Protein AF-0000000077552167 (afdb_homodimer)

InterPro domains:
  IPR000719 Protein kinase domain [PF00069] (61-330)
  IPR000719 Protein kinase domain [PS50011] (60-330)
  IPR000719 Protein kinase domain [SM00220] (60-330)
  IPR008271 Serine/threonine-protein kinase, active site [PS00108] (190-202)
  IPR011009 Protein kinase-like domain superfamily [SSF56112] (51-338)
  IPR017441 Protein kinase, ATP binding site [PS00107] (66-89)

Structure (mmCIF, N/CA/C/O backbone):
data_AF-0000000077552167-model_v1
#
loop_
_entity.id
_entity.type
_entity.pdbx_description
1 polymer 'mitogen-activated protein kinase kinase'
#
loop_
_atom_site.group_PDB
_atom_site.id
_atom_site.type_symbol
_atom_site.label_atom_id
_atom_site.label_alt_id
_atom_site.label_comp_id
_atom_site.label_asym_id
_atom_site.label_entity_id
_atom_site.label_seq_id
_atom_site.pdbx_PDB_ins_code
_atom_site.Cartn_x
_atom_site.Cartn_y
_atom_site.Cartn_z
_atom_site.occupancy
_atom_site.B_iso_or_equiv
_atom_site.auth_seq_id
_atom_site.auth_comp_id
_atom_site.auth_asym_id
_atom_site.auth_atom_id
_atom_site.pdbx_PDB_model_num
ATOM 1 N N . MET A 1 1 ? -95.938 -1.478 4.438 1 22.45 1 MET A N 1
ATOM 2 C CA . MET A 1 1 ? -95.5 -1.571 3.035 1 22.45 1 MET A CA 1
ATOM 3 C C . MET A 1 1 ? -94.188 -0.922 2.811 1 22.45 1 MET A C 1
ATOM 5 O O . MET A 1 1 ? -94.062 0.282 2.562 1 22.45 1 MET A O 1
ATOM 9 N N . MET A 1 2 ? -93.438 -1.024 3.625 1 23.77 2 MET A N 1
ATOM 10 C CA . MET A 1 2 ? -92.25 -0.333 4.184 1 23.77 2 MET A CA 1
ATOM 11 C C . MET A 1 2 ? -91.062 -0.364 3.209 1 23.77 2 MET A C 1
ATOM 13 O O . MET A 1 2 ? -90.625 -1.437 2.779 1 23.77 2 MET A O 1
ATOM 17 N N . ASN A 1 3 ? -91.25 0.562 2.328 1 22.83 3 ASN A N 1
ATOM 18 C CA . ASN A 1 3 ? -90.438 0.702 1.09 1 22.83 3 ASN A CA 1
ATOM 19 C C . ASN A 1 3 ? -88.938 0.585 1.336 1 22.83 3 ASN A C 1
ATOM 21 O O . ASN A 1 3 ? -88.375 1.329 2.143 1 22.83 3 ASN A O 1
ATOM 25 N N . ARG A 1 4 ? -88.5 -0.56 1.204 1 23.59 4 ARG A N 1
ATOM 26 C CA . ARG A 1 4 ? -87.188 -1.16 1.422 1 23.59 4 ARG A CA 1
ATOM 27 C C . ARG A 1 4 ? -86.062 -0.45 0.598 1 23.59 4 ARG A C 1
ATOM 29 O O . ARG A 1 4 ? -86.062 -0.576 -0.627 1 23.59 4 ARG A O 1
ATOM 36 N N . THR A 1 5 ? -86.062 0.803 0.905 1 24.84 5 THR A N 1
ATOM 37 C CA . THR A 1 5 ? -85.188 1.642 0.057 1 24.84 5 THR A CA 1
ATOM 38 C C . THR A 1 5 ? -83.875 0.955 -0.236 1 24.84 5 THR A C 1
ATOM 40 O O . THR A 1 5 ? -83.188 0.525 0.684 1 24.84 5 THR A O 1
ATOM 43 N N . THR A 1 6 ? -83.812 0.335 -1.297 1 23.5 6 THR A N 1
ATOM 44 C CA . THR A 1 6 ? -82.812 -0.512 -1.915 1 23.5 6 THR A CA 1
ATOM 45 C C . THR A 1 6 ? -81.438 0.214 -1.984 1 23.5 6 THR A C 1
ATOM 47 O O . THR A 1 6 ? -81.375 1.323 -2.518 1 23.5 6 THR A O 1
ATOM 50 N N . PHE A 1 7 ? -80.812 0.237 -0.967 1 24.69 7 PHE A N 1
ATOM 51 C CA . PHE A 1 7 ? -79.562 1.002 -0.855 1 24.69 7 PHE A CA 1
ATOM 52 C C . PHE A 1 7 ? -78.625 0.76 -2.064 1 24.69 7 PHE A C 1
ATOM 54 O O . PHE A 1 7 ? -78.5 -0.375 -2.525 1 24.69 7 PHE A O 1
ATOM 61 N N . PRO A 1 8 ? -78.562 1.755 -2.863 1 26.11 8 PRO A N 1
ATOM 62 C CA . PRO A 1 8 ? -77.938 1.617 -4.18 1 26.11 8 PRO A CA 1
ATOM 63 C C . PRO A 1 8 ? -76.625 0.846 -4.125 1 26.11 8 PRO A C 1
ATOM 65 O O . PRO A 1 8 ? -76 0.74 -3.062 1 26.11 8 PRO A O 1
ATOM 68 N N . GLY A 1 9 ? -76.438 -0.011 -5.113 1 23.42 9 GLY A N 1
ATOM 69 C CA . GLY A 1 9 ? -75.438 -1.02 -5.43 1 23.42 9 GLY A CA 1
ATOM 70 C C . GLY A 1 9 ? -74 -0.501 -5.332 1 23.42 9 GLY A C 1
ATOM 71 O O . GLY A 1 9 ? -73.75 0.672 -5.605 1 23.42 9 GLY A O 1
ATOM 72 N N . THR A 1 10 ? -73.312 -0.888 -4.367 1 24.06 10 THR A N 1
ATOM 73 C CA . THR A 1 10 ? -71.938 -0.55 -3.943 1 24.06 10 THR A CA 1
ATOM 74 C C . THR A 1 10 ? -71 -0.597 -5.129 1 24.06 10 THR A C 1
ATOM 76 O O . THR A 1 10 ? -70.812 -1.647 -5.75 1 24.06 10 THR A O 1
ATOM 79 N N . SER A 1 11 ? -71.188 0.324 -6.008 1 23.45 11 SER A N 1
ATOM 80 C CA . SER A 1 11 ? -70.312 0.356 -7.176 1 23.45 11 SER A CA 1
ATOM 81 C C . SER A 1 11 ? -68.875 -0.087 -6.812 1 23.45 11 SER A C 1
ATOM 83 O O . SER A 1 11 ? -68.312 0.385 -5.828 1 23.45 11 SER A O 1
ATOM 85 N N . ASN A 1 12 ? -68.625 -1.314 -7.055 1 23.41 12 ASN A N 1
ATOM 86 C CA . ASN A 1 12 ? -67.375 -2.027 -6.918 1 23.41 12 ASN A CA 1
ATOM 87 C C . ASN A 1 12 ? -66.188 -1.223 -7.496 1 23.41 12 ASN A C 1
ATOM 89 O O . ASN A 1 12 ? -66.125 -1.029 -8.711 1 23.41 12 ASN A O 1
ATOM 93 N N . LEU A 1 13 ? -66.062 -0.113 -6.957 1 23.19 13 LEU A N 1
ATOM 94 C CA . LEU A 1 13 ? -65 0.7 -7.469 1 23.19 13 LEU A CA 1
ATOM 95 C C . LEU A 1 13 ? -63.75 -0.169 -7.809 1 23.19 13 LEU A C 1
ATOM 97 O O . LEU A 1 13 ? -63.25 -0.885 -6.949 1 23.19 13 LEU A O 1
ATOM 101 N N . GLU A 1 14 ? -63.875 -0.716 -8.961 1 22.31 14 GLU A N 1
ATOM 102 C CA . GLU A 1 14 ? -62.781 -1.482 -9.578 1 22.31 14 GLU A CA 1
ATOM 103 C C . GLU A 1 14 ? -61.406 -0.886 -9.234 1 22.31 14 GLU A C 1
ATOM 105 O O . GLU A 1 14 ? -61.156 0.278 -9.547 1 22.31 14 GLU A O 1
ATOM 110 N N . CYS A 1 15 ? -61.062 -1.175 -8.102 1 22.84 15 CYS A N 1
ATOM 111 C CA . CYS A 1 15 ? -59.75 -0.742 -7.594 1 22.84 15 CYS A CA 1
ATOM 112 C C . CYS A 1 15 ? -58.688 -0.871 -8.664 1 22.84 15 CYS A C 1
ATOM 114 O O . CYS A 1 15 ? -58.375 -1.979 -9.102 1 22.84 15 CYS A O 1
ATOM 116 N N . ASP A 1 16 ? -58.812 -0.08 -9.68 1 22.73 16 ASP A N 1
ATOM 117 C CA . ASP A 1 16 ? -57.781 -0.086 -10.711 1 22.73 16 ASP A CA 1
ATOM 118 C C . ASP A 1 16 ? -56.406 -0.338 -10.117 1 22.73 16 ASP A C 1
ATOM 120 O O . ASP A 1 16 ? -55.938 0.422 -9.258 1 22.73 16 ASP A O 1
ATOM 124 N N . ASP A 1 17 ? -56.156 -1.546 -9.914 1 24.16 17 ASP A N 1
ATOM 125 C CA . ASP A 1 17 ? -54.906 -2.104 -9.406 1 24.16 17 ASP A CA 1
ATOM 126 C C . ASP A 1 17 ? -53.688 -1.388 -10.008 1 24.16 17 ASP A C 1
ATOM 128 O O . ASP A 1 17 ? -53.375 -1.565 -11.188 1 24.16 17 ASP A O 1
ATOM 132 N N . HIS A 1 18 ? -53.719 -0.167 -9.867 1 24.25 18 HIS A N 1
ATOM 133 C CA . HIS A 1 18 ? -52.562 0.54 -10.422 1 24.25 18 HIS A CA 1
ATOM 134 C C . HIS A 1 18 ? -51.281 -0.245 -10.211 1 24.25 18 HIS A C 1
ATOM 136 O O . HIS A 1 18 ? -50.938 -0.583 -9.07 1 24.25 18 HIS A O 1
ATOM 142 N N . VAL A 1 19 ? -50.969 -1.172 -11.125 1 25.23 19 VAL A N 1
ATOM 143 C CA . VAL A 1 19 ? -49.75 -1.949 -11.195 1 25.23 19 VAL A CA 1
ATOM 144 C C . VAL A 1 19 ? -48.562 -1.078 -10.781 1 25.23 19 VAL A C 1
ATOM 146 O O . VAL A 1 19 ? -48.344 -0.017 -11.367 1 25.23 19 VAL A O 1
ATOM 149 N N . VAL A 1 20 ? -48.281 -1.037 -9.562 1 26.38 20 VAL A N 1
ATOM 150 C CA . VAL A 1 20 ? -47.125 -0.32 -9.07 1 26.38 20 VAL A CA 1
ATOM 151 C C . VAL A 1 20 ? -45.938 -0.553 -10 1 26.38 20 VAL A C 1
ATOM 153 O O . VAL A 1 20 ? -45.562 -1.697 -10.289 1 26.38 20 VAL A O 1
ATOM 156 N N . PRO A 1 21 ? -45.719 0.226 -11.016 1 26.66 21 PRO A N 1
ATOM 157 C CA . PRO A 1 21 ? -44.75 -0.268 -12 1 26.66 21 PRO A CA 1
ATOM 158 C C . PRO A 1 21 ? -43.531 -0.917 -11.359 1 26.66 21 PRO A C 1
ATOM 160 O O . PRO A 1 21 ? -43.062 -0.469 -10.305 1 26.66 21 PRO A O 1
ATOM 163 N N . ASP A 1 22 ? -43.281 -2.223 -11.312 1 26.98 22 ASP A N 1
ATOM 164 C CA . ASP A 1 22 ? -42.406 -3.105 -10.547 1 26.98 22 ASP A CA 1
ATOM 165 C C . ASP A 1 22 ? -41 -2.561 -10.516 1 26.98 22 ASP A C 1
ATOM 167 O O . ASP A 1 22 ? -40.219 -2.723 -11.477 1 26.98 22 ASP A O 1
ATOM 171 N N . GLY A 1 23 ? -40.625 -1.348 -10.078 1 25.73 23 GLY A N 1
ATOM 172 C CA . GLY A 1 23 ? -39.562 -0.386 -9.867 1 25.73 23 GLY A CA 1
ATOM 173 C C . GLY A 1 23 ? -38.344 -0.998 -9.234 1 25.73 23 GLY A C 1
ATOM 174 O O . GLY A 1 23 ? -37.406 -0.28 -8.812 1 25.73 23 GLY A O 1
ATOM 175 N N . SER A 1 24 ? -38.25 -2.219 -8.656 1 28.56 24 SER A N 1
ATOM 176 C CA . SER A 1 24 ? -37.188 -3.111 -8.141 1 28.56 24 SER A CA 1
ATOM 177 C C . SER A 1 24 ? -36.156 -3.416 -9.211 1 28.56 24 SER A C 1
ATOM 179 O O . SER A 1 24 ? -35.094 -3.984 -8.906 1 28.56 24 SER A O 1
ATOM 181 N N . LYS A 1 25 ? -36.469 -3.607 -10.414 1 28.8 25 LYS A N 1
ATOM 182 C CA . LYS A 1 25 ? -35.688 -4 -11.586 1 28.8 25 LYS A CA 1
ATOM 183 C C . LYS A 1 25 ? -34.594 -2.98 -11.883 1 28.8 25 LYS A C 1
ATOM 185 O O . LYS A 1 25 ? -33.562 -3.311 -12.508 1 28.8 25 LYS A O 1
ATOM 190 N N . ASP A 1 26 ? -35.031 -1.683 -11.945 1 27.7 26 ASP A N 1
ATOM 191 C CA . ASP A 1 26 ? -34.156 -0.553 -12.297 1 27.7 26 ASP A CA 1
ATOM 192 C C . ASP A 1 26 ? -33.125 -0.291 -11.211 1 27.7 26 ASP A C 1
ATOM 194 O O . ASP A 1 26 ? -32.406 0.702 -11.266 1 27.7 26 ASP A O 1
ATOM 198 N N . ILE A 1 27 ? -33.344 -0.653 -9.953 1 29 27 ILE A N 1
ATOM 199 C CA . ILE A 1 27 ? -32.438 -0.565 -8.812 1 29 27 ILE A CA 1
ATOM 200 C C . ILE A 1 27 ? -31.172 -1.35 -9.109 1 29 27 ILE A C 1
ATOM 202 O O . ILE A 1 27 ? -30.281 -1.455 -8.258 1 29 27 ILE A O 1
ATOM 206 N N . GLN A 1 28 ? -31.25 -2.295 -9.984 1 29.5 28 GLN A N 1
ATOM 207 C CA . GLN A 1 28 ? -30.234 -3.318 -10.188 1 29.5 28 GLN A CA 1
ATOM 208 C C . GLN A 1 28 ? -28.844 -2.695 -10.359 1 29.5 28 GLN A C 1
ATOM 210 O O . GLN A 1 28 ? -27.859 -3.193 -9.812 1 29.5 28 GLN A O 1
ATOM 215 N N . PHE A 1 29 ? -28.766 -2.127 -11.617 1 29 29 PHE A N 1
ATOM 216 C CA . PHE A 1 29 ? -27.422 -1.723 -12.039 1 29 29 PHE A CA 1
ATOM 217 C C . PHE A 1 29 ? -26.969 -0.48 -11.281 1 29 29 PHE A C 1
ATOM 219 O O . PHE A 1 29 ? -26.953 0.62 -11.836 1 29 29 PHE A O 1
ATOM 226 N N . ILE A 1 30 ? -27.578 -0.2 -10.18 1 32.06 30 ILE A N 1
ATOM 227 C CA . ILE A 1 30 ? -27.094 1.01 -9.523 1 32.06 30 ILE A CA 1
ATOM 228 C C . ILE A 1 30 ? -25.578 0.958 -9.391 1 32.06 30 ILE A C 1
ATOM 230 O O . ILE A 1 30 ? -25.031 0.084 -8.711 1 32.06 30 ILE A O 1
ATOM 234 N N . SER A 1 31 ? -24.891 1.476 -10.297 1 35.81 31 SER A N 1
ATOM 235 C CA . SER A 1 31 ? -23.438 1.618 -10.266 1 35.81 31 SER A CA 1
ATOM 236 C C . SER A 1 31 ? -22.953 2.041 -8.883 1 35.81 31 SER A C 1
ATOM 238 O O . SER A 1 31 ? -23.719 2.633 -8.109 1 35.81 31 SER A O 1
ATOM 240 N N . ASN A 1 32 ? -22.188 1.312 -8.266 1 36.22 32 ASN A N 1
ATOM 241 C CA . ASN A 1 32 ? -21.531 1.602 -6.996 1 36.22 32 ASN A CA 1
ATOM 242 C C . ASN A 1 32 ? -21.422 3.104 -6.746 1 36.22 32 ASN A C 1
ATOM 244 O O . ASN A 1 32 ? -21.516 3.557 -5.605 1 36.22 32 ASN A O 1
ATOM 248 N N . SER A 1 33 ? -21.219 3.848 -7.746 1 38.72 33 SER A N 1
ATOM 249 C CA . SER A 1 33 ? -21.297 5.301 -7.645 1 38.72 33 SER A CA 1
ATOM 250 C C . SER A 1 33 ? -22.672 5.746 -7.16 1 38.72 33 SER A C 1
ATOM 252 O O . SER A 1 33 ? -22.797 6.668 -6.352 1 38.72 33 SER A O 1
ATOM 254 N N . ARG A 1 34 ? -23.641 5.027 -7.648 1 39.91 34 ARG A N 1
ATOM 255 C CA . ARG A 1 34 ? -24.984 5.453 -7.285 1 39.91 34 ARG A CA 1
ATOM 256 C C . ARG A 1 34 ? -25.266 5.184 -5.812 1 39.91 34 ARG A C 1
ATOM 258 O O . ARG A 1 34 ? -25.953 5.969 -5.152 1 39.91 34 ARG A O 1
ATOM 265 N N . PHE A 1 35 ? -24.734 4.066 -5.344 1 36.28 35 PHE A N 1
ATOM 266 C CA . PHE A 1 35 ? -24.984 3.768 -3.938 1 36.28 35 PHE A CA 1
ATOM 267 C C . PHE A 1 35 ? -24.281 4.777 -3.039 1 36.28 35 PHE A C 1
ATOM 269 O O . PHE A 1 35 ? -24.875 5.297 -2.094 1 36.28 35 PHE A O 1
ATOM 276 N N . VAL A 1 36 ? -23.016 4.992 -3.195 1 41.41 36 VAL A N 1
ATOM 277 C CA . VAL A 1 36 ? -22.328 6.004 -2.4 1 41.41 36 VAL A CA 1
ATOM 278 C C . VAL A 1 36 ? -23.094 7.324 -2.479 1 41.41 36 VAL A C 1
ATOM 280 O O . VAL A 1 36 ? -23.25 8.023 -1.472 1 41.41 36 VAL A O 1
ATOM 283 N N . GLN A 1 37 ? -23.531 7.496 -3.67 1 43 37 GLN A N 1
ATOM 284 C CA . GLN A 1 37 ? -24.344 8.688 -3.891 1 43 37 GLN A CA 1
ATOM 285 C C . GLN A 1 37 ? -25.594 8.68 -3.012 1 43 37 GLN A C 1
ATOM 287 O O . GLN A 1 37 ? -25.984 9.719 -2.471 1 43 37 GLN A O 1
ATOM 292 N N . MET A 1 38 ? -26.094 7.535 -2.789 1 41.81 38 MET A N 1
ATOM 293 C CA . MET A 1 38 ? -27.391 7.484 -2.107 1 41.81 38 MET A CA 1
ATOM 294 C C . MET A 1 38 ? -27.203 7.656 -0.602 1 41.81 38 MET A C 1
ATOM 296 O O . MET A 1 38 ? -28.016 8.32 0.049 1 41.81 38 MET A O 1
ATOM 300 N N . PHE A 1 39 ? -26.203 6.984 -0.062 1 43.03 39 PHE A N 1
ATOM 301 C CA . PHE A 1 39 ? -26.25 6.934 1.395 1 43.03 39 PHE A CA 1
ATOM 302 C C . PHE A 1 39 ? -25.344 7.992 2.008 1 43.03 39 PHE A C 1
ATOM 304 O O . PHE A 1 39 ? -25.562 8.422 3.143 1 43.03 39 PHE A O 1
ATOM 311 N N . MET A 1 40 ? -24.406 8.32 1.313 1 50.31 40 MET A N 1
ATOM 312 C CA . MET A 1 40 ? -23.469 9.195 1.996 1 50.31 40 MET A CA 1
ATOM 313 C C . MET A 1 40 ? -23.344 10.539 1.284 1 50.31 40 MET A C 1
ATOM 315 O O . MET A 1 40 ? -22.781 11.484 1.824 1 50.31 40 MET A O 1
ATOM 319 N N . SER A 1 41 ? -24.078 10.477 0.255 1 58.47 41 SER A N 1
ATOM 320 C CA . SER A 1 41 ? -23.906 11.641 -0.603 1 58.47 41 SER A CA 1
ATOM 321 C C . SER A 1 41 ? -25.156 12.523 -0.594 1 58.47 41 SER A C 1
ATOM 323 O O . SER A 1 41 ? -26.25 12.055 -0.297 1 58.47 41 SER A O 1
ATOM 325 N N . GLY A 1 42 ? -24.859 13.664 -0.604 1 60.16 42 GLY A N 1
ATOM 326 C CA . GLY A 1 42 ? -25.922 14.625 -0.874 1 60.16 42 GLY A CA 1
ATOM 327 C C . GLY A 1 42 ? -26.484 15.258 0.383 1 60.16 42 GLY A C 1
ATOM 328 O O . GLY A 1 42 ? -27.5 15.945 0.332 1 60.16 42 GLY A O 1
ATOM 329 N N . LYS A 1 43 ? -25.812 14.844 1.548 1 67.12 43 LYS A N 1
ATOM 330 C CA . LYS A 1 43 ? -26.234 15.469 2.799 1 67.12 43 LYS A CA 1
ATOM 331 C C . LYS A 1 43 ? -25.172 16.422 3.332 1 67.12 43 LYS A C 1
ATOM 333 O O . LYS A 1 43 ? -23.984 16.078 3.348 1 67.12 43 LYS A O 1
ATOM 338 N N . LEU A 1 44 ? -25.609 17.609 3.572 1 73 44 LEU A N 1
ATOM 339 C CA . LEU A 1 44 ? -24.734 18.672 4.055 1 73 44 LEU A CA 1
ATOM 340 C C . LEU A 1 44 ? -25.141 19.109 5.457 1 73 44 LEU A C 1
ATOM 342 O O . LEU A 1 44 ? -26.312 19.391 5.711 1 73 44 LEU A O 1
ATOM 346 N N . MET A 1 45 ? -24.266 19.047 6.363 1 72.75 45 MET A N 1
ATOM 347 C CA . MET A 1 45 ? -24.484 19.547 7.719 1 72.75 45 MET A CA 1
ATOM 348 C C . MET A 1 45 ? -23.578 20.734 8.008 1 72.75 45 MET A C 1
ATOM 350 O O . MET A 1 45 ? -22.359 20.594 8.133 1 72.75 45 MET A O 1
ATOM 354 N N . LEU A 1 46 ? -24.219 21.922 8.062 1 77.56 46 LEU A N 1
ATOM 355 C CA . LEU A 1 46 ? -23.484 23.156 8.312 1 77.56 46 LEU A CA 1
ATOM 356 C C . LEU A 1 46 ? -23.594 23.562 9.773 1 77.56 46 LEU A C 1
ATOM 358 O O . LEU A 1 46 ? -24.578 23.25 10.445 1 77.56 46 LEU A O 1
ATOM 362 N N . PRO A 1 47 ? -22.594 24.172 10.305 1 72.69 47 PRO A N 1
ATOM 363 C CA . PRO A 1 47 ? -22.609 24.578 11.711 1 72.69 47 PRO A CA 1
ATOM 364 C C . PRO A 1 47 ? -23.766 25.516 12.031 1 72.69 47 PRO A C 1
ATOM 366 O O . PRO A 1 47 ? -24.281 25.516 13.156 1 72.69 47 PRO A O 1
ATOM 369 N N . CYS A 1 48 ? -24.109 26.297 11.148 1 67 48 CYS A N 1
ATOM 370 C CA . CYS A 1 48 ? -25.125 27.312 11.422 1 67 48 CYS A CA 1
ATOM 371 C C . CYS A 1 48 ? -26.531 26.734 11.336 1 67 48 CYS A C 1
ATOM 373 O O . CYS A 1 48 ? -27.5 27.391 11.703 1 67 48 CYS A O 1
ATOM 375 N N . ARG A 1 49 ? -26.516 25.422 10.875 1 67.44 49 ARG A N 1
ATOM 376 C CA . ARG A 1 49 ? -27.844 24.844 10.695 1 67.44 49 ARG A CA 1
ATOM 377 C C . ARG A 1 49 ? -27.953 23.484 11.398 1 67.44 49 ARG A C 1
ATOM 379 O O . ARG A 1 49 ? -27 22.703 11.383 1 67.44 49 ARG A O 1
ATOM 386 N N . ASP A 1 50 ? -28.875 23.344 12.227 1 67.19 50 ASP A N 1
ATOM 387 C CA . ASP A 1 50 ? -29.062 22.125 13.008 1 67.19 50 ASP A CA 1
ATOM 388 C C . ASP A 1 50 ? -29.703 21.016 12.164 1 67.19 50 ASP A C 1
ATOM 390 O O . ASP A 1 50 ? -30.172 20.016 12.703 1 67.19 50 ASP A O 1
ATOM 394 N N . ARG A 1 51 ? -29.844 21.391 10.859 1 69.06 51 ARG A N 1
ATOM 395 C CA . ARG A 1 51 ? -30.516 20.359 10.062 1 69.06 51 ARG A CA 1
ATOM 396 C C . ARG A 1 51 ? -29.672 19.969 8.859 1 69.06 51 ARG A C 1
ATOM 398 O O . ARG A 1 51 ? -28.938 20.781 8.305 1 69.06 51 ARG A O 1
ATOM 405 N N . GLU A 1 52 ? -29.766 18.766 8.609 1 78.44 52 GLU A N 1
ATOM 406 C CA . GLU A 1 52 ? -29.125 18.234 7.414 1 78.44 52 GLU A CA 1
ATOM 407 C C . GLU A 1 52 ? -29.828 18.703 6.148 1 78.44 52 GLU A C 1
ATOM 409 O O . GLU A 1 52 ? -31.062 18.781 6.109 1 78.44 52 GLU A O 1
ATOM 414 N N . MET A 1 53 ? -29.109 19.219 5.203 1 78 53 MET A N 1
ATOM 415 C CA . MET A 1 53 ? -29.656 19.672 3.922 1 78 53 MET A CA 1
ATOM 416 C C . MET A 1 53 ? -29.172 18.766 2.785 1 78 53 MET A C 1
ATOM 418 O O . MET A 1 53 ? -28.031 18.297 2.803 1 78 53 MET A O 1
ATOM 422 N N . THR A 1 54 ? -30.062 18.547 1.894 1 78.69 54 THR A N 1
ATOM 423 C CA . THR A 1 54 ? -29.641 17.875 0.671 1 78.69 54 THR A CA 1
ATOM 424 C C . THR A 1 54 ? -28.906 18.828 -0.257 1 78.69 54 THR A C 1
ATOM 426 O O . THR A 1 54 ? -29.266 20 -0.357 1 78.69 54 THR A O 1
ATOM 429 N N . PHE A 1 55 ? -27.859 18.344 -0.853 1 82.56 55 PHE A N 1
ATOM 430 C CA . PHE A 1 55 ? -27.125 19.203 -1.772 1 82.56 55 PHE A CA 1
ATOM 431 C C . PHE A 1 55 ? -26.422 18.375 -2.848 1 82.56 55 PHE A C 1
ATOM 433 O O . PHE A 1 55 ? -26.25 17.172 -2.689 1 82.56 55 PHE A O 1
ATOM 440 N N . GLY A 1 56 ? -26.219 19 -4.004 1 84.62 56 GLY A N 1
ATOM 441 C CA . GLY A 1 56 ? -25.422 18.453 -5.086 1 84.62 56 GLY A CA 1
ATOM 442 C C . GLY A 1 56 ? -24.438 19.453 -5.664 1 84.62 56 GLY A C 1
ATOM 443 O O . GLY A 1 56 ? -24.281 20.547 -5.141 1 84.62 56 GLY A O 1
ATOM 444 N N . TYR A 1 57 ? -23.797 18.938 -6.594 1 86.56 57 TYR A N 1
ATOM 445 C CA . TYR A 1 57 ? -22.797 19.766 -7.25 1 86.56 57 TYR A CA 1
ATOM 446 C C . TYR A 1 57 ? -23.406 21.078 -7.73 1 86.56 57 TYR A C 1
ATOM 448 O O . TYR A 1 57 ? -22.75 22.125 -7.695 1 86.56 57 TYR A O 1
ATOM 456 N N . GLU A 1 58 ? -24.656 21.031 -8.156 1 88.06 58 GLU A N 1
ATOM 457 C CA . GLU A 1 58 ? -25.344 22.188 -8.695 1 88.06 58 GLU A CA 1
ATOM 458 C C . GLU A 1 58 ? -25.562 23.25 -7.621 1 88.06 58 GLU A C 1
ATOM 460 O O . GLU A 1 58 ? -25.781 24.422 -7.93 1 88.06 58 GLU A O 1
ATOM 465 N N . ASP A 1 59 ? -25.484 22.859 -6.441 1 91.81 59 ASP A N 1
ATOM 466 C CA . ASP A 1 59 ? -25.703 23.781 -5.328 1 91.81 59 ASP A CA 1
ATOM 467 C C . ASP A 1 59 ? -24.391 24.453 -4.902 1 91.81 59 ASP A C 1
ATOM 469 O O . ASP A 1 59 ? -24.375 25.25 -3.971 1 91.81 59 ASP A O 1
ATOM 473 N N . LEU A 1 60 ? -23.297 24.109 -5.555 1 93.38 60 LEU A N 1
ATOM 474 C CA . LEU A 1 60 ? -21.984 24.625 -5.18 1 93.38 60 LEU A CA 1
ATOM 475 C C . LEU A 1 60 ? -21.438 25.547 -6.254 1 93.38 60 LEU A C 1
ATOM 477 O O . LEU A 1 60 ? -21.469 25.234 -7.441 1 93.38 60 LEU A O 1
ATOM 481 N N . GLU A 1 61 ? -21.016 26.719 -5.809 1 95.62 61 GLU A N 1
ATOM 482 C CA . GLU A 1 61 ? -20.375 27.688 -6.68 1 95.62 61 GLU A CA 1
ATOM 483 C C . GLU A 1 61 ? -18.875 27.797 -6.387 1 95.62 61 GLU A C 1
ATOM 485 O O . GLU A 1 61 ? -18.484 28.078 -5.25 1 95.62 61 GLU A O 1
ATOM 490 N N . ASN A 1 62 ? -18.078 27.609 -7.359 1 93.75 62 ASN A N 1
ATOM 491 C CA . ASN A 1 62 ? -16.625 27.688 -7.211 1 93.75 62 ASN A CA 1
ATOM 492 C C . ASN A 1 62 ? -16.156 29.141 -7.148 1 93.75 62 ASN A C 1
ATOM 494 O O . ASN A 1 62 ? -16.391 29.922 -8.078 1 93.75 62 ASN A O 1
ATOM 498 N N . ILE A 1 63 ? -15.477 29.484 -6.07 1 93.31 63 ILE A N 1
ATOM 499 C CA . ILE A 1 63 ? -15.016 30.859 -5.855 1 93.31 63 ILE A CA 1
ATOM 500 C C . ILE A 1 63 ? -13.508 30.938 -6.082 1 93.31 63 ILE A C 1
ATOM 502 O O . ILE A 1 63 ? -12.953 32.031 -6.184 1 93.31 63 ILE A O 1
ATOM 506 N N . GLY A 1 64 ? -12.836 29.734 -6.18 1 90.06 64 GLY A N 1
ATOM 507 C CA . GLY A 1 64 ? -11.406 29.766 -6.434 1 90.06 64 GLY A CA 1
ATOM 508 C C . GLY A 1 64 ? -10.688 28.547 -5.875 1 90.06 64 GLY A C 1
ATOM 509 O O . GLY A 1 64 ? -11.125 27.953 -4.891 1 90.06 64 GLY A O 1
ATOM 510 N N . GLU A 1 65 ? -9.539 28.359 -6.402 1 87.06 65 GLU A N 1
ATOM 511 C CA . GLU A 1 65 ? -8.695 27.266 -5.926 1 87.06 65 GLU A CA 1
ATOM 512 C C . GLU A 1 65 ? -7.848 27.703 -4.734 1 87.06 65 GLU A C 1
ATOM 514 O O . GLU A 1 65 ? -7.309 28.828 -4.727 1 87.06 65 GLU A O 1
ATOM 519 N N . ILE A 1 66 ? -7.773 26.906 -3.73 1 85.81 66 ILE A N 1
ATOM 520 C CA . ILE A 1 66 ? -7.004 27.297 -2.555 1 85.81 66 ILE A CA 1
ATOM 521 C C . ILE A 1 66 ? -5.84 26.344 -2.348 1 85.81 66 ILE A C 1
ATOM 523 O O . ILE A 1 66 ? -4.941 26.594 -1.545 1 85.81 66 ILE A O 1
ATOM 527 N N . GLY A 1 67 ? -5.879 25.25 -2.967 1 78.62 67 GLY A N 1
ATOM 528 C CA . GLY A 1 67 ? -4.777 24.312 -2.838 1 78.62 67 GLY A CA 1
ATOM 529 C C . GLY A 1 67 ? -4.836 23.188 -3.846 1 78.62 67 GLY A C 1
ATOM 530 O O . GLY A 1 67 ? -5.91 22.844 -4.34 1 78.62 67 GLY A O 1
ATOM 531 N N . ALA A 1 68 ? -3.633 22.781 -4.203 1 68.31 68 ALA A N 1
ATOM 532 C CA . ALA A 1 68 ? -3.531 21.625 -5.102 1 68.31 68 ALA A CA 1
ATOM 533 C C . ALA A 1 68 ? -2.461 20.656 -4.625 1 68.31 68 ALA A C 1
ATOM 535 O O . ALA A 1 68 ? -1.405 21.062 -4.137 1 68.31 68 ALA A O 1
ATOM 536 N N . GLY A 1 69 ? -2.891 19.484 -4.445 1 58.62 69 GLY A N 1
ATOM 537 C CA . GLY A 1 69 ? -1.921 18.438 -4.121 1 58.62 69 GLY A CA 1
ATOM 538 C C . GLY A 1 69 ? -2.104 17.172 -4.938 1 58.62 69 GLY A C 1
ATOM 539 O O . GLY A 1 69 ? -2.871 17.156 -5.902 1 58.62 69 GLY A O 1
ATOM 540 N N . ARG A 1 70 ? -1.33 16.219 -4.594 1 49.78 70 ARG A N 1
ATOM 541 C CA . ARG A 1 70 ? -1.28 14.961 -5.332 1 49.78 70 ARG A CA 1
ATOM 542 C C . ARG A 1 70 ? -2.643 14.273 -5.34 1 49.78 70 ARG A C 1
ATOM 544 O O . ARG A 1 70 ? -2.984 13.57 -6.289 1 49.78 70 ARG A O 1
ATOM 551 N N . PHE A 1 71 ? -3.371 14.586 -4.285 1 54.16 71 PHE A N 1
ATOM 552 C CA . PHE A 1 71 ? -4.598 13.812 -4.148 1 54.16 71 PHE A CA 1
ATOM 553 C C . PHE A 1 71 ? -5.816 14.656 -4.484 1 54.16 71 PHE A C 1
ATOM 555 O O . PHE A 1 71 ? -6.953 14.266 -4.203 1 54.16 71 PHE A O 1
ATOM 562 N N . GLY A 1 72 ? -5.613 15.766 -5 1 64.88 72 GLY A N 1
ATOM 563 C CA . GLY A 1 72 ? -6.785 16.516 -5.418 1 64.88 72 GLY A CA 1
ATOM 564 C C . GLY A 1 72 ? -6.605 18.016 -5.281 1 64.88 72 GLY A C 1
ATOM 565 O O . GLY A 1 72 ? -5.527 18.5 -4.914 1 64.88 72 GLY A O 1
ATOM 566 N N . ILE A 1 73 ? -7.641 18.609 -5.816 1 77.88 73 ILE A N 1
ATOM 567 C CA . ILE A 1 73 ? -7.691 20.062 -5.781 1 77.88 73 ILE A CA 1
ATOM 568 C C . ILE A 1 73 ? -8.688 20.516 -4.719 1 77.88 73 ILE A C 1
ATOM 570 O O . ILE A 1 73 ? -9.766 19.922 -4.574 1 77.88 73 ILE A O 1
ATOM 574 N N . VAL A 1 74 ? -8.258 21.469 -3.971 1 87 74 VAL A N 1
ATOM 575 C CA . VAL A 1 74 ? -9.164 22.047 -2.992 1 87 74 VAL A CA 1
ATOM 576 C C . VAL A 1 74 ? -9.578 23.453 -3.449 1 87 74 VAL A C 1
ATOM 578 O O . VAL A 1 74 ? -8.734 24.266 -3.811 1 87 74 VAL A O 1
ATOM 581 N N . CYS A 1 75 ? -10.883 23.625 -3.443 1 91.38 75 CYS A N 1
ATOM 582 C CA . CYS A 1 75 ? -11.438 24.922 -3.859 1 91.38 75 CYS A CA 1
ATOM 583 C C . CYS A 1 75 ? -12.273 25.531 -2.746 1 91.38 75 CYS A C 1
ATOM 585 O O . CYS A 1 75 ? -12.875 24.812 -1.942 1 91.38 75 CYS A O 1
ATOM 587 N N . LYS A 1 76 ? -12.133 26.828 -2.76 1 94.5 76 LYS A N 1
ATOM 588 C CA . LYS A 1 76 ? -13.141 27.578 -2.014 1 94.5 76 LYS A CA 1
ATOM 589 C C . LYS A 1 76 ? -14.461 27.641 -2.771 1 94.5 76 LYS A C 1
ATOM 591 O O . LYS A 1 76 ? -14.508 28.078 -3.924 1 94.5 76 LYS A O 1
ATOM 596 N N . MET A 1 77 ? -15.539 27.125 -2.059 1 94.88 77 MET A N 1
ATOM 597 C CA . MET A 1 77 ? -16.828 27.109 -2.732 1 94.88 77 MET A CA 1
ATOM 598 C C . MET A 1 77 ? -17.922 27.656 -1.816 1 94.88 77 MET A C 1
ATOM 600 O O . MET A 1 77 ? -17.781 27.641 -0.593 1 94.88 77 MET A O 1
ATOM 604 N N . ARG A 1 78 ? -18.953 28.172 -2.486 1 95.81 78 ARG A N 1
ATOM 605 C CA . ARG A 1 78 ? -20.125 28.656 -1.773 1 95.81 78 ARG A CA 1
ATOM 606 C C . ARG A 1 78 ? -21.312 27.734 -1.987 1 95.81 78 ARG A C 1
ATOM 608 O O . ARG A 1 78 ? -21.609 27.328 -3.117 1 95.81 78 ARG A O 1
ATOM 615 N N . HIS A 1 79 ? -21.906 27.281 -0.898 1 93.69 79 HIS A N 1
ATOM 616 C CA . HIS A 1 79 ? -23.219 26.672 -1.008 1 93.69 79 HIS A CA 1
ATOM 617 C C . HIS A 1 79 ? -24.281 27.719 -1.338 1 93.69 79 HIS A C 1
ATOM 619 O O . HIS A 1 79 ? -24.625 28.547 -0.49 1 93.69 79 HIS A O 1
ATOM 625 N N . VAL A 1 80 ? -24.844 27.609 -2.449 1 92.56 80 VAL A N 1
ATOM 626 C CA . VAL A 1 80 ? -25.656 28.672 -3.01 1 92.56 80 VAL A CA 1
ATOM 627 C C . VAL A 1 80 ? -26.891 28.891 -2.143 1 92.56 80 VAL A C 1
ATOM 629 O O . VAL A 1 80 ? -27.188 30.031 -1.76 1 92.56 80 VAL A O 1
ATOM 632 N N . PRO A 1 81 ? -27.531 27.812 -1.795 1 88.62 81 PRO A N 1
ATOM 633 C CA . PRO A 1 81 ? -28.766 28.016 -1.027 1 88.62 81 PRO A CA 1
ATOM 634 C C . PRO A 1 81 ? -28.516 28.688 0.319 1 88.62 81 PRO A C 1
ATOM 636 O O . PRO A 1 81 ? -29.297 29.531 0.75 1 88.62 81 PRO A O 1
ATOM 639 N N . SER A 1 82 ? -27.5 28.406 0.995 1 89.94 82 SER A N 1
ATOM 640 C CA . SER A 1 82 ? -27.25 28.938 2.332 1 89.94 82 SER A CA 1
ATOM 641 C C . SER A 1 82 ? -26.219 30.062 2.297 1 89.94 82 SER A C 1
ATOM 643 O O . SER A 1 82 ? -26.016 30.75 3.299 1 89.94 82 SER A O 1
ATOM 645 N N . LYS A 1 83 ? -25.516 30.25 1.235 1 92.5 83 LYS A N 1
ATOM 646 C CA . LYS A 1 83 ? -24.484 31.266 1.044 1 92.5 83 LYS A CA 1
ATOM 647 C C . LYS A 1 83 ? -23.25 30.953 1.887 1 92.5 83 LYS A C 1
ATOM 649 O O . LYS A 1 83 ? -22.344 31.781 2.008 1 92.5 83 LYS A O 1
ATOM 654 N N . PHE A 1 84 ? -23.25 29.812 2.443 1 93.38 84 PHE A N 1
ATOM 655 C CA . PHE A 1 84 ? -22.141 29.391 3.295 1 93.38 84 PHE A CA 1
ATOM 656 C C . PHE A 1 84 ? -20.906 29.078 2.459 1 93.38 84 PHE A C 1
ATOM 658 O O . PHE A 1 84 ? -21.016 28.422 1.422 1 93.38 84 PHE A O 1
ATOM 665 N N . ILE A 1 85 ? -19.719 29.594 2.951 1 94.5 85 ILE A N 1
ATOM 666 C CA . ILE A 1 85 ? -18.469 29.375 2.248 1 94.5 85 ILE A CA 1
ATOM 667 C C . ILE A 1 85 ? -17.719 28.219 2.898 1 94.5 85 ILE A C 1
ATOM 669 O O . ILE A 1 85 ? -17.594 28.141 4.125 1 94.5 85 ILE A O 1
ATOM 673 N N . MET A 1 86 ? -17.25 27.297 2.066 1 94.62 86 MET A N 1
ATOM 674 C CA . MET A 1 86 ? -16.562 26.109 2.57 1 94.62 86 MET A CA 1
ATOM 675 C C . MET A 1 86 ? -15.398 25.719 1.663 1 94.62 86 MET A C 1
ATOM 677 O O . MET A 1 86 ? -15.242 26.281 0.577 1 94.62 86 MET A O 1
ATOM 681 N N . ALA A 1 87 ? -14.531 24.859 2.164 1 93.25 87 ALA A N 1
ATOM 682 C CA . ALA A 1 87 ? -13.5 24.219 1.354 1 93.25 87 ALA A CA 1
ATOM 683 C C . ALA A 1 87 ? -14.016 22.906 0.764 1 93.25 87 ALA A C 1
ATOM 685 O O . ALA A 1 87 ? -14.648 22.109 1.46 1 93.25 87 ALA A O 1
ATOM 686 N N . VAL A 1 88 ? -13.766 22.719 -0.482 1 89.69 88 VAL A N 1
ATOM 687 C CA . VAL A 1 88 ? -14.219 21.5 -1.146 1 89.69 88 VAL A CA 1
ATOM 688 C C . VAL A 1 88 ? -13.031 20.812 -1.806 1 89.69 88 VAL A C 1
ATOM 690 O O . VAL A 1 88 ? -12.375 21.375 -2.682 1 89.69 88 VAL A O 1
ATOM 693 N N . LYS A 1 89 ? -12.773 19.562 -1.32 1 81.62 89 LYS A N 1
ATOM 694 C CA . LYS A 1 89 ? -11.734 18.734 -1.92 1 81.62 89 LYS A CA 1
ATOM 695 C C . LYS A 1 89 ? -12.32 17.797 -2.969 1 81.62 89 LYS A C 1
ATOM 697 O O . LYS A 1 89 ? -13.273 17.062 -2.688 1 81.62 89 LYS A O 1
ATOM 702 N N . ARG A 1 90 ? -11.859 17.938 -4.047 1 77.25 90 ARG A N 1
ATOM 703 C CA . ARG A 1 90 ? -12.273 17.062 -5.141 1 77.25 90 ARG A CA 1
ATOM 704 C C . ARG A 1 90 ? -11.32 15.883 -5.285 1 77.25 90 ARG A C 1
ATOM 706 O O . ARG A 1 90 ? -10.117 16.078 -5.473 1 77.25 90 ARG A O 1
ATOM 713 N N . VAL A 1 91 ? -11.961 14.656 -5.004 1 66.94 91 VAL A N 1
ATOM 714 C CA . VAL A 1 91 ? -11.172 13.438 -5.125 1 66.94 91 VAL A CA 1
ATOM 715 C C . VAL A 1 91 ? -11.695 12.594 -6.285 1 66.94 91 VAL A C 1
ATOM 717 O O . VAL A 1 91 ? -12.891 12.312 -6.367 1 66.94 91 VAL A O 1
ATOM 720 N N . ARG A 1 92 ? -10.992 12.258 -7.07 1 53.19 92 ARG A N 1
ATOM 721 C CA . ARG A 1 92 ? -11.398 11.406 -8.188 1 53.19 92 ARG A CA 1
ATOM 722 C C . ARG A 1 92 ? -11.453 9.945 -7.773 1 53.19 92 ARG A C 1
ATOM 724 O O . ARG A 1 92 ? -10.492 9.414 -7.219 1 53.19 92 ARG A O 1
ATOM 731 N N . LEU A 1 93 ? -12.734 9.406 -7.641 1 51.75 93 LEU A N 1
ATOM 732 C CA . LEU A 1 93 ? -12.898 8.008 -7.27 1 51.75 93 LEU A CA 1
ATOM 733 C C . LEU A 1 93 ? -12.617 7.094 -8.461 1 51.75 93 LEU A C 1
ATOM 735 O O . LEU A 1 93 ? -13.016 7.391 -9.586 1 51.75 93 LEU A O 1
ATOM 739 N N . ILE A 1 94 ? -11.617 6.398 -8.375 1 37.47 94 ILE A N 1
ATOM 740 C CA . ILE A 1 94 ? -11.328 5.453 -9.445 1 37.47 94 ILE A CA 1
ATOM 741 C C . ILE A 1 94 ? -12.258 4.246 -9.336 1 37.47 94 ILE A C 1
ATOM 743 O O . ILE A 1 94 ? -12.258 3.549 -8.32 1 37.47 94 ILE A O 1
ATOM 747 N N . SER A 1 95 ? -13.641 4.391 -9.461 1 37.25 95 SER A N 1
ATOM 748 C CA . SER A 1 95 ? -14.586 3.279 -9.383 1 37.25 95 SER A CA 1
ATOM 749 C C . SER A 1 95 ? -14.211 2.166 -10.352 1 37.25 95 SER A C 1
ATOM 751 O O . SER A 1 95 ? -13.938 2.424 -11.523 1 37.25 95 SER A O 1
ATOM 753 N N . ASN A 1 96 ? -13.484 1.207 -9.805 1 35.19 96 ASN A N 1
ATOM 754 C CA . ASN A 1 96 ? -13.539 0.028 -10.664 1 35.19 96 ASN A CA 1
ATOM 755 C C . ASN A 1 96 ? -14.977 -0.459 -10.844 1 35.19 96 ASN A C 1
ATOM 757 O O . ASN A 1 96 ? -15.734 -0.556 -9.875 1 35.19 96 ASN A O 1
ATOM 761 N N . LEU A 1 97 ? -15.648 -0.108 -11.82 1 30.95 97 LEU A N 1
ATOM 762 C CA . LEU A 1 97 ? -17.016 -0.402 -12.211 1 30.95 97 LEU A CA 1
ATOM 763 C C . LEU A 1 97 ? -17.391 -1.845 -11.883 1 30.95 97 LEU A C 1
ATOM 765 O O . LEU A 1 97 ? -18.422 -2.35 -12.328 1 30.95 97 LEU A O 1
ATOM 769 N N . TYR A 1 98 ? -16.453 -2.695 -11.539 1 30.64 98 TYR A N 1
ATOM 770 C CA . TYR A 1 98 ? -17.078 -4.012 -11.578 1 30.64 98 TYR A CA 1
ATOM 771 C C . TYR A 1 98 ? -18.078 -4.168 -10.438 1 30.64 98 TYR A C 1
ATOM 773 O O . TYR A 1 98 ? -17.812 -3.768 -9.305 1 30.64 98 TYR A O 1
ATOM 781 N N . GLU A 1 99 ? -19.203 -4.188 -10.703 1 34.5 99 GLU A N 1
ATOM 782 C CA . GLU A 1 99 ? -20.438 -4.422 -9.961 1 34.5 99 GLU A CA 1
ATOM 783 C C . GLU A 1 99 ? -20.25 -5.535 -8.93 1 34.5 99 GLU A C 1
ATOM 785 O O . GLU A 1 99 ? -21.203 -5.891 -8.219 1 34.5 99 GLU A O 1
ATOM 790 N N . ASP A 1 100 ? -19.266 -6.383 -9.117 1 34.97 100 ASP A N 1
ATOM 791 C CA . ASP A 1 100 ? -19.406 -7.562 -8.273 1 34.97 100 ASP A CA 1
ATOM 792 C C . ASP A 1 100 ? -19.156 -7.215 -6.805 1 34.97 100 ASP A C 1
ATOM 794 O O . ASP A 1 100 ? -18.844 -6.066 -6.477 1 34.97 100 ASP A O 1
ATOM 798 N N . ILE A 1 101 ? -19.016 -8.25 -6.055 1 38.28 101 ILE A N 1
ATOM 799 C CA . ILE A 1 101 ? -18.797 -8.328 -4.617 1 38.28 101 ILE A CA 1
ATOM 800 C C . ILE A 1 101 ? -17.703 -7.34 -4.211 1 38.28 101 ILE A C 1
ATOM 802 O O . ILE A 1 101 ? -17.75 -6.766 -3.121 1 38.28 101 ILE A O 1
ATOM 806 N N . GLU A 1 102 ? -16.828 -7.102 -5.121 1 39.56 102 GLU A N 1
ATOM 807 C CA . GLU A 1 102 ? -15.695 -6.211 -4.871 1 39.56 102 GLU A CA 1
ATOM 808 C C . GLU A 1 102 ? -16.141 -4.75 -4.84 1 39.56 102 GLU A C 1
ATOM 810 O O . GLU A 1 102 ? -15.586 -3.943 -4.09 1 39.56 102 GLU A O 1
ATOM 815 N N . ASP A 1 103 ? -17.172 -4.492 -5.582 1 44.06 103 ASP A N 1
ATOM 816 C CA . ASP A 1 103 ? -17.781 -3.164 -5.531 1 44.06 103 ASP A CA 1
ATOM 817 C C . ASP A 1 103 ? -18.375 -2.879 -4.156 1 44.06 103 ASP A C 1
ATOM 819 O O . ASP A 1 103 ? -18.234 -1.77 -3.633 1 44.06 103 ASP A O 1
ATOM 823 N N . GLN A 1 104 ? -18.891 -3.943 -3.74 1 45.31 104 GLN A N 1
ATOM 824 C CA . GLN A 1 104 ? -19.453 -3.801 -2.404 1 45.31 104 GLN A CA 1
ATOM 825 C C . GLN A 1 104 ? -18.359 -3.559 -1.366 1 45.31 104 GLN A C 1
ATOM 827 O O . GLN A 1 104 ? -18.531 -2.746 -0.455 1 45.31 104 GLN A O 1
ATOM 832 N N . ARG A 1 105 ? -17.312 -4.238 -1.609 1 44.59 105 ARG A N 1
ATOM 833 C CA . ARG A 1 105 ? -16.219 -4.066 -0.664 1 44.59 105 ARG A CA 1
ATOM 834 C C . ARG A 1 105 ? -15.617 -2.67 -0.774 1 44.59 105 ARG A C 1
ATOM 836 O O . ARG A 1 105 ? -15.328 -2.031 0.24 1 44.59 105 ARG A O 1
ATOM 843 N N . ARG A 1 106 ? -15.555 -2.26 -1.906 1 46.69 106 ARG A N 1
ATOM 844 C CA . ARG A 1 106 ? -15.008 -0.92 -2.102 1 46.69 106 ARG A CA 1
ATOM 845 C C . ARG A 1 106 ? -15.961 0.141 -1.559 1 46.69 106 ARG A C 1
ATOM 847 O O . ARG A 1 106 ? -15.523 1.121 -0.952 1 46.69 106 ARG A O 1
ATOM 854 N N . MET A 1 107 ? -17.078 -0.164 -1.882 1 50.22 107 MET A N 1
ATOM 855 C CA . MET A 1 107 ? -18.094 0.75 -1.351 1 50.22 107 MET A CA 1
ATOM 856 C C . MET A 1 107 ? -18.062 0.754 0.175 1 50.22 107 MET A C 1
ATOM 858 O O . MET A 1 107 ? -18.172 1.812 0.799 1 50.22 107 MET A O 1
ATOM 862 N N . ARG A 1 108 ? -17.922 -0.386 0.535 1 53.47 108 ARG A N 1
ATOM 863 C CA . ARG A 1 108 ? -17.828 -0.491 1.987 1 53.47 108 ARG A CA 1
ATOM 864 C C . ARG A 1 108 ? -16.594 0.22 2.508 1 53.47 108 ARG A C 1
ATOM 866 O O . ARG A 1 108 ? -16.641 0.883 3.547 1 53.47 108 ARG A O 1
ATOM 873 N N . GLN A 1 109 ? -15.664 0.171 1.642 1 53.59 109 GLN A N 1
ATOM 874 C CA . GLN A 1 109 ? -14.43 0.848 2.033 1 53.59 109 GLN A CA 1
ATOM 875 C C . GLN A 1 109 ? -14.602 2.363 1.997 1 53.59 109 GLN A C 1
ATOM 877 O O . GLN A 1 109 ? -14.164 3.064 2.914 1 53.59 109 GLN A O 1
ATOM 882 N N . LEU A 1 110 ? -15.195 2.783 0.932 1 56 110 LEU A N 1
ATOM 883 C CA . LEU A 1 110 ? -15.445 4.215 0.833 1 56 110 LEU A CA 1
ATOM 884 C C . LEU A 1 110 ? -16.375 4.684 1.951 1 56 110 LEU A C 1
ATOM 886 O O . LEU A 1 110 ? -16.156 5.75 2.531 1 56 110 LEU A O 1
ATOM 890 N N . GLN A 1 111 ? -17.328 3.861 2.17 1 58.19 111 GLN A N 1
ATOM 891 C CA . GLN A 1 111 ? -18.234 4.168 3.264 1 58.19 111 GLN A CA 1
ATOM 892 C C . GLN A 1 111 ? -17.484 4.266 4.594 1 58.19 111 GLN A C 1
ATOM 894 O O . GLN A 1 111 ? -17.734 5.184 5.379 1 58.19 111 GLN A O 1
ATOM 899 N N . ASN A 1 112 ? -16.719 3.377 4.711 1 60.53 112 ASN A N 1
ATOM 900 C CA . ASN A 1 112 ? -15.945 3.371 5.945 1 60.53 112 ASN A CA 1
ATOM 901 C C . ASN A 1 112 ? -15.039 4.598 6.043 1 60.53 112 ASN A C 1
ATOM 903 O O . ASN A 1 112 ? -14.891 5.18 7.121 1 60.53 112 ASN A O 1
ATOM 907 N N . GLU A 1 113 ? -14.617 4.98 4.918 1 60.12 113 GLU A N 1
ATOM 908 C CA . GLU A 1 113 ? -13.742 6.148 4.906 1 60.12 113 GLU A CA 1
ATOM 909 C C . GLU A 1 113 ? -14.516 7.422 5.242 1 60.12 113 GLU A C 1
ATOM 911 O O . GLU A 1 113 ? -14.055 8.25 6.031 1 60.12 113 GLU A O 1
ATOM 916 N N . VAL A 1 114 ? -15.617 7.52 4.625 1 62.06 114 VAL A N 1
ATOM 917 C CA . VAL A 1 114 ? -16.453 8.695 4.883 1 62.06 114 VAL A CA 1
ATOM 918 C C . VAL A 1 114 ? -16.891 8.711 6.344 1 62.06 114 VAL A C 1
ATOM 920 O O . VAL A 1 114 ? -16.891 9.766 6.988 1 62.06 114 VAL A O 1
ATOM 923 N N . GLN A 1 115 ? -17.172 7.602 6.848 1 68.94 115 GLN A N 1
ATOM 924 C CA . GLN A 1 115 ? -17.578 7.504 8.25 1 68.94 115 GLN A CA 1
ATOM 925 C C . GLN A 1 115 ? -16.438 7.871 9.18 1 68.94 115 GLN A C 1
ATOM 927 O O . GLN A 1 115 ? -16.641 8.539 10.195 1 68.94 115 GLN A O 1
ATOM 932 N N . MET A 1 116 ? -15.344 7.469 8.789 1 69 116 MET A N 1
ATOM 933 C CA . MET A 1 116 ? -14.172 7.785 9.609 1 69 116 MET A CA 1
ATOM 934 C C . MET A 1 116 ? -13.883 9.281 9.594 1 69 116 MET A C 1
ATOM 936 O O . MET A 1 116 ? -13.508 9.852 10.617 1 69 116 MET A O 1
ATOM 940 N N . ILE A 1 117 ? -14.062 9.812 8.43 1 70.5 117 ILE A N 1
ATOM 941 C CA . ILE A 1 117 ? -13.859 11.25 8.32 1 70.5 117 ILE A CA 1
ATOM 942 C C . ILE A 1 117 ? -14.867 11.984 9.203 1 70.5 117 ILE A C 1
ATOM 944 O O . ILE A 1 117 ? -14.516 12.93 9.914 1 70.5 117 ILE A O 1
ATOM 948 N N . LYS A 1 118 ? -16.031 11.531 9.125 1 73.19 118 LYS A N 1
ATOM 949 C CA . LYS A 1 118 ? -17.094 12.133 9.938 1 73.19 118 LYS A CA 1
ATOM 950 C C . LYS A 1 118 ? -16.781 12.016 11.422 1 73.19 118 LYS A C 1
ATOM 952 O O . LYS A 1 118 ? -16.906 12.984 12.172 1 73.19 118 LYS A O 1
ATOM 957 N N . GLU A 1 119 ? -16.359 10.922 11.805 1 76.25 119 GLU A N 1
ATOM 958 C CA . GLU A 1 119 ? -16.047 10.68 13.211 1 76.25 119 GLU A CA 1
ATOM 959 C C . GLU A 1 119 ? -14.836 11.5 13.648 1 76.25 119 GLU A C 1
ATOM 961 O O . GLU A 1 119 ? -14.844 12.086 14.734 1 76.25 119 GLU A O 1
ATOM 966 N N . ALA A 1 120 ? -13.859 11.516 12.805 1 78.06 120 ALA A N 1
ATOM 967 C CA . ALA A 1 120 ? -12.656 12.289 13.109 1 78.06 120 ALA A CA 1
ATOM 968 C C . ALA A 1 120 ? -12.977 13.766 13.266 1 78.06 120 ALA A C 1
ATOM 970 O O . ALA A 1 120 ? -12.359 14.461 14.078 1 78.06 120 ALA A O 1
ATOM 971 N N . SER A 1 121 ? -13.945 14.219 12.57 1 80.19 121 SER A N 1
ATOM 972 C CA . SER A 1 121 ? -14.297 15.641 12.555 1 80.19 121 SER A CA 1
ATOM 973 C C . SER A 1 121 ? -14.938 16.062 13.867 1 80.19 121 SER A C 1
ATOM 975 O O . SER A 1 121 ? -15.117 17.25 14.125 1 80.19 121 SER A O 1
ATOM 977 N N . THR A 1 122 ? -15.203 15.125 14.711 1 83.56 122 THR A N 1
ATOM 978 C CA . THR A 1 122 ? -15.727 15.461 16.031 1 83.56 122 THR A CA 1
ATOM 979 C C . THR A 1 122 ? -14.617 15.992 16.938 1 83.56 122 THR A C 1
ATOM 981 O O . THR A 1 122 ? -14.883 16.609 17.953 1 83.56 122 THR A O 1
ATOM 984 N N . CYS A 1 123 ? -13.422 15.68 16.609 1 88.75 123 CYS A N 1
ATOM 985 C CA . CYS A 1 123 ? -12.289 16.266 17.312 1 88.75 123 CYS A CA 1
ATOM 986 C C . CYS A 1 123 ? -12.188 17.766 17.031 1 88.75 123 CYS A C 1
ATOM 988 O O . CYS A 1 123 ? -12.102 18.172 15.875 1 88.75 123 CYS A O 1
ATOM 990 N N . PRO A 1 124 ? -12.172 18.531 18.062 1 93.12 124 PRO A N 1
ATOM 991 C CA . PRO A 1 124 ? -12.156 19.984 17.859 1 93.12 124 PRO A CA 1
ATOM 992 C C . PRO A 1 124 ? -10.945 20.453 17.047 1 93.12 124 PRO A C 1
ATOM 994 O O . PRO A 1 124 ? -11.016 21.484 16.359 1 93.12 124 PRO A O 1
ATOM 997 N N . GLU A 1 125 ? -9.875 19.75 17.156 1 95.5 125 GLU A N 1
ATOM 998 C CA . GLU A 1 125 ? -8.633 20.156 16.516 1 95.5 125 GLU A CA 1
ATOM 999 C C . GLU A 1 125 ? -8.539 19.609 15.102 1 95.5 125 GLU A C 1
ATOM 1001 O O . GLU A 1 125 ? -7.508 19.75 14.438 1 95.5 125 GLU A O 1
ATOM 1006 N N . VAL A 1 126 ? -9.547 18.938 14.602 1 92.62 126 VAL A N 1
ATOM 1007 C CA . VAL A 1 126 ? -9.625 18.438 13.234 1 92.62 126 VAL A CA 1
ATOM 1008 C C . VAL A 1 126 ? -10.617 19.266 12.43 1 92.62 126 VAL A C 1
ATOM 1010 O O . VAL A 1 126 ? -11.664 19.672 12.938 1 92.62 126 VAL A O 1
ATOM 1013 N N . VAL A 1 127 ? -10.234 19.531 11.203 1 92.56 127 VAL A N 1
ATOM 1014 C CA . VAL A 1 127 ? -11.094 20.312 10.32 1 92.56 127 VAL A CA 1
ATOM 1015 C C . VAL A 1 127 ? -12.477 19.672 10.242 1 92.56 127 VAL A C 1
ATOM 1017 O O . VAL A 1 127 ? -12.586 18.453 10.133 1 92.56 127 VAL A O 1
ATOM 1020 N N . ARG A 1 128 ? -13.453 20.438 10.281 1 89.25 128 ARG A N 1
ATOM 1021 C CA . ARG A 1 128 ? -14.82 19.922 10.297 1 89.25 128 ARG A CA 1
ATOM 1022 C C . ARG A 1 128 ? -15.219 19.391 8.93 1 89.25 128 ARG A C 1
ATOM 1024 O O . ARG A 1 128 ? -14.852 19.969 7.898 1 89.25 128 ARG A O 1
ATOM 1031 N N . PHE A 1 129 ? -16 18.359 9.039 1 84.81 129 PHE A N 1
ATOM 1032 C CA . PHE A 1 129 ? -16.609 17.75 7.867 1 84.81 129 PHE A CA 1
ATOM 1033 C C . PHE A 1 129 ? -18.062 18.156 7.727 1 84.81 129 PHE A C 1
ATOM 1035 O O . PHE A 1 129 ? -18.844 18.031 8.664 1 84.81 129 PHE A O 1
ATOM 1042 N N . TYR A 1 130 ? -18.438 18.609 6.543 1 87 130 TYR A N 1
ATOM 1043 C CA . TYR A 1 130 ? -19.812 19.078 6.379 1 87 130 TYR A CA 1
ATOM 1044 C C . TYR A 1 130 ? -20.625 18.109 5.539 1 87 130 TYR A C 1
ATOM 1046 O O . TYR A 1 130 ? -21.844 18 5.707 1 87 130 TYR A O 1
ATOM 1054 N N . GLY A 1 131 ? -19.922 17.469 4.582 1 81.06 131 GLY A N 1
ATOM 1055 C CA . GLY A 1 131 ? -20.656 16.547 3.725 1 81.06 131 GLY A CA 1
ATOM 1056 C C . GLY A 1 131 ? -19.891 16.141 2.492 1 81.06 131 GLY A C 1
ATOM 1057 O O . GLY A 1 131 ? -18.781 16.641 2.246 1 81.06 131 GLY A O 1
ATOM 1058 N N . VAL A 1 132 ? -20.469 15.133 1.803 1 79.56 132 VAL A N 1
ATOM 1059 C CA . VAL A 1 132 ? -19.859 14.617 0.582 1 79.56 132 VAL A CA 1
ATOM 1060 C C . VAL A 1 132 ? -20.906 14.539 -0.526 1 79.56 132 VAL A C 1
ATOM 1062 O O . VAL A 1 132 ? -22.078 14.242 -0.264 1 79.56 132 VAL A O 1
ATOM 1065 N N . THR A 1 133 ? -20.547 14.914 -1.681 1 77.38 133 THR A N 1
ATOM 1066 C CA . THR A 1 133 ? -21.359 14.688 -2.861 1 77.38 133 THR A CA 1
ATOM 1067 C C . THR A 1 133 ? -20.516 14.211 -4.035 1 77.38 133 THR A C 1
ATOM 1069 O O . THR A 1 133 ? -19.281 14.148 -3.93 1 77.38 133 THR A O 1
ATOM 1072 N N . PHE A 1 134 ? -21.219 13.781 -5.004 1 69.81 134 PHE A N 1
ATOM 1073 C CA . PHE A 1 134 ? -20.516 13.234 -6.152 1 69.81 134 PHE A CA 1
ATOM 1074 C C . PHE A 1 134 ? -20.875 13.992 -7.426 1 69.81 134 PHE A C 1
ATOM 1076 O O . PHE A 1 134 ? -22 14.461 -7.578 1 69.81 134 PHE A O 1
ATOM 1083 N N . HIS A 1 135 ? -19.891 14.172 -8.227 1 71.69 135 HIS A N 1
ATOM 1084 C CA . HIS A 1 135 ? -20.094 14.82 -9.516 1 71.69 135 HIS A CA 1
ATOM 1085 C C . HIS A 1 135 ? -19.156 14.266 -10.57 1 71.69 135 HIS A C 1
ATOM 1087 O O . HIS A 1 135 ? -17.938 14.391 -10.445 1 71.69 135 HIS A O 1
ATOM 1093 N N . GLU A 1 136 ? -19.734 13.664 -11.531 1 64.25 136 GLU A N 1
ATOM 1094 C CA . GLU A 1 136 ? -18.984 13.195 -12.695 1 64.25 136 GLU A CA 1
ATOM 1095 C C . GLU A 1 136 ? -17.781 12.352 -12.281 1 64.25 136 GLU A C 1
ATOM 1097 O O . GLU A 1 136 ? -16.656 12.602 -12.727 1 64.25 136 GLU A O 1
ATOM 1102 N N . GLY A 1 137 ? -18.047 11.445 -11.312 1 59.81 137 GLY A N 1
ATOM 1103 C CA . GLY A 1 137 ? -17 10.508 -10.914 1 59.81 137 GLY A CA 1
ATOM 1104 C C . GLY A 1 137 ? -16.094 11.055 -9.828 1 59.81 137 GLY A C 1
ATOM 1105 O O . GLY A 1 137 ? -15.242 10.336 -9.305 1 59.81 137 GLY A O 1
ATOM 1106 N N . ASP A 1 138 ? -16.328 12.344 -9.594 1 67.31 138 ASP A N 1
ATOM 1107 C CA . ASP A 1 138 ? -15.547 12.938 -8.523 1 67.31 138 ASP A CA 1
ATOM 1108 C C . ASP A 1 138 ? -16.328 12.93 -7.207 1 67.31 138 ASP A C 1
ATOM 1110 O O . ASP A 1 138 ? -17.531 13.148 -7.195 1 67.31 138 ASP A O 1
ATOM 1114 N N . CYS A 1 139 ? -15.547 12.609 -6.188 1 71.5 139 CYS A N 1
ATOM 1115 C CA . CYS A 1 139 ? -16.062 12.812 -4.84 1 71.5 139 CYS A CA 1
ATOM 1116 C C . CYS A 1 139 ? -15.703 14.203 -4.316 1 71.5 139 CYS A C 1
ATOM 1118 O O . CYS A 1 139 ? -14.539 14.594 -4.348 1 71.5 139 CYS A O 1
ATOM 1120 N N . LEU A 1 140 ? -16.703 14.961 -4.023 1 79.75 140 LEU A N 1
ATOM 1121 C CA . LEU A 1 140 ? -16.5 16.297 -3.455 1 79.75 140 LEU A CA 1
ATOM 1122 C C . LEU A 1 140 ? -16.703 16.266 -1.942 1 79.75 140 LEU A C 1
ATOM 1124 O O . LEU A 1 140 ? -17.812 16.031 -1.458 1 79.75 140 LEU A O 1
ATOM 1128 N N . ILE A 1 141 ? -15.633 16.516 -1.273 1 79.94 141 ILE A N 1
ATOM 1129 C CA . ILE A 1 141 ? -15.68 16.531 0.185 1 79.94 141 ILE A CA 1
ATOM 1130 C C . ILE A 1 141 ? -15.758 17.969 0.694 1 79.94 141 ILE A C 1
ATOM 1132 O O . ILE A 1 141 ? -14.82 18.75 0.507 1 79.94 141 ILE A O 1
ATOM 1136 N N . CYS A 1 142 ? -16.859 18.281 1.352 1 87.5 142 CYS A N 1
ATOM 1137 C CA . CYS A 1 142 ? -17.094 19.625 1.88 1 87.5 142 CYS A CA 1
ATOM 1138 C C . CYS A 1 142 ? -16.609 19.734 3.32 1 87.5 142 CYS A C 1
ATOM 1140 O O . CYS A 1 142 ? -17.016 18.953 4.18 1 87.5 142 CYS A O 1
ATOM 1142 N N . MET A 1 143 ? -15.797 20.797 3.543 1 90.06 143 MET A N 1
ATOM 1143 C CA . MET A 1 143 ? -15.195 20.891 4.871 1 90.06 143 MET A CA 1
ATOM 1144 C C . MET A 1 143 ? -15 22.359 5.273 1 90.06 143 MET A C 1
ATOM 1146 O O . MET A 1 143 ? -15.258 23.266 4.48 1 90.06 143 MET A O 1
ATOM 1150 N N . GLU A 1 144 ? -14.578 22.531 6.457 1 93.12 144 GLU A N 1
ATOM 1151 C CA . GLU A 1 144 ? -14.297 23.828 7.055 1 93.12 144 GLU A CA 1
ATOM 1152 C C . GLU A 1 144 ? -13.195 24.562 6.289 1 93.12 144 GLU A C 1
ATOM 1154 O O . GLU A 1 144 ? -12.203 23.953 5.895 1 93.12 144 GLU A O 1
ATOM 1159 N N . LEU A 1 145 ? -13.469 25.828 6.039 1 94.5 145 LEU A N 1
ATOM 1160 C CA . LEU A 1 145 ? -12.484 26.672 5.371 1 94.5 145 LEU A CA 1
ATOM 1161 C C . LEU A 1 145 ? -11.594 27.375 6.387 1 94.5 145 LEU A C 1
ATOM 1163 O O . LEU A 1 145 ? -12.094 28.047 7.289 1 94.5 145 LEU A O 1
ATOM 1167 N N . MET A 1 146 ? -10.344 27.203 6.234 1 95.56 146 MET A N 1
ATOM 1168 C CA . MET A 1 146 ? -9.336 27.906 7.027 1 95.56 146 MET A CA 1
ATOM 1169 C C . MET A 1 146 ? -8.617 28.953 6.188 1 95.56 146 MET A C 1
ATOM 1171 O O . MET A 1 146 ? -8.938 29.141 5.016 1 95.56 146 MET A O 1
ATOM 1175 N N . ASP A 1 147 ? -7.68 29.672 6.809 1 95 147 ASP A N 1
ATOM 1176 C CA . ASP A 1 147 ? -7.16 30.844 6.094 1 95 147 ASP A CA 1
ATOM 1177 C C . ASP A 1 147 ? -5.789 30.547 5.484 1 95 147 ASP A C 1
ATOM 1179 O O . ASP A 1 147 ? -5.453 31.062 4.418 1 95 147 ASP A O 1
ATOM 1183 N N . ILE A 1 148 ? -4.977 29.734 6.117 1 95.44 148 ILE A N 1
ATOM 1184 C CA . ILE A 1 148 ? -3.617 29.516 5.637 1 95.44 148 ILE A CA 1
ATOM 1185 C C . ILE A 1 148 ? -3.08 28.188 6.18 1 95.44 148 ILE A C 1
ATOM 1187 O O . ILE A 1 148 ? -3.445 27.781 7.277 1 95.44 148 ILE A O 1
ATOM 1191 N N . SER A 1 149 ? -2.277 27.562 5.414 1 95 149 SER A N 1
ATOM 1192 C CA . SER A 1 149 ? -1.586 26.375 5.895 1 95 149 SER A CA 1
ATOM 1193 C C . SER A 1 149 ? -0.273 26.734 6.582 1 95 149 SER A C 1
ATOM 1195 O O . SER A 1 149 ? 0.288 27.812 6.336 1 95 149 SER A O 1
ATOM 1197 N N . LEU A 1 150 ? 0.173 25.875 7.469 1 97.81 150 LEU A N 1
ATOM 1198 C CA . LEU A 1 150 ? 1.377 26.125 8.25 1 97.81 150 LEU A CA 1
ATOM 1199 C C . LEU A 1 150 ? 2.592 26.281 7.344 1 97.81 150 LEU A C 1
ATOM 1201 O O . LEU A 1 150 ? 3.484 27.094 7.629 1 97.81 150 LEU A O 1
ATOM 1205 N N . ASP A 1 151 ? 2.654 25.531 6.25 1 95.38 151 ASP A N 1
ATOM 1206 C CA . ASP A 1 151 ? 3.801 25.625 5.352 1 95.38 151 ASP A CA 1
ATOM 1207 C C . ASP A 1 151 ? 3.859 27 4.688 1 95.38 151 ASP A C 1
ATOM 1209 O O . ASP A 1 151 ? 4.938 27.578 4.531 1 95.38 151 ASP A O 1
ATOM 1213 N N . ARG A 1 152 ? 2.779 27.562 4.371 1 95 152 ARG A N 1
ATOM 1214 C CA . ARG A 1 152 ? 2.74 28.906 3.805 1 95 152 ARG A CA 1
ATOM 1215 C C . ARG A 1 152 ? 3.053 29.953 4.867 1 95 152 ARG A C 1
ATOM 1217 O O . ARG A 1 152 ? 3.75 30.938 4.594 1 95 152 ARG A O 1
ATOM 1224 N N . LEU A 1 153 ? 2.529 29.734 5.98 1 97.75 153 LEU A N 1
ATOM 1225 C CA . LEU A 1 153 ? 2.756 30.688 7.07 1 97.75 153 LEU A CA 1
ATOM 1226 C C . LEU A 1 153 ? 4.242 30.797 7.395 1 97.75 153 LEU A C 1
ATOM 1228 O O . LEU A 1 153 ? 4.793 31.891 7.445 1 97.75 153 LEU A O 1
ATOM 1232 N N . TYR A 1 154 ? 4.863 29.641 7.629 1 97.75 154 TYR A N 1
ATOM 1233 C CA . TYR A 1 154 ? 6.262 29.734 8.031 1 97.75 154 TYR A CA 1
ATOM 1234 C C . TYR A 1 154 ? 7.125 30.234 6.879 1 97.75 154 TYR A C 1
ATOM 1236 O O . TYR A 1 154 ? 8.195 30.812 7.098 1 97.75 154 TYR A O 1
ATOM 1244 N N . ASN A 1 155 ? 6.73 30.016 5.645 1 96.5 155 ASN A N 1
ATOM 1245 C CA . ASN A 1 155 ? 7.441 30.594 4.512 1 96.5 155 ASN A CA 1
ATOM 1246 C C . ASN A 1 155 ? 7.387 32.125 4.535 1 96.5 155 ASN A C 1
ATOM 1248 O O . ASN A 1 155 ? 8.391 32.781 4.285 1 96.5 155 ASN A O 1
ATOM 1252 N N . ILE A 1 156 ? 6.246 32.656 4.758 1 97.19 156 ILE A N 1
ATOM 1253 C CA . ILE A 1 156 ? 6.09 34.094 4.859 1 97.19 156 ILE A CA 1
ATOM 1254 C C . ILE A 1 156 ? 6.969 34.625 5.988 1 97.19 156 ILE A C 1
ATOM 1256 O O . ILE A 1 156 ? 7.664 35.656 5.82 1 97.19 156 ILE A O 1
ATOM 1260 N N . VAL A 1 157 ? 6.965 33.969 7.082 1 98.12 157 VAL A N 1
ATOM 1261 C CA . VAL A 1 157 ? 7.703 34.406 8.266 1 98.12 157 VAL A CA 1
ATOM 1262 C C . VAL A 1 157 ? 9.195 34.438 7.957 1 98.12 157 VAL A C 1
ATOM 1264 O O . VAL A 1 157 ? 9.867 35.438 8.211 1 98.12 157 VAL A O 1
ATOM 1267 N N . HIS A 1 158 ? 9.68 33.375 7.371 1 97.56 158 HIS A N 1
ATOM 1268 C CA . HIS A 1 158 ? 11.125 33.25 7.207 1 97.56 158 HIS A CA 1
ATOM 1269 C C . HIS A 1 158 ? 11.609 33.938 5.945 1 97.56 158 HIS A C 1
ATOM 1271 O O . HIS A 1 158 ? 12.711 34.5 5.926 1 97.56 158 HIS A O 1
ATOM 1277 N N . GLN A 1 159 ? 10.812 34 4.938 1 95.94 159 GLN A N 1
ATOM 1278 C CA . GLN A 1 159 ? 11.312 34.469 3.645 1 95.94 159 GLN A CA 1
ATOM 1279 C C . GLN A 1 159 ? 10.867 35.906 3.369 1 95.94 159 GLN A C 1
ATOM 1281 O O . GLN A 1 159 ? 11.555 36.656 2.668 1 95.94 159 GLN A O 1
ATOM 1286 N N . VAL A 1 160 ? 9.773 36.281 3.863 1 95.75 160 VAL A N 1
ATOM 1287 C CA . VAL A 1 160 ? 9.258 37.625 3.625 1 95.75 160 VAL A CA 1
ATOM 1288 C C . VAL A 1 160 ? 9.562 38.5 4.824 1 95.75 160 VAL A C 1
ATOM 1290 O O . VAL A 1 160 ? 10.312 39.469 4.711 1 95.75 160 VAL A O 1
ATOM 1293 N N . ALA A 1 161 ? 9.117 38.094 5.945 1 96.44 161 ALA A N 1
ATOM 1294 C CA . ALA A 1 161 ? 9.352 38.875 7.156 1 96.44 161 ALA A CA 1
ATOM 1295 C C . ALA A 1 161 ? 10.797 38.719 7.629 1 96.44 161 ALA A C 1
ATOM 1297 O O . ALA A 1 161 ? 11.305 39.562 8.352 1 96.44 161 ALA A O 1
ATOM 1298 N N . ARG A 1 162 ? 11.438 37.656 7.246 1 96.19 162 ARG A N 1
ATOM 1299 C CA . ARG A 1 162 ? 12.82 37.344 7.617 1 96.19 162 ARG A CA 1
ATOM 1300 C C . ARG A 1 162 ? 13 37.406 9.133 1 96.19 162 ARG A C 1
ATOM 1302 O O . ARG A 1 162 ? 13.898 38.094 9.625 1 96.19 162 ARG A O 1
ATOM 1309 N N . THR A 1 163 ? 12.133 36.781 9.844 1 96.31 163 THR A N 1
ATOM 1310 C CA . THR A 1 163 ? 12.164 36.688 11.297 1 96.31 163 THR A CA 1
ATOM 1311 C C . THR A 1 163 ? 11.984 35.219 11.742 1 96.31 163 THR A C 1
ATOM 1313 O O . THR A 1 163 ? 11.75 34.344 10.922 1 96.31 163 THR A O 1
ATOM 1316 N N . SER A 1 164 ? 12.219 35.062 13.062 1 96.5 164 SER A N 1
ATOM 1317 C CA . SER A 1 164 ? 12.008 33.719 13.648 1 96.5 164 SER A CA 1
ATOM 1318 C C . SER A 1 164 ? 10.523 33.438 13.836 1 96.5 164 SER A C 1
ATOM 1320 O O . SER A 1 164 ? 9.734 34.344 14.094 1 96.5 164 SER A O 1
ATOM 1322 N N . PHE A 1 165 ? 10.164 32.219 13.68 1 98.31 165 PHE A N 1
ATOM 1323 C CA . PHE A 1 165 ? 8.789 31.828 13.93 1 98.31 165 PHE A CA 1
ATOM 1324 C C . PHE A 1 165 ? 8.438 31.984 15.406 1 98.31 165 PHE A C 1
ATOM 1326 O O . PHE A 1 165 ? 9.211 31.578 16.281 1 98.31 165 PHE A O 1
ATOM 1333 N N . ASP A 1 166 ? 7.387 32.562 15.75 1 98.38 166 ASP A N 1
ATOM 1334 C CA . ASP A 1 166 ? 6.988 32.906 17.109 1 98.38 166 ASP A CA 1
ATOM 1335 C C . ASP A 1 166 ? 6.824 31.625 17.953 1 98.38 166 ASP A C 1
ATOM 1337 O O . ASP A 1 166 ? 6.152 30.688 17.531 1 98.38 166 ASP A O 1
ATOM 1341 N N . GLU A 1 167 ? 7.363 31.594 19.078 1 98.38 167 GLU A N 1
ATOM 1342 C CA . GLU A 1 167 ? 7.391 30.391 19.906 1 98.38 167 GLU A CA 1
ATOM 1343 C C . GLU A 1 167 ? 6 30.047 20.422 1 98.38 167 GLU A C 1
ATOM 1345 O O . GLU A 1 167 ? 5.652 28.875 20.562 1 98.38 167 GLU A O 1
ATOM 1350 N N . ASN A 1 168 ? 5.234 31.078 20.812 1 98.38 168 ASN A N 1
ATOM 1351 C CA . ASN A 1 168 ? 3.887 30.812 21.297 1 98.38 168 ASN A CA 1
ATOM 1352 C C . ASN A 1 168 ? 3.021 30.156 20.234 1 98.38 168 ASN A C 1
ATOM 1354 O O . ASN A 1 168 ? 2.23 29.25 20.531 1 98.38 168 ASN A O 1
ATOM 1358 N N . VAL A 1 169 ? 3.178 30.578 19.016 1 98.69 169 VAL A N 1
ATOM 1359 C CA . VAL A 1 169 ? 2.412 30 17.922 1 98.69 169 VAL A CA 1
ATOM 1360 C C . VAL A 1 169 ? 2.932 28.594 17.609 1 98.69 169 VAL A C 1
ATOM 1362 O O . VAL A 1 169 ? 2.146 27.672 17.391 1 98.69 169 VAL A O 1
ATOM 1365 N N . LEU A 1 170 ? 4.262 28.438 17.594 1 98.75 170 LEU A N 1
ATOM 1366 C CA . LEU A 1 170 ? 4.859 27.125 17.391 1 98.75 170 LEU A CA 1
ATOM 1367 C C . LEU A 1 170 ? 4.359 26.125 18.438 1 98.75 170 LEU A C 1
ATOM 1369 O O . LEU A 1 170 ? 3.99 25 18.109 1 98.75 170 LEU A O 1
ATOM 1373 N N . GLY A 1 171 ? 4.402 26.578 19.719 1 98.69 171 GLY A N 1
ATOM 1374 C CA . GLY A 1 171 ? 3.889 25.75 20.812 1 98.69 171 GLY A CA 1
ATOM 1375 C C . GLY A 1 171 ? 2.42 25.406 20.656 1 98.69 171 GLY A C 1
ATOM 1376 O O . GLY A 1 171 ? 2.01 24.281 20.922 1 98.69 171 GLY A O 1
ATOM 1377 N N . SER A 1 172 ? 1.61 26.359 20.234 1 98.62 172 SER A N 1
ATOM 1378 C CA . SER A 1 172 ? 0.182 26.141 20.016 1 98.62 172 SER A CA 1
ATOM 1379 C C . SER A 1 172 ? -0.066 25.109 18.922 1 98.62 172 SER A C 1
ATOM 1381 O O . SER A 1 172 ? -1.004 24.312 19.016 1 98.62 172 SER A O 1
ATOM 1383 N N . VAL A 1 173 ? 0.781 25.156 17.875 1 98.75 173 VAL A N 1
ATOM 1384 C CA . VAL A 1 173 ? 0.702 24.156 16.812 1 98.75 173 VAL A CA 1
ATOM 1385 C C . VAL A 1 173 ? 0.977 22.766 17.391 1 98.75 173 VAL A C 1
ATOM 1387 O O . VAL A 1 173 ? 0.201 21.844 17.172 1 98.75 173 VAL A O 1
ATOM 1390 N N . GLY A 1 174 ? 2.076 22.641 18.141 1 98.62 174 GLY A N 1
ATOM 1391 C CA . GLY A 1 174 ? 2.43 21.359 18.734 1 98.62 174 GLY A CA 1
ATOM 1392 C C . GLY A 1 174 ? 1.328 20.781 19.594 1 98.62 174 GLY A C 1
ATOM 1393 O O . GLY A 1 174 ? 0.973 19.609 19.469 1 98.62 174 GLY A O 1
ATOM 1394 N N . VAL A 1 175 ? 0.763 21.625 20.453 1 98.31 175 VAL A N 1
ATOM 1395 C CA . VAL A 1 175 ? -0.285 21.219 21.375 1 98.31 175 VAL A CA 1
ATOM 1396 C C . VAL A 1 175 ? -1.529 20.797 20.609 1 98.31 175 VAL A C 1
ATOM 1398 O O . VAL A 1 175 ? -2.141 19.766 20.922 1 98.31 175 VAL A O 1
ATOM 1401 N N . THR A 1 176 ? -1.909 21.547 19.641 1 98.12 176 THR A N 1
ATOM 1402 C CA . THR A 1 176 ? -3.115 21.281 18.859 1 98.12 176 THR A CA 1
ATOM 1403 C C . THR A 1 176 ? -2.996 19.953 18.125 1 98.12 176 THR A C 1
ATOM 1405 O O . THR A 1 176 ? -3.916 19.141 18.156 1 98.12 176 THR A O 1
ATOM 1408 N N . VAL A 1 177 ? -1.878 19.75 17.438 1 97.69 177 VAL A N 1
ATOM 1409 C CA . VAL A 1 177 ? -1.681 18.531 16.672 1 97.69 177 VAL A CA 1
ATOM 1410 C C . VAL A 1 177 ? -1.674 17.328 17.609 1 97.69 177 VAL A C 1
ATOM 1412 O O . VAL A 1 177 ? -2.283 16.297 17.297 1 97.69 177 VAL A O 1
ATOM 1415 N N . LEU A 1 178 ? -1.013 17.453 18.734 1 97.31 178 LEU A N 1
ATOM 1416 C CA . LEU A 1 178 ? -0.972 16.359 19.688 1 97.31 178 LEU A CA 1
ATOM 1417 C C . LEU A 1 178 ? -2.373 16.016 20.203 1 97.31 178 LEU A C 1
ATOM 1419 O O . LEU A 1 178 ? -2.727 14.844 20.328 1 97.31 178 LEU A O 1
ATOM 1423 N N . LYS A 1 179 ? -3.131 17.016 20.484 1 96.5 179 LYS A N 1
ATOM 1424 C CA . LYS A 1 179 ? -4.508 16.797 20.922 1 96.5 179 LYS A CA 1
ATOM 1425 C C . LYS A 1 179 ? -5.328 16.109 19.828 1 96.5 179 LYS A C 1
ATOM 1427 O O . LYS A 1 179 ? -6.117 15.211 20.109 1 96.5 179 LYS A O 1
ATOM 1432 N N . ALA A 1 180 ? -5.152 16.594 18.656 1 94.75 180 ALA A N 1
ATOM 1433 C CA . ALA A 1 180 ? -5.859 15.977 17.531 1 94.75 180 ALA A CA 1
ATOM 1434 C C . ALA A 1 180 ? -5.496 14.5 17.391 1 94.75 180 ALA A C 1
ATOM 1436 O O . ALA A 1 180 ? -6.375 13.648 17.266 1 94.75 180 ALA A O 1
ATOM 1437 N N . LEU A 1 181 ? -4.203 14.219 17.406 1 92 181 LEU A N 1
ATOM 1438 C CA . LEU A 1 181 ? -3.719 12.852 17.25 1 92 181 LEU A CA 1
ATOM 1439 C C . LEU A 1 181 ? -4.211 11.961 18.391 1 92 181 LEU A C 1
ATOM 1441 O O . LEU A 1 181 ? -4.598 10.812 18.156 1 92 181 LEU A O 1
ATOM 1445 N N . ASP A 1 182 ? -4.188 12.469 19.547 1 92.19 182 ASP A N 1
ATOM 1446 C CA . ASP A 1 182 ? -4.676 11.719 20.703 1 92.19 182 ASP A CA 1
ATOM 1447 C C . ASP A 1 182 ? -6.168 11.43 20.578 1 92.19 182 ASP A C 1
ATOM 1449 O O . ASP A 1 182 ? -6.629 10.336 20.922 1 92.19 182 ASP A O 1
ATOM 1453 N N . CYS A 1 183 ? -6.898 12.406 20.172 1 90.62 183 CYS A N 1
ATOM 1454 C CA . CYS A 1 183 ? -8.336 12.227 19.953 1 90.62 183 CYS A CA 1
ATOM 1455 C C . CYS A 1 183 ? -8.602 11.156 18.906 1 90.62 183 CYS A C 1
ATOM 1457 O O . CYS A 1 183 ? -9.453 10.289 19.109 1 90.62 183 CYS A O 1
ATOM 1459 N N . LEU A 1 184 ? -7.902 11.203 17.828 1 84.06 184 LEU A N 1
ATOM 1460 C CA . LEU A 1 184 ? -8.047 10.211 16.766 1 84.06 184 LEU A CA 1
ATOM 1461 C C . LEU A 1 184 ? -7.734 8.812 17.297 1 84.06 184 LEU A C 1
ATOM 1463 O O . LEU A 1 184 ? -8.422 7.848 16.953 1 84.06 184 LEU A O 1
ATOM 1467 N N . LYS A 1 185 ? -6.664 8.719 18 1 83.06 185 LYS A N 1
ATOM 1468 C CA . LYS A 1 185 ? -6.289 7.438 18.578 1 83.06 185 LYS A CA 1
ATOM 1469 C C . LYS A 1 185 ? -7.414 6.883 19.453 1 83.06 185 LYS A C 1
ATOM 1471 O O . LYS A 1 185 ? -7.727 5.691 19.391 1 83.06 185 LYS A O 1
ATOM 1476 N N . LYS A 1 186 ? -7.914 7.742 20.188 1 83.12 186 LYS A N 1
ATOM 1477 C CA . LYS A 1 186 ? -8.984 7.332 21.094 1 83.12 186 LYS A CA 1
ATOM 1478 C C . LYS A 1 186 ? -10.227 6.902 20.312 1 83.12 186 LYS A C 1
ATOM 1480 O O . LYS A 1 186 ? -10.984 6.043 20.766 1 83.12 186 LYS A O 1
ATOM 1485 N N . LEU A 1 187 ? -10.211 7.613 19.219 1 74 187 LEU A N 1
ATOM 1486 C CA . LEU A 1 187 ? -11.281 7.219 18.312 1 74 187 LEU A CA 1
ATOM 1487 C C . LEU A 1 187 ? -10.875 6 17.5 1 74 187 LEU A C 1
ATOM 1489 O O . LEU A 1 187 ? -10.047 6.109 16.578 1 74 187 LEU A O 1
ATOM 1493 N N . LYS A 1 188 ? -11.102 4.918 17.688 1 66.38 188 LYS A N 1
ATOM 1494 C CA . LYS A 1 188 ? -10.922 3.672 16.938 1 66.38 188 LYS A CA 1
ATOM 1495 C C . LYS A 1 188 ? -9.461 3.461 16.562 1 66.38 188 LYS A C 1
ATOM 1497 O O . LYS A 1 188 ? -9.164 2.963 15.477 1 66.38 188 LYS A O 1
ATOM 1502 N N . HIS A 1 189 ? -8.484 4.148 17.297 1 73.94 189 HIS A N 1
ATOM 1503 C CA . HIS A 1 189 ? -7.055 3.949 17.078 1 73.94 189 HIS A CA 1
ATOM 1504 C C . HIS A 1 189 ? -6.637 4.406 15.688 1 73.94 189 HIS A C 1
ATOM 1506 O O . HIS A 1 189 ? -5.875 3.717 15.008 1 73.94 189 HIS A O 1
ATOM 1512 N N . ILE A 1 190 ? -7.242 5.512 15.336 1 72.25 190 ILE A N 1
ATOM 1513 C CA . ILE A 1 190 ? -6.926 6.09 14.039 1 72.25 190 ILE A CA 1
ATOM 1514 C C . ILE A 1 190 ? -5.523 6.699 14.07 1 72.25 190 ILE A C 1
ATOM 1516 O O . ILE A 1 190 ? -5.184 7.438 14.992 1 72.25 190 ILE A O 1
ATOM 1520 N N . ILE A 1 191 ? -4.645 6.297 13.102 1 76.94 191 ILE A N 1
ATOM 1521 C CA . ILE A 1 191 ? -3.348 6.918 12.875 1 76.94 191 ILE A CA 1
ATOM 1522 C C . ILE A 1 191 ? -3.449 7.914 11.719 1 76.94 191 ILE A C 1
ATOM 1524 O O . ILE A 1 191 ? -4.039 7.609 10.68 1 76.94 191 ILE A O 1
ATOM 1528 N N . HIS A 1 192 ? -3.008 9.125 11.852 1 80.88 192 HIS A N 1
ATOM 1529 C CA . HIS A 1 192 ? -3.115 10.148 10.82 1 80.88 192 HIS A CA 1
ATOM 1530 C C . HIS A 1 192 ? -2.277 9.781 9.594 1 80.88 192 HIS A C 1
ATOM 1532 O O . HIS A 1 192 ? -2.793 9.734 8.477 1 80.88 192 HIS A O 1
ATOM 1538 N N . ARG A 1 193 ? -0.927 9.539 9.781 1 78.25 193 ARG A N 1
ATOM 1539 C CA . ARG A 1 193 ? 0.017 8.977 8.82 1 78.25 193 ARG A CA 1
ATOM 1540 C C . ARG A 1 193 ? 0.553 10.055 7.883 1 78.25 193 ARG A C 1
ATOM 1542 O O . ARG A 1 193 ? 1.5 9.812 7.133 1 78.25 193 ARG A O 1
ATOM 1549 N N . ASP A 1 194 ? 0.04 11.266 7.988 1 81.56 194 ASP A N 1
ATOM 1550 C CA . ASP A 1 194 ? 0.498 12.312 7.074 1 81.56 194 ASP A CA 1
ATOM 1551 C C . ASP A 1 194 ? 0.604 13.656 7.793 1 81.56 194 ASP A C 1
ATOM 1553 O O . ASP A 1 194 ? 0.123 14.672 7.289 1 81.56 194 ASP A O 1
ATOM 1557 N N . VAL A 1 195 ? 1.107 13.625 8.906 1 90.62 195 VAL A N 1
ATOM 1558 C CA . VAL A 1 195 ? 1.353 14.859 9.641 1 90.62 195 VAL A CA 1
ATOM 1559 C C . VAL A 1 195 ? 2.482 15.641 8.977 1 90.62 195 VAL A C 1
ATOM 1561 O O . VAL A 1 195 ? 3.609 15.148 8.867 1 90.62 195 VAL A O 1
ATOM 1564 N N . LYS A 1 196 ? 2.146 16.797 8.461 1 92.69 196 LYS A N 1
ATOM 1565 C CA . LYS A 1 196 ? 3.092 17.703 7.812 1 92.69 196 LYS A CA 1
ATOM 1566 C C . LYS A 1 196 ? 2.564 19.141 7.809 1 92.69 196 LYS A C 1
ATOM 1568 O O . LYS A 1 196 ? 1.376 19.375 8.039 1 92.69 196 LYS A O 1
ATOM 1573 N N . PRO A 1 197 ? 3.408 20.094 7.555 1 95.62 197 PRO A N 1
ATOM 1574 C CA . PRO A 1 197 ? 2.998 21.5 7.656 1 95.62 197 PRO A CA 1
ATOM 1575 C C . PRO A 1 197 ? 1.839 21.844 6.727 1 95.62 197 PRO A C 1
ATOM 1577 O O . PRO A 1 197 ? 0.954 22.609 7.098 1 95.62 197 PRO A O 1
ATOM 1580 N N . SER A 1 198 ? 1.748 21.234 5.559 1 9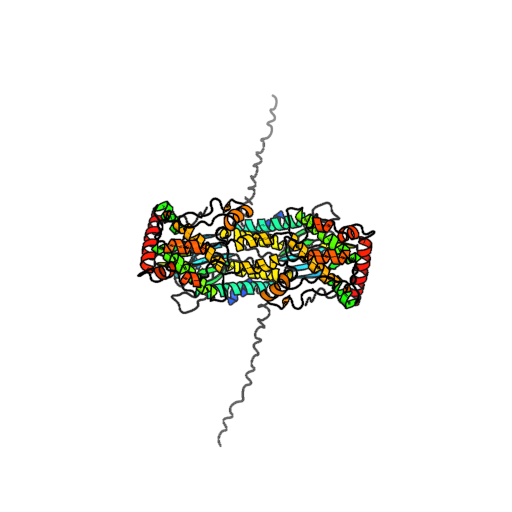1.38 198 SER A N 1
ATOM 1581 C CA . SER A 1 198 ? 0.708 21.578 4.594 1 91.38 198 SER A CA 1
ATOM 1582 C C . SER A 1 198 ? -0.655 21.062 5.043 1 91.38 198 SER A C 1
ATOM 1584 O O . SER A 1 198 ? -1.688 21.5 4.531 1 91.38 198 SER A O 1
ATOM 1586 N N . ASN A 1 199 ? -0.614 20.156 6.051 1 89.25 199 ASN A N 1
ATOM 1587 C CA . ASN A 1 199 ? -1.863 19.594 6.547 1 89.25 199 ASN A CA 1
ATOM 1588 C C . ASN A 1 199 ? -2.277 20.219 7.875 1 89.25 199 ASN A C 1
ATOM 1590 O O . ASN A 1 199 ? -3.219 19.766 8.523 1 89.25 199 ASN A O 1
ATOM 1594 N N . ILE A 1 200 ? -1.576 21.156 8.289 1 96.56 200 ILE A N 1
ATOM 1595 C CA . ILE A 1 200 ? -1.923 21.938 9.469 1 96.56 200 ILE A CA 1
ATOM 1596 C C . ILE A 1 200 ? -2.373 23.344 9.047 1 96.56 200 ILE A C 1
ATOM 1598 O O . ILE A 1 200 ? -1.615 24.078 8.414 1 96.56 200 ILE A O 1
ATOM 1602 N N . LEU A 1 201 ? -3.582 23.656 9.414 1 97 201 LEU A N 1
ATOM 1603 C CA . LEU A 1 201 ? -4.211 24.875 8.938 1 97 201 LEU A CA 1
ATOM 1604 C C . LEU A 1 201 ? -4.469 25.844 10.094 1 97 201 LEU A C 1
ATOM 1606 O O . LEU A 1 201 ? -4.711 25.406 11.219 1 97 201 LEU A O 1
ATOM 1610 N N . LEU A 1 202 ? -4.367 27.094 9.805 1 98.12 202 LEU A N 1
ATOM 1611 C CA . LEU A 1 202 ? -4.641 28.172 10.758 1 98.12 202 LEU A CA 1
ATOM 1612 C C . LEU A 1 202 ? -5.605 29.188 10.172 1 98.12 202 LEU A C 1
ATOM 1614 O O . LEU A 1 202 ? -5.766 29.266 8.953 1 98.12 202 LEU A O 1
ATOM 1618 N N . ASN A 1 203 ? -6.277 29.938 11.031 1 96.94 203 ASN A N 1
ATOM 1619 C CA . ASN A 1 203 ? -7.117 31.016 10.531 1 96.94 203 ASN A CA 1
ATOM 1620 C C . ASN A 1 203 ? -6.945 32.281 11.359 1 96.94 203 ASN A C 1
ATOM 1622 O O . ASN A 1 203 ? -6.23 32.281 12.367 1 96.94 203 ASN A O 1
ATOM 1626 N N . CYS A 1 204 ? -7.551 33.344 10.914 1 97.19 204 CYS A N 1
ATOM 1627 C CA . CYS A 1 204 ? -7.391 34.688 11.492 1 97.19 204 CYS A CA 1
ATOM 1628 C C . CYS A 1 204 ? -8.188 34.812 12.789 1 97.19 204 CYS A C 1
ATOM 1630 O O . CYS A 1 204 ? -8.102 35.844 13.469 1 97.19 204 CYS A O 1
ATOM 1632 N N . ARG A 1 205 ? -8.875 33.75 13.18 1 96.62 205 ARG A N 1
ATOM 1633 C CA . ARG A 1 205 ? -9.609 33.75 14.438 1 96.62 205 ARG A CA 1
ATOM 1634 C C . ARG A 1 205 ? -8.828 33.031 15.531 1 96.62 205 ARG A C 1
ATOM 1636 O O . ARG A 1 205 ? -9.273 32.938 16.672 1 96.62 205 ARG A O 1
ATOM 1643 N N . GLY A 1 206 ? -7.707 32.5 15.141 1 97.88 206 GLY A N 1
ATOM 1644 C CA . GLY A 1 206 ? -6.801 31.938 16.125 1 97.88 206 GLY A CA 1
ATOM 1645 C C . GLY A 1 206 ? -6.914 30.422 16.25 1 97.88 206 GLY A C 1
ATOM 1646 O O . GLY A 1 206 ? -6.316 29.812 17.125 1 97.88 206 GLY A O 1
ATOM 1647 N N . LYS A 1 207 ? -7.66 29.828 15.359 1 97.69 207 LYS A N 1
ATOM 1648 C CA . LYS A 1 207 ? -7.828 28.375 15.414 1 97.69 207 LYS A CA 1
ATOM 1649 C C . LYS A 1 207 ? -6.754 27.672 14.594 1 97.69 207 LYS A C 1
ATOM 1651 O O . LYS A 1 207 ? -6.367 28.141 13.523 1 97.69 207 LYS A O 1
ATOM 1656 N N . ILE A 1 208 ? -6.254 26.609 15.148 1 98.44 208 ILE A N 1
ATOM 1657 C CA . ILE A 1 208 ? -5.355 25.672 14.477 1 98.44 208 ILE A CA 1
ATOM 1658 C C . ILE A 1 208 ? -6.027 24.312 14.352 1 98.44 208 ILE A C 1
ATOM 1660 O O . ILE A 1 208 ? -6.617 23.812 15.312 1 98.44 208 ILE A O 1
ATOM 1664 N N . LYS A 1 209 ? -5.996 23.719 13.164 1 96.94 209 LYS A N 1
ATOM 1665 C CA . LYS A 1 209 ? -6.613 22.406 12.953 1 96.94 209 LYS A CA 1
ATOM 1666 C C . LYS A 1 209 ? -5.801 21.562 11.984 1 96.94 209 LYS A C 1
ATOM 1668 O O . LYS A 1 209 ? -5.113 22.094 11.109 1 96.94 209 LYS A O 1
ATOM 1673 N N . ILE A 1 210 ? -5.836 20.297 12.156 1 93.88 210 ILE A N 1
ATOM 1674 C CA . ILE A 1 210 ? -5.191 19.375 11.227 1 93.88 210 ILE A CA 1
ATOM 1675 C C . ILE A 1 210 ? -6.223 18.828 10.242 1 93.88 210 ILE A C 1
ATOM 1677 O O . ILE A 1 210 ? -7.398 18.688 10.578 1 93.88 210 ILE A O 1
ATOM 1681 N N . CYS A 1 211 ? -5.816 18.609 9.016 1 87.5 211 CYS A N 1
ATOM 1682 C CA . CYS A 1 211 ? -6.695 18.062 7.992 1 87.5 211 CYS A CA 1
ATOM 1683 C C . CYS A 1 211 ? -6.031 16.906 7.266 1 87.5 211 CYS A C 1
ATOM 1685 O O . CYS A 1 211 ? -4.887 16.547 7.559 1 87.5 211 CYS A O 1
ATOM 1687 N N . ASP A 1 212 ? -6.812 16.234 6.391 1 74.56 212 ASP A N 1
ATOM 1688 C CA . ASP A 1 212 ? -6.371 15.172 5.492 1 74.56 212 ASP A CA 1
ATOM 1689 C C . ASP A 1 212 ? -5.906 13.953 6.281 1 74.56 212 ASP A C 1
ATOM 1691 O O . ASP A 1 212 ? -4.828 13.414 6.023 1 74.56 212 ASP A O 1
ATOM 1695 N N . PHE A 1 213 ? -6.422 13.617 7.312 1 63.12 213 PHE A N 1
ATOM 1696 C CA . PHE A 1 213 ? -6.051 12.422 8.062 1 63.12 213 PHE A CA 1
ATOM 1697 C C . PHE A 1 213 ? -6.355 11.156 7.258 1 63.12 213 PHE A C 1
ATOM 1699 O O . PHE A 1 213 ? -7.492 10.945 6.836 1 63.12 213 PHE A O 1
ATOM 1706 N N . GLY A 1 214 ? -5.262 10.57 6.832 1 53.19 214 GLY A N 1
ATOM 1707 C CA . GLY A 1 214 ? -4.945 9.289 6.215 1 53.19 214 GLY A CA 1
ATOM 1708 C C . GLY A 1 214 ? -6.16 8.57 5.664 1 53.19 214 GLY A C 1
ATOM 1709 O O . GLY A 1 214 ? -6.168 7.348 5.551 1 53.19 214 GLY A O 1
ATOM 1710 N N . ILE A 1 215 ? -7.234 9.336 5.562 1 45.78 215 ILE A N 1
ATOM 1711 C CA . ILE A 1 215 ? -8.328 8.586 4.961 1 45.78 215 ILE A CA 1
ATOM 1712 C C . ILE A 1 215 ? -7.797 7.707 3.83 1 45.78 215 ILE A C 1
ATOM 1714 O O . ILE A 1 215 ? -8.297 6.605 3.602 1 45.78 215 ILE A O 1
ATOM 1718 N N . SER A 1 216 ? -6.926 8.328 3.23 1 40.91 216 SER A N 1
ATOM 1719 C CA . SER A 1 216 ? -6.445 7.598 2.061 1 40.91 216 SER A CA 1
ATOM 1720 C C . SER A 1 216 ? -5.781 6.285 2.465 1 40.91 216 SER A C 1
ATOM 1722 O O . SER A 1 216 ? -5.953 5.266 1.795 1 40.91 216 SER A O 1
ATOM 1724 N N . GLY A 1 217 ? -4.891 6.395 3.545 1 42.72 217 GLY A N 1
ATOM 1725 C CA . GLY A 1 217 ? -4.234 5.168 3.969 1 42.72 217 GLY A CA 1
ATOM 1726 C C . GLY A 1 217 ? -5.211 4.094 4.414 1 42.72 217 GLY A C 1
ATOM 1727 O O . GLY A 1 217 ? -5.008 2.91 4.137 1 42.72 217 GLY A O 1
ATOM 1728 N N . TYR A 1 218 ? -6.121 4.664 5.164 1 39.94 218 TYR A N 1
ATOM 1729 C CA . TYR A 1 218 ? -7.168 3.736 5.57 1 39.94 218 TYR A CA 1
ATOM 1730 C C . TYR A 1 218 ? -7.875 3.145 4.355 1 39.94 218 TYR A C 1
ATOM 1732 O O . TYR A 1 218 ? -8.203 1.955 4.34 1 39.94 218 TYR A O 1
ATOM 1740 N N . LEU A 1 219 ? -8.109 4.066 3.469 1 36.72 219 LEU A N 1
ATOM 1741 C CA . LEU A 1 219 ? -8.703 3.611 2.217 1 36.72 219 LEU A CA 1
ATOM 1742 C C . LEU A 1 219 ? -7.742 2.713 1.451 1 36.72 219 LEU A C 1
ATOM 1744 O O . LEU A 1 219 ? -8.156 1.735 0.827 1 36.72 219 LEU A O 1
ATOM 1748 N N . GLU A 1 220 ? -6.57 3.197 1.457 1 36.66 220 GLU A N 1
ATOM 1749 C CA . GLU A 1 220 ? -5.551 2.402 0.78 1 36.66 220 GLU A CA 1
ATOM 1750 C C . GLU A 1 220 ? -5.336 1.064 1.482 1 36.66 220 GLU A C 1
ATOM 1752 O O . GLU A 1 220 ? -5.121 0.042 0.829 1 36.66 220 GLU A O 1
ATOM 1757 N N . ASP A 1 221 ? -5.254 1.169 2.768 1 38.38 221 ASP A N 1
ATOM 1758 C CA . ASP A 1 221 ? -5.094 -0.043 3.564 1 38.38 221 ASP A CA 1
ATOM 1759 C C . ASP A 1 221 ? -6.242 -1.019 3.318 1 38.38 221 ASP A C 1
ATOM 1761 O O . ASP A 1 221 ? -6.047 -2.236 3.35 1 38.38 221 ASP A O 1
ATOM 1765 N N . SER A 1 222 ? -7.355 -0.372 3.174 1 36.28 222 SER A N 1
ATOM 1766 C CA . SER A 1 222 ? -8.461 -1.29 2.934 1 36.28 222 SER A CA 1
ATOM 1767 C C . SER A 1 222 ? -8.281 -2.053 1.627 1 36.28 222 SER A C 1
ATOM 1769 O O . SER A 1 222 ? -8.602 -3.24 1.543 1 36.28 222 SER A O 1
ATOM 1771 N N . MET A 1 223 ? -7.898 -1.323 0.68 1 34.78 223 MET A N 1
ATOM 1772 C CA . MET A 1 223 ? -7.672 -2.021 -0.582 1 34.78 223 MET A CA 1
ATOM 1773 C C . MET A 1 223 ? -6.445 -2.922 -0.496 1 34.78 223 MET A C 1
ATOM 1775 O O . MET A 1 223 ? -6.461 -4.051 -0.984 1 34.78 223 MET A O 1
ATOM 1779 N N . ALA A 1 224 ? -5.352 -2.281 -0.062 1 38.47 224 ALA A N 1
ATOM 1780 C CA . ALA A 1 224 ? -4.172 -3.1 0.203 1 38.47 224 ALA A CA 1
ATOM 1781 C C . ALA A 1 224 ? -4.496 -4.234 1.171 1 38.47 224 ALA A C 1
ATOM 1783 O O . ALA A 1 224 ? -4 -5.352 1.014 1 38.47 224 ALA A O 1
ATOM 1784 N N . LYS A 1 225 ? -5.301 -3.945 2.135 1 41.31 225 LYS A N 1
ATOM 1785 C CA . LYS A 1 225 ? -5.746 -4.992 3.051 1 41.31 225 LYS A CA 1
ATOM 1786 C C . LYS A 1 225 ? -6.57 -6.047 2.32 1 41.31 225 LYS A C 1
ATOM 1788 O O . LYS A 1 225 ? -6.52 -7.23 2.66 1 41.31 225 LYS A O 1
ATOM 1793 N N . THR A 1 226 ? -7.285 -5.551 1.405 1 39.78 226 THR A N 1
ATOM 1794 C CA . THR A 1 226 ? -8.109 -6.551 0.731 1 39.78 226 THR A CA 1
ATOM 1795 C C . THR A 1 226 ? -7.246 -7.477 -0.121 1 39.78 226 THR A C 1
ATOM 1797 O O . THR A 1 226 ? -7.48 -8.688 -0.164 1 39.78 226 THR A O 1
ATOM 1800 N N . LYS A 1 227 ? -6.348 -6.883 -0.88 1 45.41 227 LYS A N 1
ATOM 1801 C CA . LYS A 1 227 ? -5.473 -7.754 -1.659 1 45.41 227 LYS A CA 1
ATOM 1802 C C . LYS A 1 227 ? -4.637 -8.656 -0.749 1 45.41 227 LYS A C 1
ATOM 1804 O O . LYS A 1 227 ? -4.449 -9.836 -1.039 1 45.41 227 LYS A O 1
ATOM 1809 N N . ASP A 1 228 ? -4.289 -8.047 0.417 1 53.38 228 ASP A N 1
ATOM 1810 C CA . ASP A 1 228 ? -3.4 -8.75 1.335 1 53.38 228 ASP A CA 1
ATOM 1811 C C . ASP A 1 228 ? -4.121 -9.914 2.012 1 53.38 228 ASP A C 1
ATOM 1813 O O . ASP A 1 228 ? -3.512 -10.953 2.289 1 53.38 228 ASP A O 1
ATOM 1817 N N . VAL A 1 229 ? -5.391 -9.812 1.981 1 53.84 229 VAL A N 1
ATOM 1818 C CA . VAL A 1 229 ? -6.035 -10.852 2.777 1 53.84 229 VAL A CA 1
ATOM 1819 C C . VAL A 1 229 ? -5.898 -12.203 2.076 1 53.84 229 VAL A C 1
ATOM 1821 O O . VAL A 1 229 ? -5.641 -13.219 2.721 1 53.84 229 VAL A O 1
ATOM 1824 N N . GLY A 1 230 ? -5.988 -12.18 0.766 1 63.19 230 GLY A N 1
ATOM 1825 C CA . GLY A 1 230 ? -5.895 -13.438 0.05 1 63.19 230 GLY A CA 1
ATOM 1826 C C . GLY A 1 230 ? -4.477 -13.984 -0.02 1 63.19 230 GLY A C 1
ATOM 1827 O O . GLY A 1 230 ? -4.277 -15.195 -0.107 1 63.19 230 GLY A O 1
ATOM 1828 N N . CYS A 1 231 ? -3.539 -13.016 0.021 1 68.5 231 CYS A N 1
ATOM 1829 C CA . CYS A 1 231 ? -2.154 -13.453 -0.119 1 68.5 231 CYS A CA 1
ATOM 1830 C C . CYS A 1 231 ? -1.47 -13.539 1.239 1 68.5 231 CYS A C 1
ATOM 1832 O O . CYS A 1 231 ? -0.409 -14.148 1.366 1 68.5 231 CYS A O 1
ATOM 1834 N N . ARG A 1 232 ? -2.121 -13.117 2.266 1 73.19 232 ARG A N 1
ATOM 1835 C CA . ARG A 1 232 ? -1.508 -13 3.586 1 73.19 232 ARG A CA 1
ATOM 1836 C C . ARG A 1 232 ? -1.038 -14.367 4.086 1 73.19 232 ARG A C 1
ATOM 1838 O O . ARG A 1 232 ? 0.047 -14.477 4.66 1 73.19 232 ARG A O 1
ATOM 1845 N N . PRO A 1 233 ? -1.786 -15.391 3.766 1 78.56 233 PRO A N 1
ATOM 1846 C CA . PRO A 1 233 ? -1.365 -16.703 4.281 1 78.56 233 PRO A CA 1
ATOM 1847 C C . PRO A 1 233 ? 0.013 -17.109 3.773 1 78.56 233 PRO A C 1
ATOM 1849 O O . PRO A 1 233 ? 0.704 -17.906 4.426 1 78.56 233 PRO A O 1
ATOM 1852 N N . TYR A 1 234 ? 0.383 -16.562 2.699 1 87.25 234 TYR A N 1
ATOM 1853 C CA . TYR A 1 234 ? 1.634 -17 2.092 1 87.25 234 TYR A CA 1
ATOM 1854 C C . TYR A 1 234 ? 2.727 -15.953 2.273 1 87.25 234 TYR A C 1
ATOM 1856 O O . TYR A 1 234 ? 3.852 -16.141 1.803 1 87.25 234 TYR A O 1
ATOM 1864 N N . MET A 1 235 ? 2.369 -14.867 2.967 1 80.69 235 MET A N 1
ATOM 1865 C CA . MET A 1 235 ? 3.316 -13.773 3.156 1 80.69 235 MET A CA 1
ATOM 1866 C C . MET A 1 235 ? 4.41 -14.172 4.145 1 80.69 235 MET A C 1
ATOM 1868 O O . MET A 1 235 ? 4.141 -14.836 5.145 1 80.69 235 MET A O 1
ATOM 1872 N N . ALA A 1 236 ? 5.617 -13.703 3.861 1 83.19 236 ALA A N 1
ATOM 1873 C CA . ALA A 1 236 ? 6.762 -13.961 4.734 1 83.19 236 ALA A CA 1
ATOM 1874 C C . ALA A 1 236 ? 6.625 -13.203 6.055 1 83.19 236 ALA A C 1
ATOM 1876 O O . ALA A 1 236 ? 5.941 -12.18 6.121 1 83.19 236 ALA A O 1
ATOM 1877 N N . PRO A 1 237 ? 7.277 -13.719 7.082 1 79.5 237 PRO A N 1
ATOM 1878 C CA . PRO A 1 237 ? 7.207 -13.086 8.398 1 79.5 237 PRO A CA 1
ATOM 1879 C C . PRO A 1 237 ? 7.547 -11.602 8.359 1 79.5 237 PRO A C 1
ATOM 1881 O O . PRO A 1 237 ? 6.848 -10.789 8.977 1 79.5 237 PRO A O 1
ATOM 1884 N N . GLU A 1 238 ? 8.586 -11.203 7.621 1 75.88 238 GLU A N 1
ATOM 1885 C CA . GLU A 1 238 ? 9.008 -9.805 7.605 1 75.88 238 GLU A CA 1
ATOM 1886 C C . GLU A 1 238 ? 7.977 -8.922 6.906 1 75.88 238 GLU A C 1
ATOM 1888 O O . GLU A 1 238 ? 7.828 -7.746 7.242 1 75.88 238 GLU A O 1
ATOM 1893 N N . ARG A 1 239 ? 7.289 -9.516 5.938 1 73.25 239 ARG A N 1
ATOM 1894 C CA . ARG A 1 239 ? 6.238 -8.773 5.25 1 73.25 239 ARG A CA 1
ATOM 1895 C C . ARG A 1 239 ? 5.016 -8.594 6.145 1 73.25 239 ARG A C 1
ATOM 1897 O O . ARG A 1 239 ? 4.375 -7.543 6.125 1 73.25 239 ARG A O 1
ATOM 1904 N N . LEU A 1 240 ? 4.691 -9.641 6.879 1 71.19 240 LEU A N 1
ATOM 1905 C CA . LEU A 1 240 ? 3.572 -9.578 7.812 1 71.19 240 LEU A CA 1
ATOM 1906 C C . LEU A 1 240 ? 3.834 -8.555 8.906 1 71.19 240 LEU A C 1
ATOM 1908 O O . LEU A 1 240 ? 2.932 -7.805 9.297 1 71.19 240 LEU A O 1
ATOM 1912 N N . MET A 1 241 ? 5.07 -8.531 9.383 1 65.88 241 MET A N 1
ATOM 1913 C CA . MET A 1 241 ? 5.445 -7.598 10.445 1 65.88 241 MET A CA 1
ATOM 1914 C C . MET A 1 241 ? 5.391 -6.156 9.945 1 65.88 241 MET A C 1
ATOM 1916 O O . MET A 1 241 ? 5.031 -5.25 10.703 1 65.88 241 MET A O 1
ATOM 1920 N N . ALA A 1 242 ? 5.844 -6.047 8.695 1 63.56 242 ALA A N 1
ATOM 1921 C CA . ALA A 1 242 ? 5.836 -4.707 8.117 1 63.56 242 ALA A CA 1
ATOM 1922 C C . ALA A 1 242 ? 4.418 -4.133 8.078 1 63.56 242 ALA A C 1
ATOM 1924 O O . ALA A 1 242 ? 4.23 -2.92 8.172 1 63.56 242 ALA A O 1
ATOM 1925 N N . SER A 1 243 ? 3.498 -5.078 8.039 1 58.41 243 SER A N 1
ATOM 1926 C CA . SER A 1 243 ? 2.1 -4.664 7.977 1 58.41 243 SER A CA 1
ATOM 1927 C C . SER A 1 243 ? 1.645 -4.066 9.305 1 58.41 243 SER A C 1
ATOM 1929 O O . SER A 1 243 ? 0.736 -3.234 9.336 1 58.41 243 SER A O 1
ATOM 1931 N N . ILE A 1 244 ? 2.277 -4.438 10.453 1 54.06 244 ILE A N 1
ATOM 1932 C CA . ILE A 1 244 ? 1.885 -3.984 11.789 1 54.06 244 ILE A CA 1
ATOM 1933 C C . ILE A 1 244 ? 2.684 -2.74 12.164 1 54.06 244 ILE A C 1
ATOM 1935 O O . ILE A 1 244 ? 2.145 -1.808 12.766 1 54.06 244 ILE A O 1
ATOM 1939 N N . GLU A 1 245 ? 4.035 -2.959 12.016 1 53.69 245 GLU A N 1
ATOM 1940 C CA . GLU A 1 245 ? 4.906 -1.886 12.484 1 53.69 245 GLU A CA 1
ATOM 1941 C C . GLU A 1 245 ? 4.512 -0.547 11.867 1 53.69 245 GLU A C 1
ATOM 1943 O O . GLU A 1 245 ? 4.707 0.505 12.477 1 53.69 245 GLU A O 1
ATOM 1948 N N . GLY A 1 246 ? 3.895 -0.695 10.75 1 53.78 246 GLY A N 1
ATOM 1949 C CA . GLY A 1 246 ? 3.463 0.545 10.125 1 53.78 246 GLY A CA 1
ATOM 1950 C C . GLY A 1 246 ? 2.262 1.17 10.812 1 53.78 246 GLY A C 1
ATOM 1951 O O . GLY A 1 246 ? 1.881 2.301 10.5 1 53.78 246 GLY A O 1
ATOM 1952 N N . TYR A 1 247 ? 1.871 0.475 11.938 1 56.53 247 TYR A N 1
ATOM 1953 C CA . TYR A 1 247 ? 0.589 0.922 12.469 1 56.53 247 TYR A CA 1
ATOM 1954 C C . TYR A 1 247 ? 0.747 1.466 13.883 1 56.53 247 TYR A C 1
ATOM 1956 O O . TYR A 1 247 ? -0.198 1.436 14.672 1 56.53 247 TYR A O 1
ATOM 1964 N N . ASP A 1 248 ? 1.903 1.99 14.203 1 71.5 248 ASP A N 1
ATOM 1965 C CA . ASP A 1 248 ? 2.051 2.588 15.531 1 71.5 248 ASP A CA 1
ATOM 1966 C C . ASP A 1 248 ? 1.866 4.102 15.469 1 71.5 248 ASP A C 1
ATOM 1968 O O . ASP A 1 248 ? 2.434 4.77 14.602 1 71.5 248 ASP A O 1
ATOM 1972 N N . THR A 1 249 ? 1.047 4.586 16.422 1 81.19 249 THR A N 1
ATOM 1973 C CA . THR A 1 249 ? 0.732 6.008 16.484 1 81.19 249 THR A CA 1
ATOM 1974 C C . THR A 1 249 ? 2 6.836 16.688 1 81.19 249 THR A C 1
ATOM 1976 O O . THR A 1 249 ? 2.014 8.039 16.406 1 81.19 249 THR A O 1
ATOM 1979 N N . ARG A 1 250 ? 3.113 6.23 17.188 1 88.62 250 ARG A N 1
ATOM 1980 C CA . ARG A 1 250 ? 4.363 6.938 17.453 1 88.62 250 ARG A CA 1
ATOM 1981 C C . ARG A 1 250 ? 4.996 7.426 16.156 1 88.62 250 ARG A C 1
ATOM 1983 O O . ARG A 1 250 ? 5.852 8.312 16.172 1 88.62 250 ARG A O 1
ATOM 1990 N N . SER A 1 251 ? 4.57 6.777 15.023 1 87.88 251 SER A N 1
ATOM 1991 C CA . SER A 1 251 ? 5.039 7.285 13.734 1 87.88 251 SER A CA 1
ATOM 1992 C C . SER A 1 251 ? 4.59 8.727 13.516 1 87.88 251 SER A C 1
ATOM 1994 O O . SER A 1 251 ? 5.32 9.523 12.922 1 87.88 251 SER A O 1
ATOM 1996 N N . ASP A 1 252 ? 3.416 9.047 14.008 1 90.06 252 ASP A N 1
ATOM 1997 C CA . ASP A 1 252 ? 2.91 10.414 13.898 1 90.06 252 ASP A CA 1
ATOM 1998 C C . ASP A 1 252 ? 3.688 11.367 14.797 1 90.06 252 ASP A C 1
ATOM 2000 O O . ASP A 1 252 ? 3.805 12.555 14.5 1 90.06 252 ASP A O 1
ATOM 2004 N N . VAL A 1 253 ? 4.23 10.828 15.875 1 95.75 253 VAL A N 1
ATOM 2005 C CA . VAL A 1 253 ? 5.055 11.633 16.766 1 95.75 253 VAL A CA 1
ATOM 2006 C C . VAL A 1 253 ? 6.312 12.094 16.031 1 95.75 253 VAL A C 1
ATOM 2008 O O . VAL A 1 253 ? 6.711 13.258 16.141 1 95.75 253 VAL A O 1
ATOM 2011 N N . TRP A 1 254 ? 6.906 11.195 15.328 1 94.44 254 TRP A N 1
ATOM 2012 C CA . TRP A 1 254 ? 8.062 11.547 14.516 1 94.44 254 TRP A CA 1
ATOM 2013 C C . TRP A 1 254 ? 7.707 12.633 13.508 1 94.44 254 TRP A C 1
ATOM 2015 O O . TRP A 1 254 ? 8.422 13.633 13.383 1 94.44 254 TRP A O 1
ATOM 2025 N N . SER A 1 255 ? 6.602 12.43 12.805 1 93.94 255 SER A N 1
ATOM 2026 C CA . SER A 1 255 ? 6.164 13.391 11.797 1 93.94 255 SER A CA 1
ATOM 2027 C C . SER A 1 255 ? 5.93 14.766 12.406 1 93.94 255 SER A C 1
ATOM 2029 O O . SER A 1 255 ? 6.23 15.789 11.781 1 93.94 255 SER A O 1
ATOM 2031 N N . LEU A 1 256 ? 5.391 14.75 13.609 1 97.5 256 LEU A N 1
ATOM 2032 C CA . LEU A 1 256 ? 5.203 16.016 14.32 1 97.5 256 LEU A CA 1
ATOM 2033 C C . LEU A 1 256 ? 6.543 16.688 14.594 1 97.5 256 LEU A C 1
ATOM 2035 O O . LEU A 1 256 ? 6.684 17.891 14.391 1 97.5 256 LEU A O 1
ATOM 2039 N N . GLY A 1 257 ? 7.512 15.906 15.055 1 98 257 GLY A N 1
ATOM 2040 C CA . GLY A 1 257 ? 8.836 16.438 15.297 1 98 257 GLY A CA 1
ATOM 2041 C C . GLY A 1 257 ? 9.445 17.109 14.078 1 98 257 GLY A C 1
ATOM 2042 O O . GLY A 1 257 ? 9.922 18.25 14.156 1 98 257 GLY A O 1
ATOM 2043 N N . ILE A 1 258 ? 9.406 16.422 12.953 1 96.94 258 ILE A N 1
ATOM 2044 C CA . ILE A 1 258 ? 9.953 16.938 11.703 1 96.94 258 ILE A CA 1
ATOM 2045 C C . ILE A 1 258 ? 9.211 18.219 11.32 1 96.94 258 ILE A C 1
ATOM 2047 O O . ILE A 1 258 ? 9.828 19.203 10.883 1 96.94 258 ILE A O 1
ATOM 2051 N N . THR A 1 259 ? 7.93 18.203 11.477 1 97.56 259 THR A N 1
ATOM 2052 C CA . THR A 1 259 ? 7.082 19.344 11.164 1 97.56 259 THR A CA 1
ATOM 2053 C C . THR A 1 259 ? 7.492 20.562 11.984 1 97.56 259 THR A C 1
ATOM 2055 O O . THR A 1 259 ? 7.629 21.672 11.438 1 97.56 259 THR A O 1
ATOM 2058 N N . LEU A 1 260 ? 7.691 20.375 13.258 1 98.5 260 LEU A N 1
ATOM 2059 C CA . LEU A 1 260 ? 8.023 21.484 14.148 1 98.5 260 LEU A CA 1
ATOM 2060 C C . LEU A 1 260 ? 9.43 22 13.859 1 98.5 260 LEU A C 1
ATOM 2062 O O . LEU A 1 260 ? 9.672 23.203 13.906 1 98.5 260 LEU A O 1
ATOM 2066 N N . VAL A 1 261 ? 10.367 21.141 13.547 1 97.94 261 VAL A N 1
ATOM 2067 C CA . VAL A 1 261 ? 11.711 21.562 13.18 1 97.94 261 VAL A CA 1
ATOM 2068 C C . VAL A 1 261 ? 11.664 22.406 11.906 1 97.94 261 VAL A C 1
ATOM 2070 O O . VAL A 1 261 ? 12.281 23.469 11.836 1 97.94 261 VAL A O 1
ATOM 2073 N N . GLU A 1 262 ? 10.938 21.891 10.922 1 97.19 262 GLU A N 1
ATOM 2074 C CA . GLU A 1 262 ? 10.797 22.594 9.656 1 97.19 262 GLU A CA 1
ATOM 2075 C C . GLU A 1 262 ? 10.18 23.969 9.844 1 97.19 262 GLU A C 1
ATOM 2077 O O . GLU A 1 262 ? 10.641 24.953 9.25 1 97.19 262 GLU A O 1
ATOM 2082 N N . THR A 1 263 ? 9.18 24.031 10.656 1 98.31 263 THR A N 1
ATOM 2083 C CA . THR A 1 263 ? 8.5 25.297 10.938 1 98.31 263 THR A CA 1
ATOM 2084 C C . THR A 1 263 ? 9.43 26.25 11.672 1 98.31 263 THR A C 1
ATOM 2086 O O . THR A 1 263 ? 9.492 27.438 11.336 1 98.31 263 THR A O 1
ATOM 2089 N N . ALA A 1 264 ? 10.148 25.781 12.641 1 98.31 264 ALA A N 1
ATOM 2090 C CA . ALA A 1 264 ? 11.062 26.578 13.445 1 98.31 264 ALA A CA 1
ATOM 2091 C C . ALA A 1 264 ? 12.188 27.172 12.594 1 98.31 264 ALA A C 1
ATOM 2093 O O . ALA A 1 264 ? 12.578 28.312 12.781 1 98.31 264 ALA A O 1
ATOM 2094 N N . ARG A 1 265 ? 12.633 26.375 11.641 1 96.75 265 ARG A N 1
ATOM 2095 C CA . ARG A 1 265 ? 13.82 26.766 10.883 1 96.75 265 ARG A CA 1
ATOM 2096 C C . ARG A 1 265 ? 13.43 27.375 9.539 1 96.75 265 ARG A C 1
ATOM 2098 O O . ARG A 1 265 ? 14.242 28.031 8.891 1 96.75 265 ARG A O 1
ATOM 2105 N N . GLY A 1 266 ? 12.25 27.062 9.094 1 96.19 266 GLY A N 1
ATOM 2106 C CA . GLY A 1 266 ? 11.789 27.562 7.812 1 96.19 266 GLY A CA 1
ATOM 2107 C C . GLY A 1 266 ? 12.281 26.75 6.633 1 96.19 266 GLY A C 1
ATOM 2108 O O . GLY A 1 266 ? 12.102 27.141 5.48 1 96.19 266 GLY A O 1
ATOM 2109 N N . VAL A 1 267 ? 12.906 25.688 6.926 1 93.75 267 VAL A N 1
ATOM 2110 C CA . VAL A 1 267 ? 13.445 24.828 5.875 1 93.75 267 VAL A CA 1
ATOM 2111 C C . VAL A 1 267 ? 13.352 23.359 6.297 1 93.75 267 VAL A C 1
ATOM 2113 O O . VAL A 1 267 ? 13.578 23.031 7.465 1 93.75 267 VAL A O 1
ATOM 2116 N N . PHE A 1 268 ? 12.93 22.484 5.348 1 93.62 268 PHE A N 1
ATOM 2117 C CA . PHE A 1 268 ? 12.891 21.062 5.621 1 93.62 268 PHE A CA 1
ATOM 2118 C C . PHE A 1 268 ? 14.25 20.562 6.094 1 93.62 268 PHE A C 1
ATOM 2120 O O . PHE A 1 268 ? 15.281 20.922 5.527 1 93.62 268 PHE A O 1
ATOM 2127 N N . PRO A 1 269 ? 14.328 19.734 7.109 1 92.31 269 PRO A N 1
ATOM 2128 C CA . PRO A 1 269 ? 15.586 19.422 7.789 1 92.31 269 PRO A CA 1
ATOM 2129 C C . PRO A 1 269 ? 16.516 18.547 6.945 1 92.31 269 PRO A C 1
ATOM 2131 O O . PRO A 1 269 ? 17.719 18.516 7.188 1 92.31 269 PRO A O 1
ATOM 2134 N N . TYR A 1 270 ? 16.031 17.781 6.004 1 90.06 270 TYR A N 1
ATOM 2135 C CA . TYR A 1 270 ? 16.875 16.938 5.176 1 90.06 270 TYR A CA 1
ATOM 2136 C C . TYR A 1 270 ? 17.047 17.516 3.783 1 90.06 270 TYR A C 1
ATOM 2138 O O . TYR A 1 270 ? 16.172 17.359 2.922 1 90.06 270 TYR A O 1
ATOM 2146 N N . PRO A 1 271 ? 18.203 18.109 3.564 1 84.75 271 PRO A N 1
ATOM 2147 C CA . PRO A 1 271 ? 18.422 18.797 2.291 1 84.75 271 PRO A CA 1
ATOM 2148 C C . PRO A 1 271 ? 18.344 17.859 1.09 1 84.75 271 PRO A C 1
ATOM 2150 O O . PRO A 1 271 ? 18.828 16.719 1.157 1 84.75 271 PRO A O 1
ATOM 2153 N N . ASP A 1 272 ? 17.719 18.234 0.024 1 82.25 272 ASP A N 1
ATOM 2154 C CA . ASP A 1 272 ? 17.625 17.547 -1.262 1 82.25 272 ASP A CA 1
ATOM 2155 C C . ASP A 1 272 ? 16.984 16.172 -1.106 1 82.25 272 ASP A C 1
ATOM 2157 O O . ASP A 1 272 ? 17.391 15.211 -1.779 1 82.25 272 ASP A O 1
ATOM 2161 N N . PHE A 1 273 ? 16.109 16.062 -0.127 1 83.88 273 PHE A N 1
ATOM 2162 C CA . PHE A 1 273 ? 15.508 14.789 0.229 1 83.88 273 PHE A CA 1
ATOM 2163 C C . PHE A 1 273 ? 14.766 14.188 -0.958 1 83.88 273 PHE A C 1
ATOM 2165 O O . PHE A 1 273 ? 14.984 13.031 -1.319 1 83.88 273 PHE A O 1
ATOM 2172 N N . ASN A 1 274 ? 13.984 15.008 -1.658 1 73.12 274 ASN A N 1
ATOM 2173 C CA . ASN A 1 274 ? 13.094 14.516 -2.705 1 73.12 274 ASN A CA 1
ATOM 2174 C C . ASN A 1 274 ? 13.867 14.109 -3.955 1 73.12 274 ASN A C 1
ATOM 2176 O O . ASN A 1 274 ? 13.359 13.344 -4.781 1 73.12 274 ASN A O 1
ATOM 2180 N N . ASN A 1 275 ? 15.07 14.609 -4.031 1 70.81 275 ASN A N 1
ATOM 2181 C CA . ASN A 1 275 ? 15.891 14.297 -5.199 1 70.81 275 ASN A CA 1
ATOM 2182 C C . ASN A 1 275 ? 16.75 13.062 -4.961 1 70.81 275 ASN A C 1
ATOM 2184 O O . ASN A 1 275 ? 17.438 12.586 -5.875 1 70.81 275 ASN A O 1
ATOM 2188 N N . LYS A 1 276 ? 16.766 12.555 -3.832 1 71.25 276 LYS A N 1
ATOM 2189 C CA . LYS A 1 276 ? 17.531 11.359 -3.49 1 71.25 276 LYS A CA 1
ATOM 2190 C C . LYS A 1 276 ? 16.719 10.094 -3.729 1 71.25 276 LYS A C 1
ATOM 2192 O O . LYS A 1 276 ? 15.492 10.109 -3.602 1 71.25 276 LYS A O 1
ATOM 2197 N N . CYS A 1 277 ? 17.422 9.086 -4.09 1 64.81 277 CYS A N 1
ATOM 2198 C CA . CYS A 1 277 ? 16.734 7.809 -4.234 1 64.81 277 CYS A CA 1
ATOM 2199 C C . CYS A 1 277 ? 16.297 7.273 -2.881 1 64.81 277 CYS A C 1
ATOM 2201 O O . CYS A 1 277 ? 16.719 7.773 -1.839 1 64.81 277 CYS A O 1
ATOM 2203 N N . LEU A 1 278 ? 15.43 6.305 -2.91 1 65.25 278 LEU A N 1
ATOM 2204 C CA . LEU A 1 278 ? 14.82 5.758 -1.701 1 65.25 278 LEU A CA 1
ATOM 2205 C C . LEU A 1 278 ? 15.891 5.293 -0.719 1 65.25 278 LEU A C 1
ATOM 2207 O O . LEU A 1 278 ? 15.797 5.559 0.481 1 65.25 278 LEU A O 1
ATOM 2211 N N . PHE A 1 279 ? 16.906 4.621 -1.203 1 62.12 279 PHE A N 1
ATOM 2212 C CA . PHE A 1 279 ? 17.969 4.109 -0.338 1 62.12 279 PHE A CA 1
ATOM 2213 C C . PHE A 1 279 ? 18.703 5.254 0.348 1 62.12 279 PHE A C 1
ATOM 2215 O O . PHE A 1 279 ? 19.016 5.172 1.538 1 62.12 279 PHE A O 1
ATOM 2222 N N . ALA A 1 280 ? 18.969 6.234 -0.372 1 70.75 280 ALA A N 1
ATOM 2223 C CA . ALA A 1 280 ? 19.641 7.406 0.188 1 70.75 280 ALA A CA 1
ATOM 2224 C C . ALA A 1 280 ? 18.75 8.109 1.211 1 70.75 280 ALA A C 1
ATOM 2226 O O . ALA A 1 280 ? 19.234 8.609 2.229 1 70.75 280 ALA A O 1
ATOM 2227 N N . GLN A 1 281 ? 17.438 8.18 0.935 1 77.38 281 GLN A N 1
ATOM 2228 C CA . GLN A 1 281 ? 16.484 8.758 1.879 1 77.38 281 GLN A CA 1
ATOM 2229 C C . GLN A 1 281 ? 16.484 7.984 3.193 1 77.38 281 GLN A C 1
ATOM 2231 O O . GLN A 1 281 ? 16.484 8.578 4.273 1 77.38 281 GLN A O 1
ATOM 2236 N N . ILE A 1 282 ? 16.531 6.723 3.045 1 73.62 282 ILE A N 1
ATOM 2237 C CA . ILE A 1 282 ? 16.547 5.852 4.219 1 73.62 282 ILE A CA 1
ATOM 2238 C C . ILE A 1 282 ? 17.828 6.07 5.008 1 73.62 282 ILE A C 1
ATOM 2240 O O . ILE A 1 282 ? 17.797 6.207 6.23 1 73.62 282 ILE A O 1
ATOM 2244 N N . GLU A 1 283 ? 18.969 6.062 4.285 1 76.81 283 GLU A N 1
ATOM 2245 C CA . GLU A 1 283 ? 20.25 6.301 4.938 1 76.81 283 GLU A CA 1
ATOM 2246 C C . GLU A 1 283 ? 20.234 7.613 5.715 1 76.81 283 GLU A C 1
ATOM 2248 O O . GLU A 1 283 ? 20.734 7.68 6.84 1 76.81 283 GLU A O 1
ATOM 2253 N N . LEU A 1 284 ? 19.672 8.641 5.168 1 82.69 284 LEU A N 1
ATOM 2254 C CA . LEU A 1 284 ? 19.625 9.961 5.777 1 82.69 284 LEU A CA 1
ATOM 2255 C C . LEU A 1 284 ? 18.766 9.953 7.031 1 82.69 284 LEU A C 1
ATOM 2257 O O . LEU A 1 284 ? 19.141 10.508 8.062 1 82.69 284 LEU A O 1
ATOM 2261 N N . VAL A 1 285 ? 17.625 9.297 6.945 1 85.88 285 VAL A N 1
ATOM 2262 C CA . VAL A 1 285 ? 16.625 9.391 8.008 1 85.88 285 VAL A CA 1
ATOM 2263 C C . VAL A 1 285 ? 16.906 8.328 9.07 1 85.88 285 VAL A C 1
ATOM 2265 O O . VAL A 1 285 ? 16.844 8.602 10.266 1 85.88 285 VAL A O 1
ATOM 2268 N N . VAL A 1 286 ? 17.172 7.141 8.656 1 81.25 286 VAL A N 1
ATOM 2269 C CA . VAL A 1 286 ? 17.281 6.004 9.57 1 81.25 286 VAL A CA 1
ATOM 2270 C C . VAL A 1 286 ? 18.672 5.98 10.203 1 81.25 286 VAL A C 1
ATOM 2272 O O . VAL A 1 286 ? 18.812 5.867 11.422 1 81.25 286 VAL A O 1
ATOM 2275 N N . HIS A 1 287 ? 19.703 6.191 9.375 1 78.88 287 HIS A N 1
ATOM 2276 C CA . HIS A 1 287 ? 21.062 5.992 9.875 1 78.88 287 HIS A CA 1
ATOM 2277 C C . HIS A 1 287 ? 21.75 7.324 10.148 1 78.88 287 HIS A C 1
ATOM 2279 O O . HIS A 1 287 ? 22.719 7.387 10.914 1 78.88 287 HIS A O 1
ATOM 2285 N N . GLY A 1 288 ? 21.297 8.352 9.492 1 83.31 288 GLY A N 1
ATOM 2286 C CA . GLY A 1 288 ? 21.859 9.672 9.742 1 83.31 288 GLY A CA 1
ATOM 2287 C C . GLY A 1 288 ? 21.469 10.242 11.086 1 83.31 288 GLY A C 1
ATOM 2288 O O . GLY A 1 288 ? 20.594 9.695 11.766 1 83.31 288 GLY A O 1
ATOM 2289 N N . ASP A 1 289 ? 22.062 11.375 11.461 1 85.38 289 ASP A N 1
ATOM 2290 C CA . ASP A 1 289 ? 21.75 12.047 12.719 1 85.38 289 ASP A CA 1
ATOM 2291 C C . ASP A 1 289 ? 20.375 12.703 12.664 1 85.38 289 ASP A C 1
ATOM 2293 O O . ASP A 1 289 ? 19.984 13.242 11.625 1 85.38 289 ASP A O 1
ATOM 2297 N N . PRO A 1 290 ? 19.688 12.555 13.789 1 86.25 290 PRO A N 1
ATOM 2298 C CA . PRO A 1 290 ? 18.438 13.305 13.812 1 86.25 290 PRO A CA 1
ATOM 2299 C C . PRO A 1 290 ? 18.641 14.812 13.727 1 86.25 290 PRO A C 1
ATOM 2301 O O . PRO A 1 290 ? 19.656 15.328 14.203 1 86.25 290 PRO A O 1
ATOM 2304 N N . ASN A 1 291 ? 17.75 15.516 13.148 1 89.31 291 ASN A N 1
ATOM 2305 C CA . ASN A 1 291 ? 17.844 16.969 13 1 89.31 291 ASN A CA 1
ATOM 2306 C C . ASN A 1 291 ? 17.266 17.688 14.211 1 89.31 291 ASN A C 1
ATOM 2308 O O . ASN A 1 291 ? 16.281 18.422 14.102 1 89.31 291 ASN A O 1
ATOM 2312 N N . PHE A 1 292 ? 18.016 17.594 15.289 1 93.44 292 PHE A N 1
ATOM 2313 C CA . PHE A 1 292 ? 17.594 18.172 16.562 1 93.44 292 PHE A CA 1
ATOM 2314 C C . PHE A 1 292 ? 17.672 19.703 16.516 1 93.44 292 PHE A C 1
ATOM 2316 O O . PHE A 1 292 ? 18.562 20.25 15.859 1 93.44 292 PHE A O 1
ATOM 2323 N N . LEU A 1 293 ? 16.703 20.344 17.172 1 96 293 LEU A N 1
ATOM 2324 C CA . LEU A 1 293 ? 16.891 21.75 17.469 1 96 293 LEU A CA 1
ATOM 2325 C C . LEU A 1 293 ? 18.031 21.969 18.438 1 96 293 LEU A C 1
ATOM 2327 O O . LEU A 1 293 ? 18.391 21.062 19.188 1 96 293 LEU A O 1
ATOM 2331 N N . ASN A 1 294 ? 18.641 23.125 18.391 1 93.31 294 ASN A N 1
ATOM 2332 C CA . ASN A 1 294 ? 19.734 23.5 19.281 1 93.31 294 ASN A CA 1
ATOM 2333 C C . ASN A 1 294 ? 19.578 24.922 19.797 1 93.31 294 ASN A C 1
ATOM 2335 O O . ASN A 1 294 ? 18.656 25.625 19.422 1 93.31 294 ASN A O 1
ATOM 2339 N N . PRO A 1 295 ? 20.438 25.328 20.672 1 89.06 295 PRO A N 1
ATOM 2340 C CA . PRO A 1 295 ? 20.297 26.656 21.266 1 89.06 295 PRO A CA 1
ATOM 2341 C C . PRO A 1 295 ? 20.344 27.781 20.234 1 89.06 295 PRO A C 1
ATOM 2343 O O . PRO A 1 295 ? 19.766 28.844 20.453 1 89.06 295 PRO A O 1
ATOM 2346 N N . GLY A 1 296 ? 20.984 27.531 19.188 1 90.69 296 GLY A N 1
ATOM 2347 C CA . GLY A 1 296 ? 21.078 28.516 18.109 1 90.69 296 GLY A CA 1
ATOM 2348 C C . GLY A 1 296 ? 19.734 28.797 17.453 1 90.69 296 GLY A C 1
ATOM 2349 O O . GLY A 1 296 ? 19.578 29.828 16.797 1 90.69 296 GLY A O 1
ATOM 2350 N N . ASP A 1 297 ? 18.734 27.922 17.703 1 94.38 297 ASP A N 1
ATOM 2351 C CA . ASP A 1 297 ? 17.406 28.109 17.141 1 94.38 297 ASP A CA 1
ATOM 2352 C C . ASP A 1 297 ? 16.594 29.094 17.969 1 94.38 297 ASP A C 1
ATOM 2354 O O . ASP A 1 297 ? 15.516 29.531 17.531 1 94.38 297 ASP A O 1
ATOM 2358 N N . ASN A 1 298 ? 17.062 29.484 19.172 1 94.88 298 ASN A N 1
ATOM 2359 C CA . ASN A 1 298 ? 16.531 30.562 20 1 94.88 298 ASN A CA 1
ATOM 2360 C C . ASN A 1 298 ? 15.125 30.266 20.5 1 94.88 298 ASN A C 1
ATOM 2362 O O . ASN A 1 298 ? 14.234 31.109 20.391 1 94.88 298 ASN A O 1
ATOM 2366 N N . TYR A 1 299 ? 14.828 29.078 20.875 1 97.75 299 TYR A N 1
ATOM 2367 C CA . TYR A 1 299 ? 13.602 28.672 21.562 1 97.75 299 TYR A CA 1
ATOM 2368 C C . TYR A 1 299 ? 13.891 28.25 23 1 97.75 299 TYR A C 1
ATOM 2370 O O . TYR A 1 299 ? 15.031 27.938 23.344 1 97.75 299 TYR A O 1
ATOM 2378 N N . GLU A 1 300 ? 12.938 28.344 23.891 1 97.69 300 GLU A N 1
ATOM 2379 C CA . GLU A 1 300 ? 13.094 27.922 25.281 1 97.69 300 GLU A CA 1
ATOM 2380 C C . GLU A 1 300 ? 13.516 26.453 25.359 1 97.69 300 GLU A C 1
ATOM 2382 O O . GLU A 1 300 ? 13.164 25.656 24.5 1 97.69 300 GLU A O 1
ATOM 2387 N N . PRO A 1 301 ? 14.203 26.078 26.359 1 97.12 301 PRO A N 1
ATOM 2388 C CA . PRO A 1 301 ? 14.703 24.703 26.5 1 97.12 301 PRO A CA 1
ATOM 2389 C C . PRO A 1 301 ? 13.594 23.656 26.484 1 97.12 301 PRO A C 1
ATOM 2391 O O . PRO A 1 301 ? 13.781 22.578 25.922 1 97.12 301 PRO A O 1
ATOM 2394 N N . TYR A 1 302 ? 12.484 23.953 27.047 1 97.44 302 TYR A N 1
ATOM 2395 C CA . TYR A 1 302 ? 11.414 22.969 27.094 1 97.44 302 TYR A CA 1
ATOM 2396 C C . TYR A 1 302 ? 10.844 22.734 25.688 1 97.44 302 TYR A C 1
ATOM 2398 O O . TYR A 1 302 ? 10.352 21.641 25.391 1 97.44 302 TYR A O 1
ATOM 2406 N N . THR A 1 303 ? 10.898 23.797 24.812 1 98.31 303 THR A N 1
ATOM 2407 C CA . THR A 1 303 ? 10.484 23.625 23.422 1 98.31 303 THR A CA 1
ATOM 2408 C C . THR A 1 303 ? 11.484 22.766 22.656 1 98.31 303 THR A C 1
ATOM 2410 O O . THR A 1 303 ? 11.086 21.812 21.969 1 98.31 303 THR A O 1
ATOM 2413 N N . VAL A 1 304 ? 12.742 23.047 22.875 1 97.94 304 VAL A N 1
ATOM 2414 C CA . VAL A 1 304 ? 13.812 22.297 22.234 1 97.94 304 VAL A CA 1
ATOM 2415 C C . VAL A 1 304 ? 13.758 20.828 22.672 1 97.94 304 VAL A C 1
ATOM 2417 O O . VAL A 1 304 ? 13.836 19.922 21.844 1 97.94 304 VAL A O 1
ATOM 2420 N N . TYR A 1 305 ? 13.57 20.578 23.938 1 97.12 305 TYR A N 1
ATOM 2421 C CA . TYR A 1 305 ? 13.523 19.234 24.484 1 97.12 305 TYR A CA 1
ATOM 2422 C C . TYR A 1 305 ? 12.336 18.453 23.938 1 97.12 305 TYR A C 1
ATOM 2424 O O . TYR A 1 305 ? 12.477 17.281 23.578 1 97.12 305 TYR A O 1
ATOM 2432 N N . PHE A 1 306 ? 11.219 19.078 23.922 1 98.12 306 PHE A N 1
ATOM 2433 C CA . PHE A 1 306 ? 10 18.438 23.422 1 98.12 306 PHE A CA 1
ATOM 2434 C C . PHE A 1 306 ? 10.18 17.984 21.984 1 98.12 306 PHE A C 1
ATOM 2436 O O . PHE A 1 306 ? 9.922 16.828 21.656 1 98.12 306 PHE A O 1
ATOM 2443 N N . ILE A 1 307 ? 10.641 18.906 21.094 1 98.31 307 ILE A N 1
ATOM 2444 C CA . ILE A 1 307 ? 10.773 18.625 19.672 1 98.31 307 ILE A CA 1
ATOM 2445 C C . ILE A 1 307 ? 11.82 17.547 19.453 1 98.31 307 ILE A C 1
ATOM 2447 O O . ILE A 1 307 ? 11.602 16.609 18.672 1 98.31 307 ILE A O 1
ATOM 2451 N N . ASN A 1 308 ? 12.922 17.609 20.188 1 97.75 308 ASN A N 1
ATOM 2452 C CA . ASN A 1 308 ? 13.992 16.641 20.031 1 97.75 308 ASN A CA 1
ATOM 2453 C C . ASN A 1 308 ? 13.547 15.25 20.5 1 97.75 308 ASN A C 1
ATOM 2455 O O . ASN A 1 308 ? 13.961 14.234 19.938 1 97.75 308 ASN A O 1
ATOM 2459 N N . ARG A 1 309 ? 12.703 15.164 21.5 1 97.19 309 ARG A N 1
ATOM 2460 C CA . ARG A 1 309 ? 12.18 13.883 21.969 1 97.19 309 ARG A CA 1
ATOM 2461 C C . ARG A 1 309 ? 11.297 13.227 20.906 1 97.19 309 ARG A C 1
ATOM 2463 O O . ARG A 1 309 ? 11.273 12 20.781 1 97.19 309 ARG A O 1
ATOM 2470 N N . CYS A 1 310 ? 10.539 14.039 20.156 1 97.25 310 CYS A N 1
ATOM 2471 C CA . CYS A 1 310 ? 9.703 13.516 19.078 1 97.25 310 CYS A CA 1
ATOM 2472 C C . CYS A 1 310 ? 10.547 12.812 18.031 1 97.25 310 CYS A C 1
ATOM 2474 O O . CYS A 1 310 ? 10.062 11.93 17.328 1 97.25 310 CYS A O 1
ATOM 2476 N N . LEU A 1 311 ? 11.82 13.188 17.953 1 96.31 311 LEU A N 1
ATOM 2477 C CA . LEU A 1 311 ? 12.688 12.734 16.875 1 96.31 311 LEU A CA 1
ATOM 2478 C C . LEU A 1 311 ? 13.578 11.578 17.328 1 96.31 311 LEU A C 1
ATOM 2480 O O . LEU A 1 311 ? 14.656 11.367 16.781 1 96.31 311 LEU A O 1
ATOM 2484 N N . THR A 1 312 ? 13.141 10.906 18.375 1 94.56 312 THR A N 1
ATOM 2485 C CA . THR A 1 312 ? 13.789 9.664 18.766 1 94.56 312 THR A CA 1
ATOM 2486 C C . THR A 1 312 ? 13.609 8.594 17.688 1 94.56 312 THR A C 1
ATOM 2488 O O . THR A 1 312 ? 12.484 8.242 17.328 1 94.56 312 THR A O 1
ATOM 2491 N N . LYS A 1 313 ? 14.641 8.07 17.141 1 89.12 313 LYS A N 1
ATOM 2492 C CA . LYS A 1 313 ? 14.609 7.203 15.969 1 89.12 313 LYS A CA 1
ATOM 2493 C C . LYS A 1 313 ? 14.031 5.832 16.312 1 89.12 313 LYS A C 1
ATOM 2495 O O . LYS A 1 313 ? 13.234 5.281 15.539 1 89.12 313 LYS A O 1
ATOM 2500 N N . GLU A 1 314 ? 14.461 5.262 17.469 1 86.25 314 GLU A N 1
ATOM 2501 C CA . GLU A 1 314 ? 13.914 3.979 17.906 1 86.25 314 GLU A CA 1
ATOM 2502 C C . GLU A 1 314 ? 12.469 4.117 18.359 1 86.25 314 GLU A C 1
ATOM 2504 O O . GLU A 1 314 ? 12.195 4.742 19.391 1 86.25 314 GLU A O 1
ATOM 2509 N N . TYR A 1 315 ? 11.555 3.547 17.625 1 86.44 315 TYR A N 1
ATOM 2510 C CA . TYR A 1 315 ? 10.141 3.828 17.859 1 86.44 315 TYR A CA 1
ATOM 2511 C C . TYR A 1 315 ? 9.703 3.352 19.234 1 86.44 315 TYR A C 1
ATOM 2513 O O . TYR A 1 315 ? 8.82 3.953 19.844 1 86.44 315 TYR A O 1
ATOM 2521 N N . LYS A 1 316 ? 10.344 2.305 19.766 1 84.62 316 LYS A N 1
ATOM 2522 C CA . LYS A 1 316 ? 9.969 1.802 21.078 1 84.62 316 LYS A CA 1
ATOM 2523 C C . LYS A 1 316 ? 10.344 2.797 22.172 1 84.62 316 LYS A C 1
ATOM 2525 O O . LYS A 1 316 ? 9.742 2.807 23.25 1 84.62 316 LYS A O 1
ATOM 2530 N N . ASP A 1 317 ? 11.359 3.598 21.859 1 92.81 317 ASP A N 1
ATOM 2531 C CA . ASP A 1 317 ? 11.828 4.59 22.828 1 92.81 317 ASP A CA 1
ATOM 2532 C C . ASP A 1 317 ? 11.203 5.957 22.562 1 92.81 317 ASP A C 1
ATOM 2534 O O . ASP A 1 317 ? 11.359 6.883 23.359 1 92.81 317 ASP A O 1
ATOM 2538 N N . ARG A 1 318 ? 10.539 6.066 21.453 1 94.12 318 ARG A N 1
ATOM 2539 C CA . ARG A 1 318 ? 9.883 7.328 21.125 1 94.12 318 ARG A CA 1
ATOM 2540 C C . ARG A 1 318 ? 8.68 7.57 22.031 1 94.12 318 ARG A C 1
ATOM 2542 O O . ARG A 1 318 ? 7.918 6.645 22.328 1 94.12 318 ARG A O 1
ATOM 2549 N N . PRO A 1 319 ? 8.531 8.789 22.516 1 96.06 319 PRO A N 1
ATOM 2550 C CA . PRO A 1 319 ? 7.453 9.039 23.469 1 96.06 319 PRO A CA 1
ATOM 2551 C C . PRO A 1 319 ? 6.066 8.836 22.875 1 96.06 319 PRO A C 1
ATOM 2553 O O . PRO A 1 319 ? 5.863 9.07 21.672 1 96.06 319 PRO A O 1
ATOM 2556 N N . THR A 1 320 ? 5.168 8.383 23.734 1 94.56 320 THR A N 1
ATOM 2557 C CA . THR A 1 320 ? 3.756 8.281 23.375 1 94.56 320 THR A CA 1
ATOM 2558 C C . THR A 1 320 ? 3.078 9.648 23.469 1 94.56 320 THR A C 1
ATOM 2560 O O . THR A 1 320 ? 3.67 10.609 23.969 1 94.56 320 THR A O 1
ATOM 2563 N N . PHE A 1 321 ? 1.835 9.711 22.922 1 95.75 321 PHE A N 1
ATOM 2564 C CA . PHE A 1 321 ? 1.061 10.938 23.062 1 95.75 321 PHE A CA 1
ATOM 2565 C C . PHE A 1 321 ? 0.931 11.328 24.531 1 95.75 321 PHE A C 1
ATOM 2567 O O . PHE A 1 321 ? 1.146 12.484 24.891 1 95.75 321 PHE A O 1
ATOM 2574 N N . GLU A 1 322 ? 0.66 10.336 25.344 1 95.06 322 GLU A N 1
ATOM 2575 C CA . GLU A 1 322 ? 0.465 10.562 26.766 1 95.06 322 GLU A CA 1
ATOM 2576 C C . GLU A 1 322 ? 1.728 11.125 27.422 1 95.06 322 GLU A C 1
ATOM 2578 O O . GLU A 1 322 ? 1.657 12.055 28.219 1 95.06 322 GLU A O 1
ATOM 2583 N N . GLU A 1 323 ? 2.824 10.578 27.125 1 97.31 323 GLU A N 1
ATOM 2584 C CA . GLU A 1 323 ? 4.094 11.055 27.672 1 97.31 323 GLU A CA 1
ATOM 2585 C C . GLU A 1 323 ? 4.375 12.492 27.234 1 97.31 323 GLU A C 1
ATOM 2587 O O . GLU A 1 323 ? 4.84 13.305 28.031 1 97.31 323 GLU A O 1
ATOM 2592 N N . LEU A 1 324 ? 4.105 12.758 26 1 98.31 324 LEU A N 1
ATOM 2593 C CA . LEU A 1 324 ? 4.34 14.102 25.469 1 98.31 324 LEU A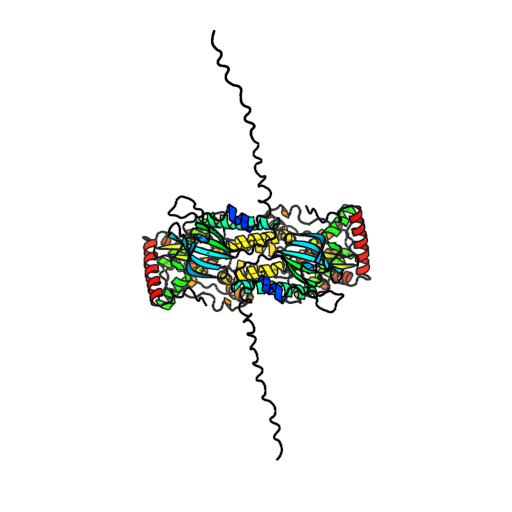 CA 1
ATOM 2594 C C . LEU A 1 324 ? 3.412 15.117 26.125 1 98.31 324 LEU A C 1
ATOM 2596 O O . LEU A 1 324 ? 3.809 16.25 26.375 1 98.31 324 LEU A O 1
ATOM 2600 N N . MET A 1 325 ? 2.186 14.688 26.484 1 97.62 325 MET A N 1
ATOM 2601 C CA . MET A 1 325 ? 1.197 15.594 27.078 1 97.62 325 MET A CA 1
ATOM 2602 C C . MET A 1 325 ? 1.547 15.914 28.531 1 97.62 325 MET A C 1
ATOM 2604 O O . MET A 1 325 ? 0.994 16.844 29.109 1 97.62 325 MET A O 1
ATOM 2608 N N . ARG A 1 326 ? 2.523 15.266 29.109 1 97.62 326 ARG A N 1
ATOM 2609 C CA . ARG A 1 326 ? 2.973 15.508 30.469 1 97.62 326 ARG A CA 1
ATOM 2610 C C . ARG A 1 326 ? 4.195 16.422 30.5 1 97.62 326 ARG A C 1
ATOM 2612 O O . ARG A 1 326 ? 4.602 16.891 31.562 1 97.62 326 ARG A O 1
ATOM 2619 N N . THR A 1 327 ? 4.703 16.719 29.391 1 98.19 327 THR A N 1
ATOM 2620 C CA . THR A 1 327 ? 5.914 17.531 29.312 1 98.19 327 THR A CA 1
ATOM 2621 C C . THR A 1 327 ? 5.609 18.984 29.688 1 98.19 327 THR A C 1
ATOM 2623 O O . THR A 1 327 ? 4.457 19.406 29.625 1 98.19 327 THR A O 1
ATOM 2626 N N . GLU A 1 328 ? 6.691 19.734 30.016 1 98.25 328 GLU A N 1
ATOM 2627 C CA . GLU A 1 328 ? 6.586 21.156 30.297 1 98.25 328 GLU A CA 1
ATOM 2628 C C . GLU A 1 328 ? 6.105 21.938 29.078 1 98.25 328 GLU A C 1
ATOM 2630 O O . GLU A 1 328 ? 5.324 22.875 29.203 1 98.25 328 GLU A O 1
ATOM 2635 N N . PHE A 1 329 ? 6.508 21.562 27.984 1 98.25 329 PHE A N 1
ATOM 2636 C CA . PHE A 1 329 ? 6.098 22.188 26.719 1 98.25 329 PHE A CA 1
ATOM 2637 C C . PHE A 1 329 ? 4.582 22.156 26.578 1 98.25 329 PHE A C 1
ATOM 2639 O O . PHE A 1 329 ? 3.953 23.203 26.375 1 98.25 329 PHE A O 1
ATOM 2646 N N . PHE A 1 330 ? 4.016 20.922 26.672 1 98.38 330 PHE A N 1
ATOM 2647 C CA . PHE A 1 330 ? 2.58 20.766 26.469 1 98.38 330 PHE A CA 1
ATOM 2648 C C . PHE A 1 330 ? 1.797 21.516 27.547 1 98.38 330 PHE A C 1
ATOM 2650 O O . PHE A 1 330 ? 0.822 22.203 27.234 1 98.38 330 PHE A O 1
ATOM 2657 N N . GLN A 1 331 ? 2.262 21.406 28.781 1 98.12 331 GLN A N 1
ATOM 2658 C CA . GLN A 1 331 ? 1.569 22.062 29.891 1 98.12 331 GLN A CA 1
ATOM 2659 C C . GLN A 1 331 ? 1.62 23.578 29.75 1 98.12 331 GLN A C 1
ATOM 2661 O O . GLN A 1 331 ? 0.625 24.266 30 1 98.12 331 GLN A O 1
ATOM 2666 N N . HIS A 1 332 ? 2.732 24.078 29.344 1 97.94 332 HIS A N 1
ATOM 2667 C CA . HIS A 1 332 ? 2.916 25.516 29.203 1 97.94 332 HIS A CA 1
ATOM 2668 C C . HIS A 1 332 ? 2.021 26.078 28.109 1 97.94 332 HIS A C 1
ATOM 2670 O O . HIS A 1 332 ? 1.26 27.016 28.344 1 97.94 332 HIS A O 1
ATOM 2676 N N . PHE A 1 333 ? 2.035 25.469 26.984 1 98.06 333 PHE A N 1
ATOM 2677 C CA . PHE A 1 333 ? 1.356 26.078 25.844 1 98.06 333 PHE A CA 1
ATOM 2678 C C . PHE A 1 333 ? -0.126 25.719 25.859 1 98.06 333 PHE A C 1
ATOM 2680 O O . PHE A 1 333 ? -0.941 26.438 25.266 1 98.06 333 PHE A O 1
ATOM 2687 N N . SER A 1 334 ? -0.508 24.625 26.453 1 96.75 334 SER A N 1
ATOM 2688 C CA . SER A 1 334 ? -1.923 24.312 26.625 1 96.75 334 SER A CA 1
ATOM 2689 C C . SER A 1 334 ? -2.598 25.297 27.578 1 96.75 334 SER A C 1
ATOM 2691 O O . SER A 1 334 ? -3.812 25.484 27.516 1 96.75 334 SER A O 1
ATOM 2693 N N . ALA A 1 335 ? -1.804 25.938 28.438 1 96.12 335 ALA A N 1
ATOM 2694 C CA . ALA A 1 335 ? -2.346 26.828 29.469 1 96.12 335 ALA A CA 1
ATOM 2695 C C . ALA A 1 335 ? -2.125 28.281 29.094 1 96.12 335 ALA A C 1
ATOM 2697 O O . ALA A 1 335 ? -2.361 29.188 29.906 1 96.12 335 ALA A O 1
ATOM 2698 N N . LEU A 1 336 ? -1.61 28.469 27.906 1 95.38 336 LEU A N 1
ATOM 2699 C CA . LEU A 1 336 ? -1.369 29.844 27.484 1 95.38 336 LEU A CA 1
ATOM 2700 C C . LEU A 1 336 ? -2.643 30.672 27.594 1 95.38 336 LEU A C 1
ATOM 2702 O O . LEU A 1 336 ? -3.695 30.266 27.094 1 95.38 336 LEU A O 1
ATOM 2706 N N . HIS A 1 337 ? -2.465 31.812 28.297 1 91.44 337 HIS A N 1
ATOM 2707 C CA . HIS A 1 337 ? -3.58 32.75 28.375 1 91.44 337 HIS A CA 1
ATOM 2708 C C . HIS A 1 337 ? -3.85 33.375 27.016 1 91.44 337 HIS A C 1
ATOM 2710 O O . HIS A 1 337 ? -2.924 33.875 26.344 1 91.44 337 HIS A O 1
ATOM 2716 N N . ASP A 1 338 ? -5.035 33.406 26.484 1 95.31 338 ASP A N 1
ATOM 2717 C CA . ASP A 1 338 ? -5.5 34 25.234 1 95.31 338 ASP A CA 1
ATOM 2718 C C . ASP A 1 338 ? -4.773 33.375 24.031 1 95.31 338 ASP A C 1
ATOM 2720 O O . ASP A 1 338 ? -4.23 34.094 23.203 1 95.31 338 ASP A O 1
ATOM 2724 N N . ARG A 1 339 ? -4.562 32.125 24.062 1 95.88 339 ARG A N 1
ATOM 2725 C CA . ARG A 1 339 ? -3.895 31.391 22.984 1 95.88 339 ARG A CA 1
ATOM 2726 C C . ARG A 1 339 ? -4.492 31.75 21.625 1 95.88 339 ARG A C 1
ATOM 2728 O O . ARG A 1 339 ? -3.76 32.062 20.672 1 95.88 339 ARG A O 1
ATOM 2735 N N . ASP A 1 340 ? -5.777 31.828 21.547 1 96.88 340 ASP A N 1
ATOM 2736 C CA . ASP A 1 340 ? -6.453 32.156 20.297 1 96.88 340 ASP A CA 1
ATOM 2737 C C . ASP A 1 340 ? -6.086 33.562 19.812 1 96.88 340 ASP A C 1
ATOM 2739 O O . ASP A 1 340 ? -5.879 33.781 18.609 1 96.88 340 ASP A O 1
ATOM 2743 N N . GLY A 1 341 ? -6.074 34.438 20.812 1 97.75 341 GLY A N 1
ATOM 2744 C CA . GLY A 1 341 ? -5.711 35.812 20.469 1 97.75 341 GLY A CA 1
ATOM 2745 C C . GLY A 1 341 ? -4.293 35.938 19.938 1 97.75 341 GLY A C 1
ATOM 2746 O O . GLY A 1 341 ? -4.047 36.656 18.969 1 97.75 341 GLY A O 1
ATOM 2747 N N . ILE A 1 342 ? -3.416 35.281 20.562 1 97.81 342 ILE A N 1
ATOM 2748 C CA . ILE A 1 342 ? -2.014 35.312 20.156 1 97.81 342 ILE A CA 1
ATOM 2749 C C . ILE A 1 342 ? -1.874 34.75 18.734 1 97.81 342 ILE A C 1
ATOM 2751 O O . ILE A 1 342 ? -1.235 35.375 17.891 1 97.81 342 ILE A O 1
ATOM 2755 N N . VAL A 1 343 ? -2.467 33.625 18.469 1 98.31 343 VAL A N 1
ATOM 2756 C CA . VAL A 1 343 ? -2.398 32.969 17.172 1 98.31 343 VAL A CA 1
ATOM 2757 C C . VAL A 1 343 ? -3.076 33.844 16.125 1 98.31 343 VAL A C 1
ATOM 2759 O O . VAL A 1 343 ? -2.537 34.062 15.031 1 98.31 343 VAL A O 1
ATOM 2762 N N . ALA A 1 344 ? -4.207 34.406 16.438 1 98.38 344 ALA A N 1
ATOM 2763 C CA . ALA A 1 344 ? -4.961 35.25 15.516 1 98.38 344 ALA A CA 1
ATOM 2764 C C . ALA A 1 344 ? -4.129 36.469 15.07 1 98.38 344 ALA A C 1
ATOM 2766 O O . ALA A 1 344 ? -4.059 36.781 13.875 1 98.38 344 ALA A O 1
ATOM 2767 N N . SER A 1 345 ? -3.57 37.125 16.062 1 98.31 345 SER A N 1
ATOM 2768 C CA . SER A 1 345 ? -2.775 38.312 15.773 1 98.31 345 SER A CA 1
ATOM 2769 C C . SER A 1 345 ? -1.599 37.969 14.867 1 98.31 345 SER A C 1
ATOM 2771 O O . SER A 1 345 ? -1.312 38.719 13.922 1 98.31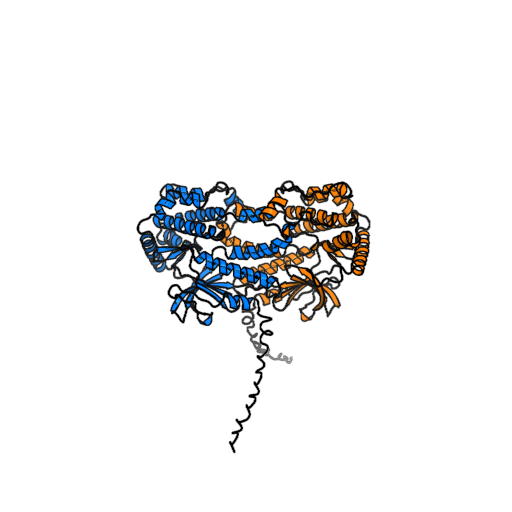 345 SER A O 1
ATOM 2773 N N . TYR A 1 346 ? -0.943 36.906 15.18 1 98.31 346 TYR A N 1
ATOM 2774 C CA . TYR A 1 346 ? 0.21 36.469 14.398 1 98.31 346 TYR A CA 1
ATOM 2775 C C . TYR A 1 346 ? -0.194 36.156 12.969 1 98.31 346 TYR A C 1
ATOM 2777 O O . TYR A 1 346 ? 0.459 36.594 12.016 1 98.31 346 TYR A O 1
ATOM 2785 N N . VAL A 1 347 ? -1.252 35.375 12.758 1 98.25 347 VAL A N 1
ATOM 2786 C CA . VAL A 1 347 ? -1.724 34.938 11.445 1 98.25 347 VAL A CA 1
ATOM 2787 C C . VAL A 1 347 ? -2.18 36.156 10.633 1 98.25 347 VAL A C 1
ATOM 2789 O O . VAL A 1 347 ? -1.843 36.281 9.453 1 98.25 347 VAL A O 1
ATOM 2792 N N . GLN A 1 348 ? -2.918 37.062 11.266 1 97.94 348 GLN A N 1
ATOM 2793 C CA . GLN A 1 348 ? -3.389 38.25 10.578 1 97.94 348 GLN A CA 1
ATOM 2794 C C . GLN A 1 348 ? -2.221 39.094 10.055 1 97.94 348 GLN A C 1
ATOM 2796 O O . GLN A 1 348 ? -2.234 39.531 8.906 1 97.94 348 GLN A O 1
ATOM 2801 N N . GLN A 1 349 ? -1.277 39.25 10.906 1 97.88 349 GLN A N 1
ATOM 2802 C CA . GLN A 1 349 ? -0.103 40.031 10.523 1 97.88 349 GLN A CA 1
ATOM 2803 C C . GLN A 1 349 ? 0.624 39.406 9.344 1 97.88 349 GLN A C 1
ATOM 2805 O O . GLN A 1 349 ? 0.986 40.094 8.391 1 97.88 349 GLN A O 1
ATOM 2810 N N . MET A 1 350 ? 0.827 38.125 9.43 1 97.25 350 MET A N 1
ATOM 2811 C CA . MET A 1 350 ? 1.608 37.438 8.398 1 97.25 350 MET A CA 1
ATOM 2812 C C . MET A 1 350 ? 0.816 37.344 7.098 1 97.25 350 MET A C 1
ATOM 2814 O O . MET A 1 350 ? 1.388 37.406 6.008 1 97.25 350 MET A O 1
ATOM 2818 N N . VAL A 1 351 ? -0.448 37.031 7.188 1 95.75 351 VAL A N 1
ATOM 2819 C CA . VAL A 1 351 ? -1.296 36.938 6.004 1 95.75 351 VAL A CA 1
ATOM 2820 C C . VAL A 1 351 ? -1.292 38.281 5.266 1 95.75 351 VAL A C 1
ATOM 2822 O O . VAL A 1 351 ? -1.207 38.312 4.035 1 95.75 351 VAL A O 1
ATOM 2825 N N . GLU A 1 352 ? -1.395 39.375 6 1 95.88 352 GLU A N 1
ATOM 2826 C CA . GLU A 1 352 ? -1.336 40.688 5.395 1 95.88 352 GLU A CA 1
ATOM 2827 C C . GLU A 1 352 ? 0.004 40.906 4.703 1 95.88 352 GLU A C 1
ATOM 2829 O O . GLU A 1 352 ? 0.049 41.438 3.588 1 95.88 352 GLU A O 1
ATOM 2834 N N . LEU A 1 353 ? 1.032 40.594 5.379 1 95.75 353 LEU A N 1
ATOM 2835 C CA . LEU A 1 353 ? 2.363 40.75 4.801 1 95.75 353 LEU A CA 1
ATOM 2836 C C . LEU A 1 353 ? 2.496 39.906 3.529 1 95.75 353 LEU A C 1
ATOM 2838 O O . LEU A 1 353 ? 3.113 40.344 2.557 1 95.75 353 LEU A O 1
ATOM 2842 N N . GLY A 1 354 ? 1.993 38.688 3.596 1 94.38 354 GLY A N 1
ATOM 2843 C CA . GLY A 1 354 ? 2.039 37.844 2.43 1 94.38 354 GLY A CA 1
ATOM 2844 C C . GLY A 1 354 ? 1.28 38.406 1.24 1 94.38 354 GLY A C 1
ATOM 2845 O O . GLY A 1 354 ? 1.716 38.25 0.096 1 94.38 354 GLY A O 1
ATOM 2846 N N . LYS A 1 355 ? 0.173 38.969 1.464 1 92.56 355 LYS A N 1
ATOM 2847 C CA . LYS A 1 355 ? -0.606 39.594 0.405 1 92.56 355 LYS A CA 1
ATOM 2848 C C . LYS A 1 355 ? 0.159 40.781 -0.22 1 92.56 355 LYS A C 1
ATOM 2850 O O . LYS A 1 355 ? 0.195 40.906 -1.444 1 92.56 355 LYS A O 1
ATOM 2855 N N . GLU A 1 356 ? 0.704 41.562 0.636 1 93.44 356 GLU A N 1
ATOM 2856 C CA . GLU A 1 356 ? 1.482 42.719 0.176 1 93.44 356 GLU A CA 1
ATOM 2857 C C . GLU A 1 356 ? 2.67 42.25 -0.672 1 93.44 356 GLU A C 1
ATOM 2859 O O . GLU A 1 356 ? 3.021 42.938 -1.651 1 93.44 356 GLU A O 1
ATOM 2864 N N . ALA A 1 357 ? 3.186 41.156 -0.299 1 93.25 357 ALA A N 1
ATOM 2865 C CA . ALA A 1 357 ? 4.367 40.656 -0.994 1 93.25 357 ALA A CA 1
ATOM 2866 C C . ALA A 1 357 ? 3.971 39.844 -2.232 1 93.25 357 ALA A C 1
ATOM 2868 O O . ALA A 1 357 ? 4.824 39.5 -3.047 1 93.25 357 ALA A O 1
ATOM 2869 N N . GLY A 1 358 ? 2.719 39.5 -2.416 1 88.25 358 GLY A N 1
ATOM 2870 C CA . GLY A 1 358 ? 2.232 38.781 -3.584 1 88.25 358 GLY A CA 1
ATOM 2871 C C . GLY A 1 358 ? 2.445 37.281 -3.496 1 88.25 358 GLY A C 1
ATOM 2872 O O . GLY A 1 358 ? 2.453 36.562 -4.516 1 88.25 358 GLY A O 1
ATOM 2873 N N . VAL A 1 359 ? 2.672 36.812 -2.291 1 86.38 359 VAL A N 1
ATOM 2874 C CA . VAL A 1 359 ? 2.99 35.406 -2.17 1 86.38 359 VAL A CA 1
ATOM 2875 C C . VAL A 1 359 ? 1.72 34.594 -1.861 1 86.38 359 VAL A C 1
ATOM 2877 O O . VAL A 1 359 ? 1.713 33.375 -1.94 1 86.38 359 VAL A O 1
ATOM 2880 N N . LEU A 1 360 ? 0.681 35.125 -1.421 1 81.44 360 LEU A N 1
ATOM 2881 C CA . LEU A 1 360 ? -0.567 34.438 -1.117 1 81.44 360 LEU A CA 1
ATOM 2882 C C . LEU A 1 360 ? -1.565 34.594 -2.26 1 81.44 360 LEU A C 1
ATOM 2884 O O . LEU A 1 360 ? -2.588 33.906 -2.293 1 81.44 360 LEU A O 1
ATOM 2888 N N . ASP A 1 361 ? -1.471 35.562 -3.125 1 61.72 361 ASP A N 1
ATOM 2889 C CA . ASP A 1 361 ? -2.383 35.75 -4.25 1 61.72 361 ASP A CA 1
ATOM 2890 C C . ASP A 1 361 ? -2.244 34.625 -5.27 1 61.72 361 ASP A C 1
ATOM 2892 O O . ASP A 1 361 ? -3.18 34.344 -6.023 1 61.72 361 ASP A O 1
ATOM 2896 N N . LYS A 1 362 ? -0.96 33.969 -5.402 1 49.34 362 LYS A N 1
ATOM 2897 C CA . LYS A 1 362 ? -0.785 33 -6.5 1 49.34 362 LYS A CA 1
ATOM 2898 C C . LYS A 1 362 ? -1.328 31.641 -6.125 1 49.34 362 LYS A C 1
ATOM 2900 O O . LYS A 1 362 ? -0.559 30.703 -5.887 1 49.34 362 LYS A O 1
ATOM 2905 N N . PHE A 1 363 ? -2.219 31.422 -5.375 1 46.88 363 PHE A N 1
ATOM 2906 C CA . PHE A 1 363 ? -2.666 30.047 -5.141 1 46.88 363 PHE A CA 1
ATOM 2907 C C . PHE A 1 363 ? -2.576 29.234 -6.422 1 46.88 363 PHE A C 1
ATOM 2909 O O . PHE A 1 363 ? -2.721 28 -6.391 1 46.88 363 PHE A O 1
ATOM 2916 N N . GLY A 1 364 ? -2.895 29.734 -7.66 1 37.09 364 GLY A N 1
ATOM 2917 C CA . GLY A 1 364 ? -3.115 28.969 -8.883 1 37.09 364 GLY A CA 1
ATOM 2918 C C . GLY A 1 364 ? -1.866 28.281 -9.383 1 37.09 364 GLY A C 1
ATOM 2919 O O . GLY A 1 364 ? -1.949 27.359 -10.203 1 37.09 364 GLY A O 1
ATOM 2920 N N . LYS A 1 365 ? -0.786 28.875 -9.633 1 32.09 365 LYS A N 1
ATOM 2921 C CA . LYS A 1 365 ? 0.282 28.266 -10.422 1 32.09 365 LYS A CA 1
ATOM 2922 C C . LYS A 1 365 ? 1.225 27.453 -9.539 1 32.09 365 LYS A C 1
ATOM 2924 O O . LYS A 1 365 ? 2.176 28 -8.969 1 32.09 365 LYS A O 1
ATOM 2929 N N . GLY A 1 366 ? 0.778 26.781 -8.641 1 27.75 366 GLY A N 1
ATOM 2930 C CA . GLY A 1 366 ? 1.74 25.984 -7.898 1 27.75 366 GLY A CA 1
ATOM 2931 C C . GLY A 1 366 ? 2.848 25.422 -8.766 1 27.75 366 GLY A C 1
ATOM 2932 O O . GLY A 1 366 ? 2.594 24.969 -9.891 1 27.75 366 GLY A O 1
ATOM 2933 N N . SER A 1 367 ? 4.094 25.734 -8.406 1 25.8 367 SER A N 1
ATOM 2934 C CA . SER A 1 367 ? 5.273 25.156 -9.031 1 25.8 367 SER A CA 1
ATOM 2935 C C . SER A 1 367 ? 5.254 23.625 -8.938 1 25.8 367 SER A C 1
ATOM 2937 O O . SER A 1 367 ? 4.742 23.062 -7.965 1 25.8 367 SER A O 1
ATOM 2939 N N . MET B 1 1 ? 15.781 27.109 -87.688 1 21.91 1 MET B N 1
ATOM 2940 C CA . MET B 1 1 ? 14.609 27.828 -87.188 1 21.91 1 MET B CA 1
ATOM 2941 C C . MET B 1 1 ? 13.938 27.031 -86.062 1 21.91 1 MET B C 1
ATOM 2943 O O . MET B 1 1 ? 13.141 26.125 -86.312 1 21.91 1 MET B O 1
ATOM 2947 N N . MET B 1 2 ? 14.672 26.609 -85.25 1 23.12 2 MET B N 1
ATOM 2948 C CA . MET B 1 2 ? 14.703 25.547 -84.25 1 23.12 2 MET B CA 1
ATOM 2949 C C . MET B 1 2 ? 13.68 25.828 -83.125 1 23.12 2 MET B C 1
ATOM 2951 O O . MET B 1 2 ? 13.711 26.875 -82.5 1 23.12 2 MET B O 1
ATOM 2955 N N . ASN B 1 3 ? 12.469 25.516 -83.688 1 22.34 3 ASN B N 1
ATOM 2956 C CA . ASN B 1 3 ? 11.211 25.875 -83 1 22.34 3 ASN B CA 1
ATOM 2957 C C . ASN B 1 3 ? 11.234 25.516 -81.5 1 22.34 3 ASN B C 1
ATOM 2959 O O . ASN B 1 3 ? 11.414 24.359 -81.125 1 22.34 3 ASN B O 1
ATOM 2963 N N . ARG B 1 4 ? 11.742 26.453 -80.875 1 23.84 4 ARG B N 1
ATOM 2964 C CA . ARG B 1 4 ? 12.023 26.484 -79.438 1 23.84 4 ARG B CA 1
ATOM 2965 C C . ARG B 1 4 ? 10.773 26.156 -78.625 1 23.84 4 ARG B C 1
ATOM 2967 O O . ARG B 1 4 ? 9.789 26.891 -78.688 1 23.84 4 ARG B O 1
ATOM 2974 N N . THR B 1 5 ? 10.43 24.891 -78.812 1 24.61 5 THR B N 1
ATOM 2975 C CA . THR B 1 5 ? 9.219 24.359 -78.188 1 24.61 5 THR B CA 1
ATOM 2976 C C . THR B 1 5 ? 9.062 24.875 -76.75 1 24.61 5 THR B C 1
ATOM 2978 O O . THR B 1 5 ? 9.953 24.703 -75.938 1 24.61 5 THR B O 1
ATOM 2981 N N . THR B 1 6 ? 8.508 26 -76.812 1 23.05 6 THR B N 1
ATOM 2982 C CA . THR B 1 6 ? 8.234 26.828 -75.625 1 23.05 6 THR B CA 1
ATOM 2983 C C . THR B 1 6 ? 7.613 26 -74.5 1 23.05 6 THR B C 1
ATOM 2985 O O . THR B 1 6 ? 6.625 25.297 -74.75 1 23.05 6 THR B O 1
ATOM 2988 N N . PHE B 1 7 ? 8.453 25.391 -73.812 1 24.39 7 PHE B N 1
ATOM 2989 C CA . PHE B 1 7 ? 8.078 24.484 -72.688 1 24.39 7 PHE B CA 1
ATOM 2990 C C . PHE B 1 7 ? 7.023 25.141 -71.812 1 24.39 7 PHE B C 1
ATOM 2992 O O . PHE B 1 7 ? 7.199 26.266 -71.375 1 24.39 7 PHE B O 1
ATOM 2999 N N . PRO B 1 8 ? 5.848 24.891 -72.25 1 25.98 8 PRO B N 1
ATOM 3000 C CA . PRO B 1 8 ? 4.75 25.625 -71.625 1 25.98 8 PRO B CA 1
ATOM 3001 C C . PRO B 1 8 ? 4.949 25.828 -70.125 1 25.98 8 PRO B C 1
ATOM 3003 O O . PRO B 1 8 ? 5.715 25.094 -69.5 1 25.98 8 PRO B O 1
ATOM 3006 N N . GLY B 1 9 ? 4.746 27.016 -69.688 1 22.77 9 GLY B N 1
ATOM 3007 C CA . GLY B 1 9 ? 4.91 27.656 -68.438 1 22.77 9 GLY B CA 1
ATOM 3008 C C . GLY B 1 9 ? 4.367 26.844 -67.25 1 22.77 9 GLY B C 1
ATOM 3009 O O . GLY B 1 9 ? 3.568 25.922 -67.5 1 22.77 9 GLY B O 1
ATOM 3010 N N . THR B 1 10 ? 5.129 26.844 -66.188 1 23.75 10 THR B N 1
ATOM 3011 C CA . THR B 1 10 ? 5.129 26.156 -64.938 1 23.75 10 THR B CA 1
ATOM 3012 C C . THR B 1 10 ? 3.797 26.359 -64.188 1 23.75 10 THR B C 1
ATOM 3014 O O . THR B 1 10 ? 3.457 27.484 -63.812 1 23.75 10 THR B O 1
ATOM 3017 N N . SER B 1 11 ? 2.771 25.969 -64.812 1 22.53 11 SER B N 1
ATOM 3018 C CA . SER B 1 11 ? 1.496 26.188 -64.125 1 22.53 11 SER B CA 1
ATOM 3019 C C . SER B 1 11 ? 1.637 26.047 -62.656 1 22.53 11 SER B C 1
ATOM 3021 O O . SER B 1 11 ? 2.227 25.062 -62.156 1 22.53 11 SER B O 1
ATOM 3023 N N . ASN B 1 12 ? 1.719 27.141 -62.031 1 23.12 12 ASN B N 1
ATOM 3024 C CA . ASN B 1 12 ? 1.776 27.359 -60.562 1 23.12 12 ASN B CA 1
ATOM 3025 C C . ASN B 1 12 ? 0.699 26.562 -59.844 1 23.12 12 ASN B C 1
ATOM 3027 O O . ASN B 1 12 ? -0.49 26.859 -59.969 1 23.12 12 ASN B O 1
ATOM 3031 N N . LEU B 1 13 ? 0.743 25.359 -60.031 1 23.5 13 LEU B N 1
ATOM 3032 C CA . LEU B 1 13 ? -0.23 24.516 -59.344 1 23.5 13 LEU B CA 1
ATOM 3033 C C . LEU B 1 13 ? -0.532 25.062 -57.938 1 23.5 13 LEU B C 1
ATOM 3035 O O . LEU B 1 13 ? 0.372 25.203 -57.125 1 23.5 13 LEU B O 1
ATOM 3039 N N . GLU B 1 14 ? -1.373 25.984 -57.938 1 22.34 14 GLU B N 1
ATOM 3040 C CA . GLU B 1 14 ? -1.912 26.562 -56.719 1 22.34 14 GLU B CA 1
ATOM 3041 C C . GLU B 1 14 ? -2.135 25.5 -55.656 1 22.34 14 GLU B C 1
ATOM 3043 O O . GLU B 1 14 ? -2.873 24.531 -55.875 1 22.34 14 GLU B O 1
ATOM 3048 N N . CYS B 1 15 ? -1.086 25.172 -55.062 1 22.75 15 CYS B N 1
ATOM 3049 C CA . CYS B 1 15 ? -1.068 24.203 -53.969 1 22.75 15 CYS B CA 1
ATOM 3050 C C . CYS B 1 15 ? -2.256 24.406 -53.031 1 22.75 15 CYS B C 1
ATOM 3052 O O . CYS B 1 15 ? -2.369 25.438 -52.375 1 22.75 15 CYS B O 1
ATOM 3054 N N . ASP B 1 16 ? -3.402 24.219 -53.594 1 22.94 16 ASP B N 1
ATOM 3055 C CA . ASP B 1 16 ? -4.57 24.297 -52.719 1 22.94 16 ASP B CA 1
ATOM 3056 C C . ASP B 1 16 ? -4.238 23.797 -51.312 1 22.94 16 ASP B C 1
ATOM 3058 O O . ASP B 1 16 ? -3.816 22.656 -51.125 1 22.94 16 ASP B O 1
ATOM 3062 N N . ASP B 1 17 ? -3.77 24.688 -50.562 1 24.5 17 ASP B N 1
ATOM 3063 C CA . ASP B 1 17 ? -3.393 24.547 -49.156 1 24.5 17 ASP B CA 1
ATOM 3064 C C . ASP B 1 17 ? -4.441 23.766 -48.375 1 24.5 17 ASP B C 1
ATOM 3066 O O . ASP B 1 17 ? -5.527 24.266 -48.094 1 24.5 17 ASP B O 1
ATOM 3070 N N . HIS B 1 18 ? -4.762 22.672 -48.906 1 24.66 18 HIS B N 1
ATOM 3071 C CA . HIS B 1 18 ? -5.73 21.891 -48.125 1 24.66 18 HIS B CA 1
ATOM 3072 C C . HIS B 1 18 ? -5.477 22 -46.625 1 24.66 18 HIS B C 1
ATOM 3074 O O . HIS B 1 18 ? -4.375 21.703 -46.156 1 24.66 18 HIS B O 1
ATOM 3080 N N . VAL B 1 19 ? -6.078 23.031 -46.031 1 25.55 19 VAL B N 1
ATOM 3081 C CA . VAL B 1 19 ? -6.086 23.25 -44.594 1 25.55 19 VAL B CA 1
ATOM 3082 C C . VAL B 1 19 ? -6.234 21.922 -43.875 1 25.55 19 VAL B C 1
ATOM 3084 O O . VAL B 1 19 ? -7.199 21.188 -44.094 1 25.55 19 VAL B O 1
ATOM 3087 N N . VAL B 1 20 ? -5.191 21.266 -43.656 1 26.59 20 VAL B N 1
ATOM 3088 C CA . VAL B 1 20 ? -5.203 20.047 -42.844 1 26.59 20 VAL B CA 1
ATOM 3089 C C . VAL B 1 20 ? -6.16 20.219 -41.688 1 26.59 20 VAL B C 1
ATOM 3091 O O . VAL B 1 20 ? -6.055 21.172 -40.906 1 26.59 20 VAL B O 1
ATOM 3094 N N . PRO B 1 21 ? -7.391 19.859 -41.812 1 27.03 21 PRO B N 1
ATOM 3095 C CA . PRO B 1 21 ? -8.281 20.281 -40.719 1 27.03 21 PRO B CA 1
ATOM 3096 C C . PRO B 1 21 ? -7.645 20.141 -39.344 1 27.03 21 PRO B C 1
ATOM 3098 O O . PRO B 1 21 ? -6.891 19.203 -39.094 1 27.03 21 PRO B O 1
ATOM 3101 N N . ASP B 1 22 ? -7.223 21.156 -38.625 1 27.05 22 ASP B N 1
ATOM 3102 C CA . ASP B 1 22 ? -6.336 21.297 -37.469 1 27.05 22 ASP B CA 1
ATOM 3103 C C . ASP B 1 22 ? -6.707 20.312 -36.375 1 27.05 22 ASP B C 1
ATOM 3105 O O . ASP B 1 22 ? -7.648 20.547 -35.594 1 27.05 22 ASP B O 1
ATOM 3109 N N . GLY B 1 23 ? -6.844 19 -36.562 1 25.78 23 GLY B N 1
ATOM 3110 C CA . GLY B 1 23 ? -7.152 17.734 -35.906 1 25.78 23 GLY B CA 1
ATOM 3111 C C . GLY B 1 23 ? -6.512 17.609 -34.531 1 25.78 23 GLY B C 1
ATOM 3112 O O . GLY B 1 23 ? -6.504 16.531 -33.938 1 25.78 23 GLY B O 1
ATOM 3113 N N . SER B 1 24 ? -5.594 18.438 -34 1 28.59 24 SER B N 1
ATOM 3114 C CA . SER B 1 24 ? -4.941 18.688 -32.719 1 28.59 24 SER B CA 1
ATOM 3115 C C . SER B 1 24 ? -5.969 18.953 -31.625 1 28.59 24 SER B C 1
ATOM 3117 O O . SER B 1 24 ? -5.625 18.984 -30.438 1 28.59 24 SER B O 1
ATOM 3119 N N . LYS B 1 25 ? -7.016 19.625 -31.828 1 28.89 25 LYS B N 1
ATOM 3120 C CA . LYS B 1 25 ? -8.062 20.094 -30.922 1 28.89 25 LYS B CA 1
ATOM 3121 C C . LYS B 1 25 ? -8.773 18.922 -30.25 1 28.89 25 LYS B C 1
ATOM 3123 O O . LYS B 1 25 ? -9.305 19.062 -29.156 1 28.89 25 LYS B O 1
ATOM 3128 N N . ASP B 1 26 ? -9.266 17.984 -31.141 1 27.77 26 ASP B N 1
ATOM 3129 C CA . ASP B 1 26 ? -10.102 16.875 -30.719 1 27.77 26 ASP B CA 1
ATOM 3130 C C . ASP B 1 26 ? -9.297 15.875 -29.891 1 27.77 26 ASP B C 1
ATOM 3132 O O . ASP B 1 26 ? -9.773 14.773 -29.594 1 27.77 26 ASP B O 1
ATOM 3136 N N . ILE B 1 27 ? -7.977 15.812 -30.031 1 29.19 27 ILE B N 1
ATOM 3137 C CA . ILE B 1 27 ? -7.055 15 -29.25 1 29.19 27 ILE B CA 1
ATOM 3138 C C . ILE B 1 27 ? -7.195 15.328 -27.766 1 29.19 27 ILE B C 1
ATOM 3140 O O . ILE B 1 27 ? -6.422 14.844 -26.938 1 29.19 27 ILE B O 1
ATOM 3144 N N . GLN B 1 28 ? -7.773 16.438 -27.469 1 29.53 28 GLN B N 1
ATOM 3145 C CA . GLN B 1 28 ? -7.781 17.047 -26.141 1 29.53 28 GLN B CA 1
ATOM 3146 C C . GLN B 1 28 ? -8.164 16.031 -25.062 1 29.53 28 GLN B C 1
ATOM 3148 O O . GLN B 1 28 ? -7.508 15.945 -24.031 1 29.53 28 GLN B O 1
ATOM 3153 N N . PHE B 1 29 ? -9.57 15.969 -24.969 1 28.89 29 PHE B N 1
ATOM 3154 C CA . PHE B 1 29 ? -10.133 15.312 -23.797 1 28.89 29 PHE B CA 1
ATOM 3155 C C . PHE B 1 29 ? -9.953 13.797 -23.875 1 28.89 29 PHE B C 1
ATOM 3157 O O . PHE B 1 29 ? -10.867 13.078 -24.281 1 28.89 29 PHE B O 1
ATOM 3164 N N . ILE B 1 30 ? -9.016 13.352 -24.625 1 32.28 30 ILE B N 1
ATOM 3165 C CA . ILE B 1 30 ? -8.914 11.898 -24.656 1 32.28 30 ILE B CA 1
ATOM 3166 C C . ILE B 1 30 ? -8.867 11.359 -23.234 1 32.28 30 ILE B C 1
ATOM 3168 O O . ILE B 1 30 ? -7.934 11.656 -22.484 1 32.28 30 ILE B O 1
ATOM 3172 N N . SER B 1 31 ? -9.938 10.977 -22.703 1 35.84 31 SER B N 1
ATOM 3173 C CA . SER B 1 31 ? -10.039 10.328 -21.406 1 35.84 31 SER B CA 1
ATOM 3174 C C . SER B 1 31 ? -8.93 9.297 -21.219 1 35.84 31 SER B C 1
ATOM 3176 O O . SER B 1 31 ? -8.375 8.781 -22.188 1 35.84 31 SER B O 1
ATOM 3178 N N . ASN B 1 32 ? -8.133 9.43 -20.281 1 36.25 32 ASN B N 1
ATOM 3179 C CA . ASN B 1 32 ? -7.082 8.508 -19.875 1 36.25 32 ASN B CA 1
ATOM 3180 C C . ASN B 1 32 ? -7.379 7.082 -20.328 1 36.25 32 ASN B C 1
ATOM 3182 O O . ASN B 1 32 ? -6.469 6.34 -20.719 1 36.25 32 ASN B O 1
ATOM 3186 N N . SER B 1 33 ? -8.586 6.703 -20.312 1 38.53 33 SER B N 1
ATOM 3187 C CA . SER B 1 33 ? -9 5.434 -20.891 1 38.53 33 SER B CA 1
ATOM 3188 C C . SER B 1 33 ? -8.656 5.379 -22.391 1 38.53 33 SER B C 1
ATOM 3190 O O . SER B 1 33 ? -8.227 4.34 -22.891 1 38.53 33 SER B O 1
ATOM 3192 N N . ARG B 1 34 ? -8.82 6.512 -23.016 1 40 34 ARG B N 1
ATOM 3193 C CA . ARG B 1 34 ? -8.586 6.504 -24.453 1 40 34 ARG B CA 1
ATOM 3194 C C . ARG B 1 34 ? -7.105 6.332 -24.766 1 40 34 ARG B C 1
ATOM 3196 O O . ARG B 1 34 ? -6.746 5.676 -25.75 1 40 34 ARG B O 1
ATOM 3203 N N . PHE B 1 35 ? -6.277 6.941 -23.906 1 36.34 35 PHE B N 1
ATOM 3204 C CA . PHE B 1 35 ? -4.848 6.805 -24.172 1 36.34 35 PHE B CA 1
ATOM 3205 C C . PHE B 1 35 ? -4.395 5.367 -23.953 1 36.34 35 PHE B C 1
ATOM 3207 O O . PHE B 1 35 ? -3.678 4.805 -24.781 1 36.34 35 PHE B O 1
ATOM 3214 N N . VAL B 1 36 ? -4.668 4.77 -22.844 1 41.38 36 VAL B N 1
ATOM 3215 C CA . VAL B 1 36 ? -4.312 3.371 -22.625 1 41.38 36 VAL B CA 1
ATOM 3216 C C . VAL B 1 36 ? -4.836 2.529 -23.797 1 41.38 36 VAL B C 1
ATOM 3218 O O . VAL B 1 36 ? -4.145 1.632 -24.281 1 41.38 36 VAL B O 1
ATOM 3221 N N . GLN B 1 37 ? -6 2.928 -24.141 1 43.09 37 GLN B N 1
ATOM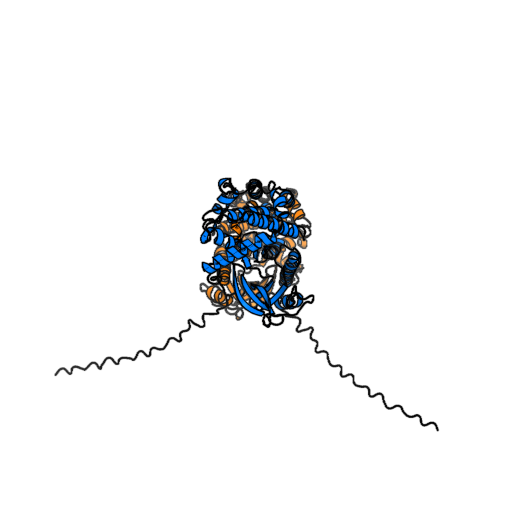 3222 C CA . GLN B 1 37 ? -6.609 2.26 -25.281 1 43.09 37 GLN B CA 1
ATOM 3223 C C . GLN B 1 37 ? -5.746 2.41 -26.531 1 43.09 37 GLN B C 1
ATOM 3225 O O . GLN B 1 37 ? -5.598 1.466 -27.312 1 43.09 37 GLN B O 1
ATOM 3230 N N . MET B 1 38 ? -5.113 3.518 -26.641 1 41.66 38 MET B N 1
ATOM 3231 C CA . MET B 1 38 ? -4.418 3.793 -27.891 1 41.66 38 MET B CA 1
ATOM 3232 C C . MET B 1 38 ? -3.078 3.066 -27.938 1 41.66 38 MET B C 1
ATOM 3234 O O . MET B 1 38 ? -2.686 2.555 -29 1 41.66 38 MET B O 1
ATOM 3238 N N . PHE B 1 39 ? -2.352 3.107 -26.828 1 43.25 39 PHE B N 1
ATOM 3239 C CA . PHE B 1 39 ? -0.97 2.676 -27 1 43.25 39 PHE B CA 1
ATOM 3240 C C . PHE B 1 39 ? -0.797 1.224 -26.578 1 43.25 39 PHE B C 1
ATOM 3242 O O . PHE B 1 39 ? 0.122 0.542 -27.031 1 43.25 39 PHE B O 1
ATOM 3249 N N . MET B 1 40 ? -1.577 0.836 -25.734 1 50.44 40 MET B N 1
ATOM 3250 C CA . MET B 1 40 ? -1.277 -0.493 -25.219 1 50.44 40 MET B CA 1
ATOM 3251 C C . MET B 1 40 ? -2.428 -1.458 -25.484 1 50.44 40 MET B C 1
ATOM 3253 O O . MET B 1 40 ? -2.277 -2.67 -25.328 1 50.44 40 MET B O 1
ATOM 3257 N N . SER B 1 41 ? -3.361 -0.793 -26.031 1 58.34 41 SER B N 1
ATOM 3258 C CA . SER B 1 41 ? -4.586 -1.577 -26.172 1 58.34 41 SER B CA 1
ATOM 3259 C C . SER B 1 41 ? -4.875 -1.904 -27.625 1 58.34 41 SER B C 1
ATOM 3261 O O . SER B 1 41 ? -4.414 -1.202 -28.531 1 58.34 41 SER B O 1
ATOM 3263 N N . GLY B 1 42 ? -5.297 -3.002 -27.766 1 59.75 42 GLY B N 1
ATOM 3264 C CA . GLY B 1 42 ? -5.879 -3.377 -29.031 1 59.75 42 GLY B CA 1
ATOM 3265 C C . GLY B 1 42 ? -4.926 -4.152 -29.922 1 59.75 42 GLY B C 1
ATOM 3266 O O . GLY B 1 42 ? -5.203 -4.363 -31.109 1 59.75 42 GLY B O 1
ATOM 3267 N N . LYS B 1 43 ? -3.695 -4.426 -29.297 1 66.69 43 LYS B N 1
ATOM 3268 C CA . LYS B 1 43 ? -2.742 -5.238 -30.047 1 66.69 43 LYS B CA 1
ATOM 3269 C C . LYS B 1 43 ? -2.602 -6.629 -29.422 1 66.69 43 LYS B C 1
ATOM 3271 O O . LYS B 1 43 ? -2.484 -6.766 -28.203 1 66.69 43 LYS B O 1
ATOM 3276 N N . LEU B 1 44 ? -2.803 -7.59 -30.297 1 72.56 44 LEU B N 1
ATOM 3277 C CA . LEU B 1 44 ? -2.748 -8.992 -29.891 1 72.56 44 LEU B CA 1
ATOM 3278 C C . LEU B 1 44 ? -1.593 -9.711 -30.578 1 72.56 44 LEU B C 1
ATOM 3280 O O . LEU B 1 44 ? -1.436 -9.609 -31.797 1 72.56 44 LEU B O 1
ATOM 3284 N N . MET B 1 45 ? -0.732 -10.273 -29.859 1 72.62 45 MET B N 1
ATOM 3285 C CA . MET B 1 45 ? 0.352 -11.094 -30.391 1 72.62 45 MET B CA 1
ATOM 3286 C C . MET B 1 45 ? 0.18 -12.555 -29.984 1 72.62 45 MET B C 1
ATOM 3288 O O . MET B 1 45 ? 0.342 -12.906 -28.812 1 72.62 45 MET B O 1
ATOM 3292 N N . LEU B 1 46 ? -0.194 -13.375 -30.984 1 77.56 46 LEU B N 1
ATOM 3293 C CA . LEU B 1 46 ? -0.426 -14.797 -30.766 1 77.56 46 LEU B CA 1
ATOM 3294 C C . LEU B 1 46 ? 0.792 -15.617 -31.172 1 77.56 46 LEU B C 1
ATOM 3296 O O . LEU B 1 46 ? 1.548 -15.219 -32.062 1 77.56 46 LEU B O 1
ATOM 3300 N N . PRO B 1 47 ? 1.05 -16.672 -30.516 1 73 47 PRO B N 1
ATOM 3301 C CA . PRO B 1 47 ? 2.213 -17.5 -30.828 1 73 47 PRO B CA 1
ATOM 3302 C C . PRO B 1 47 ? 2.195 -18.016 -32.281 1 73 47 PRO B C 1
ATOM 3304 O O . PRO B 1 47 ? 3.254 -18.188 -32.875 1 73 47 PRO B O 1
ATOM 3307 N N . CYS B 1 48 ? 1.088 -18.281 -32.75 1 67.25 48 CYS B N 1
ATOM 3308 C CA . CYS B 1 48 ? 0.992 -18.891 -34.062 1 67.25 48 CYS B CA 1
ATOM 3309 C C . CYS B 1 48 ? 1.145 -17.844 -35.156 1 67.25 48 CYS B C 1
ATOM 3311 O O . CYS B 1 48 ? 1.267 -18.188 -36.344 1 67.25 48 CYS B O 1
ATOM 3313 N N . ARG B 1 49 ? 1.19 -16.547 -34.656 1 67.25 49 ARG B N 1
ATOM 3314 C CA . ARG B 1 49 ? 1.258 -15.508 -35.688 1 67.25 49 ARG B CA 1
ATOM 3315 C C . ARG B 1 49 ? 2.402 -14.539 -35.406 1 67.25 49 ARG B C 1
ATOM 3317 O O . ARG B 1 49 ? 2.66 -14.195 -34.25 1 67.25 49 ARG B O 1
ATOM 3324 N N . ASP B 1 50 ? 3.244 -14.359 -36.312 1 67.25 50 ASP B N 1
ATOM 3325 C CA . ASP B 1 50 ? 4.414 -13.5 -36.125 1 67.25 50 ASP B CA 1
ATOM 3326 C C . ASP B 1 50 ? 4.039 -12.023 -36.25 1 67.25 50 ASP B C 1
ATOM 3328 O O . ASP B 1 50 ? 4.91 -11.164 -36.406 1 67.25 50 ASP B O 1
ATOM 3332 N N . ARG B 1 51 ? 2.695 -11.859 -36.375 1 68.62 51 ARG B N 1
ATOM 3333 C CA . ARG B 1 51 ? 2.338 -10.461 -36.562 1 68.62 51 ARG B CA 1
ATOM 3334 C C . ARG B 1 51 ? 1.345 -10 -35.5 1 68.62 51 ARG B C 1
ATOM 3336 O O . ARG B 1 51 ? 0.511 -10.781 -35.031 1 68.62 51 ARG B O 1
ATOM 3343 N N . GLU B 1 52 ? 1.555 -8.836 -35.156 1 78.5 52 GLU B N 1
ATOM 3344 C CA . GLU B 1 52 ? 0.617 -8.203 -34.219 1 78.5 52 GLU B CA 1
ATOM 3345 C C . GLU B 1 52 ? -0.721 -7.922 -34.906 1 78.5 52 GLU B C 1
ATOM 3347 O O . GLU B 1 52 ? -0.76 -7.531 -36.062 1 78.5 52 GLU B O 1
ATOM 3352 N N . MET B 1 53 ? -1.809 -8.305 -34.281 1 78.06 53 MET B N 1
ATOM 3353 C CA . MET B 1 53 ? -3.154 -8.055 -34.812 1 78.06 53 MET B CA 1
ATOM 3354 C C . MET B 1 53 ? -3.9 -7.066 -33.906 1 78.06 53 MET B C 1
ATOM 3356 O O . MET B 1 53 ? -3.73 -7.07 -32.688 1 78.06 53 MET B O 1
ATOM 3360 N N . THR B 1 54 ? -4.625 -6.242 -34.562 1 78.44 54 THR B N 1
ATOM 3361 C CA . THR B 1 54 ? -5.527 -5.383 -33.812 1 78.44 54 THR B CA 1
ATOM 3362 C C . THR B 1 54 ? -6.75 -6.168 -33.344 1 78.44 54 THR B C 1
ATOM 3364 O O . THR B 1 54 ? -7.262 -7.02 -34.062 1 78.44 54 THR B O 1
ATOM 3367 N N . PHE B 1 55 ? -7.156 -5.914 -32.125 1 82.5 55 PHE B N 1
ATOM 3368 C CA . PHE B 1 55 ? -8.336 -6.609 -31.641 1 82.5 55 PHE B CA 1
ATOM 3369 C C . PHE B 1 55 ? -9.055 -5.777 -30.578 1 82.5 55 PHE B C 1
ATOM 3371 O O . PHE B 1 55 ? -8.477 -4.848 -30.016 1 82.5 55 PHE B O 1
ATOM 3378 N N . GLY B 1 56 ? -10.359 -6.004 -30.484 1 84.44 56 GLY B N 1
ATOM 3379 C CA . GLY B 1 56 ? -11.18 -5.445 -29.422 1 84.44 56 GLY B CA 1
ATOM 3380 C C . GLY B 1 56 ? -12.102 -6.465 -28.781 1 84.44 56 GLY B C 1
ATOM 3381 O O . GLY B 1 56 ? -12.016 -7.656 -29.062 1 84.44 56 GLY B O 1
ATOM 3382 N N . TYR B 1 57 ? -12.797 -5.938 -27.906 1 86.56 57 TYR B N 1
ATOM 3383 C CA . TYR B 1 57 ? -13.719 -6.789 -27.172 1 86.56 57 TYR B CA 1
ATOM 3384 C C . TYR B 1 57 ? -14.633 -7.551 -28.125 1 86.56 57 TYR B C 1
ATOM 3386 O O . TYR B 1 57 ? -14.984 -8.703 -27.875 1 86.56 57 TYR B O 1
ATOM 3394 N N . GLU B 1 58 ? -15 -6.906 -29.219 1 87.81 58 GLU B N 1
ATOM 3395 C CA . GLU B 1 58 ? -15.906 -7.492 -30.203 1 87.81 58 GLU B CA 1
ATOM 3396 C C . GLU B 1 58 ? -15.281 -8.703 -30.875 1 87.81 58 GLU B C 1
ATOM 3398 O O . GLU B 1 58 ? -15.984 -9.531 -31.453 1 87.81 58 GLU B O 1
ATOM 3403 N N . ASP B 1 59 ? -14.039 -8.797 -30.828 1 91.75 59 ASP B N 1
ATOM 3404 C CA . ASP B 1 59 ? -13.328 -9.898 -31.469 1 91.75 59 ASP B CA 1
ATOM 3405 C C . ASP B 1 59 ? -13.188 -11.086 -30.516 1 91.75 59 ASP B C 1
ATOM 3407 O O . ASP B 1 59 ? -12.609 -12.109 -30.875 1 91.75 59 ASP B O 1
ATOM 3411 N N . LEU B 1 60 ? -13.703 -10.969 -29.312 1 93.31 60 LEU B N 1
ATOM 3412 C CA . LEU B 1 60 ? -13.555 -12.008 -28.297 1 93.31 60 LEU B CA 1
ATOM 3413 C C . LEU B 1 60 ? -14.906 -12.648 -27.984 1 93.31 60 LEU B C 1
ATOM 3415 O O . LEU B 1 60 ? -15.891 -11.953 -27.766 1 93.31 60 LEU B O 1
ATOM 3419 N N . GLU B 1 61 ? -14.906 -13.961 -28.031 1 95.44 61 GLU B N 1
ATOM 3420 C CA . GLU B 1 61 ? -16.094 -14.742 -27.656 1 95.44 61 GLU B CA 1
ATOM 3421 C C . GLU B 1 61 ? -15.875 -15.469 -26.328 1 95.44 61 GLU B C 1
ATOM 3423 O O . GLU B 1 61 ? -14.922 -16.234 -26.188 1 95.44 61 GLU B O 1
ATOM 3428 N N . ASN B 1 62 ? -16.734 -15.266 -25.422 1 93.69 62 ASN B N 1
ATOM 3429 C CA . ASN B 1 62 ? -16.656 -15.914 -24.125 1 93.69 62 ASN B CA 1
ATOM 3430 C C . ASN B 1 62 ? -17.125 -17.359 -24.172 1 93.69 62 ASN B C 1
ATOM 3432 O O . ASN B 1 62 ? -18.266 -17.625 -24.547 1 93.69 62 ASN B O 1
ATOM 3436 N N . ILE B 1 63 ? -16.25 -18.266 -23.781 1 93.19 63 ILE B N 1
ATOM 3437 C CA . ILE B 1 63 ? -16.547 -19.688 -23.844 1 93.19 63 ILE B CA 1
ATOM 3438 C C . ILE B 1 63 ? -16.812 -20.219 -22.438 1 93.19 63 ILE B C 1
ATOM 3440 O O . ILE B 1 63 ? -17.359 -21.312 -22.281 1 93.19 63 ILE B O 1
ATOM 3444 N N . GLY B 1 64 ? -16.453 -19.406 -21.391 1 89.94 64 GLY B N 1
ATOM 3445 C CA . GLY B 1 64 ? -16.734 -19.844 -20.031 1 89.94 64 GLY B CA 1
ATOM 3446 C C . GLY B 1 64 ? -15.789 -19.25 -19.016 1 89.94 64 GLY B C 1
ATOM 3447 O O . GLY B 1 64 ? -14.648 -18.891 -19.328 1 89.94 64 GLY B O 1
ATOM 3448 N N . GLU B 1 65 ? -16.234 -19.312 -17.828 1 86.94 65 GLU B N 1
ATOM 3449 C CA . GLU B 1 65 ? -15.414 -18.828 -16.719 1 86.94 65 GLU B CA 1
ATOM 3450 C C . GLU B 1 65 ? -14.477 -19.922 -16.203 1 86.94 65 GLU B C 1
ATOM 3452 O O . GLU B 1 65 ? -14.867 -21.094 -16.094 1 86.94 65 GLU B O 1
ATOM 3457 N N . ILE B 1 66 ? -13.25 -19.594 -15.977 1 85.62 66 ILE B N 1
ATOM 3458 C CA . ILE B 1 66 ? -12.312 -20.609 -15.531 1 85.62 66 ILE B CA 1
ATOM 3459 C C . ILE B 1 66 ? -11.789 -20.266 -14.141 1 85.62 66 ILE B C 1
ATOM 3461 O O . ILE B 1 66 ? -11.148 -21.094 -13.484 1 85.62 66 ILE B O 1
ATOM 3465 N N . GLY B 1 67 ? -11.969 -19.109 -13.727 1 78.44 67 GLY B N 1
ATOM 3466 C CA . GLY B 1 67 ? -11.531 -18.734 -12.391 1 78.44 67 GLY B CA 1
ATOM 3467 C C . GLY B 1 67 ? -12.062 -17.391 -11.945 1 78.44 67 GLY B C 1
ATOM 3468 O O . GLY B 1 67 ? -12.383 -16.531 -12.773 1 78.44 67 GLY B O 1
ATOM 3469 N N . ALA B 1 68 ? -12.273 -17.344 -10.648 1 67.94 68 ALA B N 1
ATOM 3470 C CA . ALA B 1 68 ? -12.703 -16.078 -10.055 1 67.94 68 ALA B CA 1
ATOM 3471 C C . ALA B 1 68 ? -11.93 -15.781 -8.781 1 67.94 68 ALA B C 1
ATOM 3473 O O . ALA B 1 68 ? -11.648 -16.688 -7.988 1 67.94 68 ALA B O 1
ATOM 3474 N N . GLY B 1 69 ? -11.336 -14.672 -8.789 1 58.47 69 GLY B N 1
ATOM 3475 C CA . GLY B 1 69 ? -10.68 -14.234 -7.57 1 58.47 69 GLY B CA 1
ATOM 3476 C C . GLY B 1 69 ? -10.984 -12.789 -7.219 1 58.47 69 GLY B C 1
ATOM 3477 O O . GLY B 1 69 ? -11.859 -12.172 -7.82 1 58.47 69 GLY B O 1
ATOM 3478 N N . ARG B 1 70 ? -10.336 -12.352 -6.195 1 49.56 70 ARG B N 1
ATOM 3479 C CA . ARG B 1 70 ? -10.57 -11.023 -5.633 1 49.56 70 ARG B CA 1
ATOM 3480 C C . ARG B 1 70 ? -10.305 -9.938 -6.668 1 49.56 70 ARG B C 1
ATOM 3482 O O . ARG B 1 70 ? -10.93 -8.875 -6.637 1 49.56 70 ARG B O 1
ATOM 3489 N N . PHE B 1 71 ? -9.422 -10.312 -7.574 1 53.69 71 PHE B N 1
ATOM 3490 C CA . PHE B 1 71 ? -8.984 -9.242 -8.461 1 53.69 71 PHE B CA 1
ATOM 3491 C C . PHE B 1 71 ? -9.57 -9.422 -9.859 1 53.69 71 PHE B C 1
ATOM 3493 O O . PHE B 1 71 ? -9.133 -8.773 -10.812 1 53.69 71 PHE B O 1
ATOM 3500 N N . GLY B 1 72 ? -10.453 -10.273 -10 1 64.69 72 GLY B N 1
ATOM 3501 C CA . GLY B 1 72 ? -11.094 -10.359 -11.305 1 64.69 72 GLY B CA 1
ATOM 3502 C C . GLY B 1 72 ? -11.508 -11.773 -11.672 1 64.69 72 GLY B C 1
ATOM 3503 O O . GLY B 1 72 ? -11.352 -12.703 -10.875 1 64.69 72 GLY B O 1
ATOM 3504 N N . ILE B 1 73 ? -12.211 -11.711 -12.766 1 77.56 73 ILE B N 1
ATOM 3505 C CA . ILE B 1 73 ? -12.703 -12.969 -13.32 1 77.56 73 ILE B CA 1
ATOM 3506 C C . ILE B 1 73 ? -11.859 -13.367 -14.531 1 77.56 73 ILE B C 1
ATOM 3508 O O . ILE B 1 73 ? -11.492 -12.516 -15.344 1 77.56 73 ILE B O 1
ATOM 3512 N N . VAL B 1 74 ? -11.508 -14.609 -14.539 1 86.94 74 VAL B N 1
ATOM 3513 C CA . VAL B 1 74 ? -10.797 -15.125 -15.703 1 86.94 74 VAL B CA 1
ATOM 3514 C C . VAL B 1 74 ? -11.719 -16.031 -16.516 1 86.94 74 VAL B C 1
ATOM 3516 O O . VAL B 1 74 ? -12.367 -16.922 -15.961 1 86.94 74 VAL B O 1
ATOM 3519 N N . CYS B 1 75 ? -11.75 -15.727 -17.781 1 91.19 75 CYS B N 1
ATOM 3520 C CA . CYS B 1 75 ? -12.594 -16.5 -18.703 1 91.19 75 CYS B CA 1
ATOM 3521 C C . CYS B 1 75 ? -11.766 -17.109 -19.812 1 91.19 75 CYS B C 1
ATOM 3523 O O . CYS B 1 75 ? -10.75 -16.547 -20.234 1 91.19 75 CYS B O 1
ATOM 3525 N N . LYS B 1 76 ? -12.258 -18.297 -20.125 1 94.44 76 LYS B N 1
ATOM 3526 C CA . LYS B 1 76 ? -11.812 -18.828 -21.406 1 94.44 76 LYS B CA 1
ATOM 3527 C C . LYS B 1 76 ? -12.516 -18.141 -22.578 1 94.44 76 LYS B C 1
ATOM 3529 O O . LYS B 1 76 ? -13.75 -18.109 -22.625 1 94.44 76 LYS B O 1
ATOM 3534 N N . MET B 1 77 ? -11.648 -17.562 -23.484 1 94.81 77 MET B N 1
ATOM 3535 C CA . MET B 1 77 ? -12.258 -16.859 -24.609 1 94.81 77 MET B CA 1
ATOM 3536 C C . MET B 1 77 ? -11.578 -17.25 -25.922 1 94.81 77 MET B C 1
ATOM 3538 O O . MET B 1 77 ? -10.438 -17.703 -25.922 1 94.81 77 MET B O 1
ATOM 3542 N N . ARG B 1 78 ? -12.375 -17.094 -26.984 1 95.75 78 ARG B N 1
ATOM 3543 C CA . ARG B 1 78 ? -11.867 -17.344 -28.328 1 95.75 78 ARG B CA 1
ATOM 3544 C C . ARG B 1 78 ? -11.719 -16.031 -29.094 1 95.75 78 ARG B C 1
ATOM 3546 O O . ARG B 1 78 ? -12.633 -15.203 -29.109 1 95.75 78 ARG B O 1
ATOM 3553 N N . HIS B 1 79 ? -10.531 -15.812 -29.609 1 93.62 79 HIS B N 1
ATOM 3554 C CA . HIS B 1 79 ? -10.398 -14.773 -30.625 1 93.62 79 HIS B CA 1
ATOM 3555 C C . HIS B 1 79 ? -11.062 -15.195 -31.938 1 93.62 79 HIS B C 1
ATOM 3557 O O . HIS B 1 79 ? -10.57 -16.078 -32.625 1 93.62 79 HIS B O 1
ATOM 3563 N N . VAL B 1 80 ? -12.047 -14.508 -32.281 1 92.5 80 VAL B N 1
ATOM 3564 C CA . VAL B 1 80 ? -12.945 -14.953 -33.344 1 92.5 80 VAL B CA 1
ATOM 3565 C C . VAL B 1 80 ? -12.195 -15 -34.688 1 92.5 80 VAL B C 1
ATOM 3567 O O . VAL B 1 80 ? -12.242 -16 -35.375 1 92.5 80 VAL B O 1
ATOM 3570 N N . PRO B 1 81 ? -11.461 -13.945 -34.969 1 88.62 81 PRO B N 1
ATOM 3571 C CA . PRO B 1 81 ? -10.805 -13.961 -36.281 1 88.62 81 PRO B CA 1
ATOM 3572 C C . PRO B 1 81 ? -9.797 -15.094 -36.406 1 88.62 81 PRO B C 1
ATOM 3574 O O . PRO B 1 81 ? -9.695 -15.703 -37.469 1 88.62 81 PRO B O 1
ATOM 3577 N N . SER B 1 82 ? -9.07 -15.438 -35.438 1 89.88 82 SER B N 1
ATOM 3578 C CA . SER B 1 82 ? -8.023 -16.438 -35.531 1 89.88 82 SER B CA 1
ATOM 3579 C C . SER B 1 82 ? -8.477 -17.781 -34.969 1 89.88 82 SER B C 1
ATOM 3581 O O . SER B 1 82 ? -7.793 -18.797 -35.125 1 89.88 82 SER B O 1
ATOM 3583 N N . LYS B 1 83 ? -9.555 -17.812 -34.25 1 92.44 83 LYS B N 1
ATOM 3584 C CA . LYS B 1 83 ? -10.117 -19 -33.594 1 92.44 83 LYS B CA 1
ATOM 3585 C C . LYS B 1 83 ? -9.234 -19.453 -32.438 1 92.44 83 LYS B C 1
ATOM 3587 O O . LYS B 1 83 ? -9.43 -20.547 -31.891 1 92.44 83 LYS B O 1
ATOM 3592 N N . PHE B 1 84 ? -8.305 -18.656 -32.125 1 93.31 84 PHE B N 1
ATOM 3593 C CA . PHE B 1 84 ? -7.375 -18.984 -31.047 1 93.31 84 PHE B CA 1
ATOM 3594 C C . PHE B 1 84 ? -8.055 -18.859 -29.688 1 93.31 84 PHE B C 1
ATOM 3596 O O . PHE B 1 84 ? -8.773 -17.891 -29.438 1 93.31 84 PHE B O 1
ATOM 3603 N N . ILE B 1 85 ? -7.801 -19.906 -28.812 1 94.5 85 ILE B N 1
ATOM 3604 C CA . ILE B 1 85 ? -8.391 -19.922 -27.484 1 94.5 85 ILE B CA 1
ATOM 3605 C C . ILE B 1 85 ? -7.383 -19.406 -26.453 1 94.5 85 ILE B C 1
ATOM 3607 O O . ILE B 1 85 ? -6.215 -19.812 -26.484 1 94.5 85 ILE B O 1
ATOM 3611 N N . MET B 1 86 ? -7.84 -18.484 -25.609 1 94.56 86 MET B N 1
ATOM 3612 C CA . MET B 1 86 ? -6.949 -17.875 -24.625 1 94.56 86 MET B CA 1
ATOM 3613 C C . MET B 1 86 ? -7.676 -17.656 -23.297 1 94.56 86 MET B C 1
ATOM 3615 O O . MET B 1 86 ? -8.898 -17.812 -23.219 1 94.56 86 MET B O 1
ATOM 3619 N N . ALA B 1 87 ? -6.914 -17.391 -22.266 1 93 87 ALA B N 1
ATOM 3620 C CA . ALA B 1 87 ? -7.449 -16.922 -20.984 1 93 87 ALA B CA 1
ATOM 3621 C C . ALA B 1 87 ? -7.523 -15.406 -20.953 1 93 87 ALA B C 1
ATOM 3623 O O . ALA B 1 87 ? -6.582 -14.719 -21.359 1 93 87 ALA B O 1
ATOM 3624 N N . VAL B 1 88 ? -8.625 -14.898 -20.516 1 89.5 88 VAL B N 1
ATOM 3625 C CA . VAL B 1 88 ? -8.797 -13.445 -20.453 1 89.5 88 VAL B CA 1
ATOM 3626 C C . VAL B 1 88 ? -9.18 -13.047 -19.031 1 89.5 88 VAL B C 1
ATOM 3628 O O . VAL B 1 88 ? -10.211 -13.477 -18.516 1 89.5 88 VAL B O 1
ATOM 3631 N N . LYS B 1 89 ? -8.297 -12.234 -18.422 1 81.44 89 LYS B N 1
ATOM 3632 C CA . LYS B 1 89 ? -8.57 -11.68 -17.094 1 81.44 89 LYS B CA 1
ATOM 3633 C C . LYS B 1 89 ? -9.203 -10.297 -17.203 1 81.44 89 LYS B C 1
ATOM 3635 O O . LYS B 1 89 ? -8.656 -9.414 -17.875 1 81.44 89 LYS B O 1
ATOM 3640 N N . ARG B 1 90 ? -10.266 -10.211 -16.688 1 77.12 90 ARG B N 1
ATOM 3641 C CA . ARG B 1 90 ? -10.969 -8.93 -16.656 1 77.12 90 ARG B CA 1
ATOM 3642 C C . ARG B 1 90 ? -10.688 -8.195 -15.344 1 77.12 90 ARG B C 1
ATOM 3644 O O . ARG B 1 90 ? -10.945 -8.727 -14.266 1 77.12 90 ARG B O 1
ATOM 3651 N N . VAL B 1 91 ? -9.977 -6.992 -15.578 1 66.69 91 VAL B N 1
ATOM 3652 C CA . VAL B 1 91 ? -9.664 -6.172 -14.414 1 66.69 91 VAL B CA 1
ATOM 3653 C C . VAL B 1 91 ? -10.43 -4.855 -14.484 1 66.69 91 VAL B C 1
ATOM 3655 O O . VAL B 1 91 ? -10.383 -4.156 -15.5 1 66.69 91 VAL B O 1
ATOM 3658 N N . ARG B 1 92 ? -11.062 -4.539 -13.625 1 53.19 92 ARG B N 1
ATOM 3659 C CA . ARG B 1 92 ? -11.797 -3.281 -13.594 1 53.19 92 ARG B CA 1
ATOM 3660 C C . ARG B 1 92 ? -10.883 -2.125 -13.195 1 53.19 92 ARG B C 1
ATOM 3662 O O . ARG B 1 92 ? -10.188 -2.197 -12.18 1 53.19 92 ARG B O 1
ATOM 3669 N N . LEU B 1 93 ? -10.547 -1.237 -14.242 1 51.56 93 LEU B N 1
ATOM 3670 C CA . LEU B 1 93 ? -9.695 -0.084 -13.961 1 51.56 93 LEU B CA 1
ATOM 3671 C C . LEU B 1 93 ? -10.477 1.014 -13.258 1 51.56 93 LEU B C 1
ATOM 3673 O O . LEU B 1 93 ? -11.633 1.285 -13.609 1 51.56 93 LEU B O 1
ATOM 3677 N N . ILE B 1 94 ? -10.18 1.235 -12.125 1 37.22 94 ILE B N 1
ATOM 3678 C CA . ILE B 1 94 ? -10.859 2.312 -11.414 1 37.22 94 ILE B CA 1
ATOM 3679 C C . ILE B 1 94 ? -10.305 3.66 -11.867 1 37.22 94 ILE B C 1
ATOM 3681 O O . ILE B 1 94 ? -9.109 3.922 -11.734 1 37.22 94 ILE B O 1
ATOM 3685 N N . SER B 1 95 ? -10.414 4.062 -13.219 1 37.19 95 SER B N 1
ATOM 3686 C CA . SER B 1 95 ? -9.93 5.344 -13.727 1 37.19 95 SER B CA 1
ATOM 3687 C C . SER B 1 95 ? -10.453 6.504 -12.891 1 37.19 95 SER B C 1
ATOM 3689 O O . SER B 1 95 ? -11.648 6.578 -12.602 1 37.19 95 SER B O 1
ATOM 3691 N N . ASN B 1 96 ? -9.625 6.883 -11.938 1 34.91 96 ASN B N 1
ATOM 3692 C CA . ASN B 1 96 ? -10.008 8.219 -11.492 1 34.91 96 ASN B CA 1
ATOM 3693 C C . ASN B 1 96 ? -9.977 9.219 -12.648 1 34.91 96 ASN B C 1
ATOM 3695 O O . ASN B 1 96 ? -9.008 9.266 -13.414 1 34.91 96 ASN B O 1
ATOM 3699 N N . LEU B 1 97 ? -10.984 9.469 -13.305 1 31.19 97 LEU B N 1
ATOM 3700 C CA . LEU B 1 97 ? -11.219 10.352 -14.438 1 31.19 97 LEU B CA 1
ATOM 3701 C C . LEU B 1 97 ? -10.391 11.633 -14.312 1 31.19 97 LEU B C 1
ATOM 3703 O O . LEU B 1 97 ? -10.602 12.586 -15.062 1 31.19 97 LEU B O 1
ATOM 3707 N N . TYR B 1 98 ? -9.812 11.93 -13.18 1 30.61 98 TYR B N 1
ATOM 3708 C CA . TYR B 1 98 ? -9.359 13.312 -13.305 1 30.61 98 TYR B CA 1
ATOM 3709 C C . TYR B 1 98 ? -8.195 13.422 -14.273 1 30.61 98 TYR B C 1
ATOM 3711 O O . TYR B 1 98 ? -7.301 12.57 -14.281 1 30.61 98 TYR B O 1
ATOM 3719 N N . GLU B 1 99 ? -8.398 13.914 -15.312 1 34.59 99 GLU B N 1
ATOM 3720 C CA . GLU B 1 99 ? -7.578 14.297 -16.469 1 34.59 99 GLU B CA 1
ATOM 3721 C C . GLU B 1 99 ? -6.227 14.844 -16.016 1 34.59 99 GLU B C 1
ATOM 3723 O O . GLU B 1 99 ? -5.406 15.242 -16.844 1 34.59 99 GLU B O 1
ATOM 3728 N N . ASP B 1 100 ? -6.129 15.312 -14.789 1 34.91 100 ASP B N 1
ATOM 3729 C CA . ASP B 1 100 ? -4.91 16.094 -14.625 1 34.91 100 ASP B CA 1
ATOM 3730 C C . ASP B 1 100 ? -3.672 15.195 -14.648 1 34.91 100 ASP B C 1
ATOM 3732 O O . ASP B 1 100 ? -3.787 13.977 -14.766 1 34.91 100 ASP B O 1
ATOM 3736 N N . ILE B 1 101 ? -2.604 15.797 -14.219 1 38.25 101 ILE B N 1
ATOM 3737 C CA . ILE B 1 101 ? -1.237 15.289 -14.141 1 38.25 101 ILE B 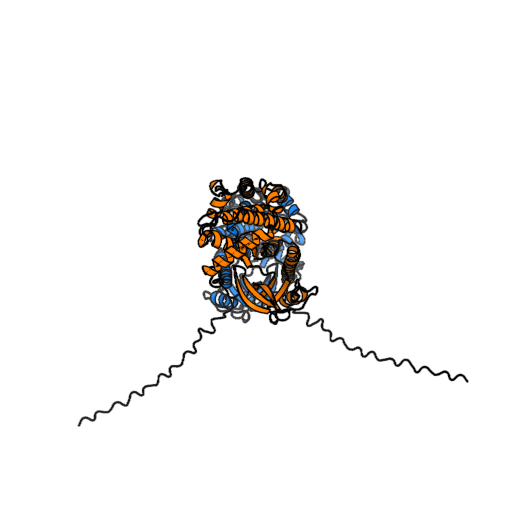CA 1
ATOM 3738 C C . ILE B 1 101 ? -1.237 13.898 -13.508 1 38.25 101 ILE B C 1
ATOM 3740 O O . ILE B 1 101 ? -0.428 13.039 -13.875 1 38.25 101 ILE B O 1
ATOM 3744 N N . GLU B 1 102 ? -2.186 13.68 -12.664 1 39.47 102 GLU B N 1
ATOM 3745 C CA . GLU B 1 102 ? -2.289 12.414 -11.945 1 39.47 102 GLU B CA 1
ATOM 3746 C C . GLU B 1 102 ? -2.781 11.297 -12.859 1 39.47 102 GLU B C 1
ATOM 3748 O O . GLU B 1 102 ? -2.379 10.141 -12.703 1 39.47 102 GLU B O 1
ATOM 3753 N N . ASP B 1 103 ? -3.547 11.703 -13.828 1 44.06 103 ASP B N 1
ATOM 3754 C CA . ASP B 1 103 ? -3.973 10.742 -14.852 1 44.06 103 ASP B CA 1
ATOM 3755 C C . ASP B 1 103 ? -2.779 10.234 -15.656 1 44.06 103 ASP B C 1
ATOM 3757 O O . ASP B 1 103 ? -2.697 9.047 -15.969 1 44.06 103 ASP B O 1
ATOM 3761 N N . GLN B 1 104 ? -1.988 11.195 -15.828 1 45.41 104 GLN B N 1
ATOM 3762 C CA . GLN B 1 104 ? -0.785 10.82 -16.562 1 45.41 104 GLN B CA 1
ATOM 3763 C C . GLN B 1 104 ? 0.076 9.859 -15.742 1 45.41 104 GLN B C 1
ATOM 3765 O O . GLN B 1 104 ? 0.634 8.898 -16.281 1 45.41 104 GLN B O 1
ATOM 3770 N N . ARG B 1 105 ? 0.069 10.156 -14.508 1 44.5 105 ARG B N 1
ATOM 3771 C CA . ARG B 1 105 ? 0.875 9.297 -13.648 1 44.5 105 ARG B CA 1
ATOM 3772 C C . ARG B 1 105 ? 0.262 7.902 -13.547 1 44.5 105 ARG B C 1
ATOM 3774 O O . ARG B 1 105 ? 0.975 6.898 -13.617 1 44.5 105 ARG B O 1
ATOM 3781 N N . ARG B 1 106 ? -0.946 7.91 -13.492 1 46.25 106 ARG B N 1
ATOM 3782 C CA . ARG B 1 106 ? -1.617 6.617 -13.414 1 46.25 106 ARG B CA 1
ATOM 3783 C C . ARG B 1 106 ? -1.481 5.852 -14.727 1 46.25 106 ARG B C 1
ATOM 3785 O O . ARG B 1 106 ? -1.271 4.637 -14.727 1 46.25 106 ARG B O 1
ATOM 3792 N N . MET B 1 107 ? -1.66 6.629 -15.633 1 50.12 107 MET B N 1
ATOM 3793 C CA . MET B 1 107 ? -1.478 6.016 -16.953 1 50.12 107 MET B CA 1
ATOM 3794 C C . MET B 1 107 ? -0.056 5.488 -17.109 1 50.12 107 MET B C 1
ATOM 3796 O O . MET B 1 107 ? 0.148 4.395 -17.641 1 50.12 107 MET B O 1
ATOM 3800 N N . ARG B 1 108 ? 0.691 6.301 -16.641 1 53.25 108 ARG B N 1
ATOM 3801 C CA . ARG B 1 108 ? 2.084 5.867 -16.688 1 53.25 108 ARG B CA 1
ATOM 3802 C C . ARG B 1 108 ? 2.297 4.621 -15.828 1 53.25 108 ARG B C 1
ATOM 3804 O O . ARG B 1 108 ? 3.025 3.709 -16.219 1 53.25 108 ARG B O 1
ATOM 3811 N N . GLN B 1 109 ? 1.486 4.629 -14.852 1 53.31 109 GLN B N 1
ATOM 3812 C CA . GLN B 1 109 ? 1.592 3.465 -13.984 1 53.31 109 GLN B CA 1
ATOM 3813 C C . GLN B 1 109 ? 1.016 2.221 -14.648 1 53.31 109 GLN B C 1
ATOM 3815 O O . GLN B 1 109 ? 1.614 1.144 -14.594 1 53.31 109 GLN B O 1
ATOM 3820 N N . LEU B 1 110 ? -0.111 2.441 -15.211 1 55.78 110 LEU B N 1
ATOM 3821 C CA . LEU B 1 110 ? -0.714 1.319 -15.922 1 55.78 110 LEU B CA 1
ATOM 3822 C C . LEU B 1 110 ? 0.174 0.866 -17.078 1 55.78 110 LEU B C 1
ATOM 3824 O O . LEU B 1 110 ? 0.33 -0.335 -17.312 1 55.78 110 LEU B O 1
ATOM 3828 N N . GLN B 1 111 ? 0.683 1.84 -17.703 1 58.25 111 GLN B N 1
ATOM 3829 C CA . GLN B 1 111 ? 1.606 1.533 -18.797 1 58.25 111 GLN B CA 1
ATOM 3830 C C . GLN B 1 111 ? 2.801 0.729 -18.297 1 58.25 111 GLN B C 1
ATOM 3832 O O . GLN B 1 111 ? 3.211 -0.246 -18.922 1 58.25 111 GLN B O 1
ATOM 3837 N N . ASN B 1 112 ? 3.223 1.183 -17.281 1 60.16 112 ASN B N 1
ATOM 3838 C CA . ASN B 1 112 ? 4.367 0.489 -16.703 1 60.16 112 ASN B CA 1
ATOM 3839 C C . ASN B 1 112 ? 4.008 -0.935 -16.297 1 60.16 112 ASN B C 1
ATOM 3841 O O . ASN B 1 112 ? 4.797 -1.86 -16.484 1 60.16 112 ASN B O 1
ATOM 3845 N N . GLU B 1 113 ? 2.812 -1.034 -15.906 1 59.84 113 GLU B N 1
ATOM 3846 C CA . GLU B 1 113 ? 2.367 -2.359 -15.484 1 59.84 113 GLU B CA 1
ATOM 3847 C C . GLU B 1 113 ? 2.234 -3.303 -16.672 1 59.84 113 GLU B C 1
ATOM 3849 O O . GLU B 1 113 ? 2.668 -4.453 -16.609 1 59.84 113 GLU B O 1
ATOM 3854 N N . VAL B 1 114 ? 1.643 -2.771 -17.641 1 61.88 114 VAL B N 1
ATOM 3855 C CA . VAL B 1 114 ? 1.468 -3.582 -18.844 1 61.88 114 VAL B CA 1
ATOM 3856 C C . VAL B 1 114 ? 2.832 -3.936 -19.438 1 61.88 114 VAL B C 1
ATOM 3858 O O . VAL B 1 114 ? 3.053 -5.066 -19.859 1 61.88 114 VAL B O 1
ATOM 3861 N N . GLN B 1 115 ? 3.709 -3.045 -19.391 1 68.88 115 GLN B N 1
ATOM 3862 C CA . GLN B 1 115 ? 5.055 -3.287 -19.906 1 68.88 115 GLN B CA 1
ATOM 3863 C C . GLN B 1 115 ? 5.781 -4.336 -19.078 1 68.88 115 GLN B C 1
ATOM 3865 O O . GLN B 1 115 ? 6.484 -5.191 -19.609 1 68.88 115 GLN B O 1
ATOM 3870 N N . MET B 1 116 ? 5.539 -4.266 -17.875 1 68.88 116 MET B N 1
ATOM 3871 C CA . MET B 1 116 ? 6.176 -5.234 -16.984 1 68.88 116 MET B CA 1
ATOM 3872 C C . MET B 1 116 ? 5.621 -6.633 -17.219 1 68.88 116 MET B C 1
ATOM 3874 O O . MET B 1 116 ? 6.367 -7.613 -17.188 1 68.88 116 MET B O 1
ATOM 3878 N N . ILE B 1 117 ? 4.352 -6.633 -17.422 1 70.31 117 ILE B N 1
ATOM 3879 C CA . ILE B 1 117 ? 3.729 -7.922 -17.703 1 70.31 117 ILE B CA 1
ATOM 3880 C C . ILE B 1 117 ? 4.301 -8.492 -19 1 70.31 117 ILE B C 1
ATOM 3882 O O . ILE B 1 117 ? 4.617 -9.68 -19.078 1 70.31 117 ILE B O 1
ATOM 3886 N N . LYS B 1 118 ? 4.395 -7.645 -19.938 1 73.19 118 LYS B N 1
ATOM 3887 C CA . LYS B 1 118 ? 4.949 -8.062 -21.219 1 73.19 118 LYS B CA 1
ATOM 3888 C C . LYS B 1 118 ? 6.379 -8.57 -21.062 1 73.19 118 LYS B C 1
ATOM 3890 O O . LYS B 1 118 ? 6.727 -9.625 -21.594 1 73.19 118 LYS B O 1
ATOM 3895 N N . GLU B 1 119 ? 7.121 -7.906 -20.344 1 76.25 119 GLU B N 1
ATOM 3896 C CA . GLU B 1 119 ? 8.516 -8.289 -20.141 1 76.25 119 GLU B CA 1
ATOM 3897 C C . GLU B 1 119 ? 8.617 -9.586 -19.344 1 76.25 119 GLU B C 1
ATOM 3899 O O . GLU B 1 119 ? 9.414 -10.461 -19.672 1 76.25 119 GLU B O 1
ATOM 3904 N N . ALA B 1 120 ? 7.812 -9.672 -18.328 1 77.88 120 ALA B N 1
ATOM 3905 C CA . ALA B 1 120 ? 7.805 -10.883 -17.516 1 77.88 120 ALA B CA 1
ATOM 3906 C C . ALA B 1 120 ? 7.426 -12.109 -18.344 1 77.88 120 ALA B C 1
ATOM 3908 O O . ALA B 1 120 ? 7.926 -13.211 -18.094 1 77.88 120 ALA B O 1
ATOM 3909 N N . SER B 1 121 ? 6.609 -11.914 -19.312 1 79.94 121 SER B N 1
ATOM 3910 C CA . SER B 1 121 ? 6.09 -13.016 -20.109 1 79.94 121 SER B CA 1
ATOM 3911 C C . SER B 1 121 ? 7.172 -13.594 -21.016 1 79.94 121 SER B C 1
ATOM 3913 O O . SER B 1 121 ? 6.98 -14.656 -21.625 1 79.94 121 SER B O 1
ATOM 3915 N N . THR B 1 122 ? 8.297 -12.969 -21.031 1 83.38 122 THR B N 1
ATOM 3916 C CA . THR B 1 122 ? 9.414 -13.531 -21.797 1 83.38 122 THR B CA 1
ATOM 3917 C C . THR B 1 122 ? 10.055 -14.695 -21.047 1 83.38 122 THR B C 1
ATOM 3919 O O . THR B 1 122 ? 10.789 -15.484 -21.641 1 83.38 122 THR B O 1
ATOM 3922 N N . CYS B 1 123 ? 9.852 -14.75 -19.797 1 88.81 123 CYS B N 1
ATOM 3923 C CA . CYS B 1 123 ? 10.289 -15.914 -19.031 1 88.81 123 CYS B CA 1
ATOM 3924 C C . CYS B 1 123 ? 9.484 -17.156 -19.406 1 88.81 123 CYS B C 1
ATOM 3926 O O . CYS B 1 123 ? 8.258 -17.141 -19.328 1 88.81 123 CYS B O 1
ATOM 3928 N N . PRO B 1 124 ? 10.164 -18.172 -19.766 1 93.12 124 PRO B N 1
ATOM 3929 C CA . PRO B 1 124 ? 9.445 -19.375 -20.219 1 93.12 124 PRO B CA 1
ATOM 3930 C C . PRO B 1 124 ? 8.508 -19.938 -19.156 1 93.12 124 PRO B C 1
ATOM 3932 O O . PRO B 1 124 ? 7.508 -20.578 -19.484 1 93.12 124 PRO B O 1
ATOM 3935 N N . GLU B 1 125 ? 8.859 -19.75 -17.938 1 95.5 125 GLU B N 1
ATOM 3936 C CA . GLU B 1 125 ? 8.102 -20.344 -16.828 1 95.5 125 GLU B CA 1
ATOM 3937 C C . GLU B 1 125 ? 6.969 -19.406 -16.391 1 95.5 125 GLU B C 1
ATOM 3939 O O . GLU B 1 125 ? 6.281 -19.688 -15.406 1 95.5 125 GLU B O 1
ATOM 3944 N N . VAL B 1 126 ? 6.754 -18.297 -17.062 1 92.56 126 VAL B N 1
ATOM 3945 C CA . VAL B 1 126 ? 5.668 -17.359 -16.797 1 92.56 126 VAL B CA 1
ATOM 3946 C C . VAL B 1 126 ? 4.625 -17.453 -17.906 1 92.56 126 VAL B C 1
ATOM 3948 O O . VAL B 1 126 ? 4.973 -17.609 -19.078 1 92.56 126 VAL B O 1
ATOM 3951 N N . VAL B 1 127 ? 3.383 -17.406 -17.5 1 92.44 127 VAL B N 1
ATOM 3952 C CA . VAL B 1 127 ? 2.291 -17.469 -18.469 1 92.44 127 VAL B CA 1
ATOM 3953 C C . VAL B 1 127 ? 2.473 -16.391 -19.516 1 92.44 127 VAL B C 1
ATOM 3955 O O . VAL B 1 127 ? 2.807 -15.242 -19.203 1 92.44 127 VAL B O 1
ATOM 3958 N N . ARG B 1 128 ? 2.242 -16.703 -20.703 1 89.19 128 ARG B N 1
ATOM 3959 C CA . ARG B 1 128 ? 2.459 -15.773 -21.797 1 89.19 128 ARG B CA 1
ATOM 3960 C C . ARG B 1 128 ? 1.378 -14.703 -21.828 1 89.19 128 ARG B C 1
ATOM 3962 O O . ARG B 1 128 ? 0.206 -14.984 -21.578 1 89.19 128 ARG B O 1
ATOM 3969 N N . PHE B 1 129 ? 1.869 -13.57 -22.234 1 84.88 129 PHE B N 1
ATOM 3970 C CA . PHE B 1 129 ? 1.008 -12.414 -22.438 1 84.88 129 PHE B CA 1
ATOM 3971 C C . PHE B 1 129 ? 0.747 -12.203 -23.922 1 84.88 129 PHE B C 1
ATOM 3973 O O . PHE B 1 129 ? 1.686 -12.133 -24.719 1 84.88 129 PHE B O 1
ATOM 3980 N N . TYR B 1 130 ? -0.518 -12.055 -24.281 1 86.81 130 TYR B N 1
ATOM 3981 C CA . TYR B 1 130 ? -0.819 -11.914 -25.703 1 86.81 130 TYR B CA 1
ATOM 3982 C C . TYR B 1 130 ? -1.243 -10.484 -26.031 1 86.81 130 TYR B C 1
ATOM 3984 O O . TYR B 1 130 ? -1.037 -10.016 -27.156 1 86.81 130 TYR B O 1
ATOM 3992 N N . GLY B 1 131 ? -1.913 -9.852 -25.078 1 81.06 131 GLY B N 1
ATOM 3993 C CA . GLY B 1 131 ? -2.375 -8.5 -25.344 1 81.06 131 GLY B CA 1
ATOM 3994 C C . GLY B 1 131 ? -3.383 -7.996 -24.328 1 81.06 131 GLY B C 1
ATOM 3995 O O . GLY B 1 131 ? -3.807 -8.742 -23.438 1 81.06 131 GLY B O 1
ATOM 3996 N N . VAL B 1 132 ? -3.652 -6.684 -24.453 1 79.44 132 VAL B N 1
ATOM 3997 C CA . VAL B 1 132 ? -4.617 -6.039 -23.562 1 79.44 132 VAL B CA 1
ATOM 3998 C C . VAL B 1 132 ? -5.605 -5.215 -24.391 1 79.44 132 VAL B C 1
ATOM 4000 O O . VAL B 1 132 ? -5.238 -4.633 -25.422 1 79.44 132 VAL B O 1
ATOM 4003 N N . THR B 1 133 ? -6.82 -5.277 -24.047 1 77.31 133 THR B N 1
ATOM 4004 C CA . THR B 1 133 ? -7.828 -4.383 -24.594 1 77.31 133 THR B CA 1
ATOM 4005 C C . THR B 1 133 ? -8.766 -3.873 -23.516 1 77.31 133 THR B C 1
ATOM 4007 O O . THR B 1 133 ? -8.672 -4.305 -22.359 1 77.31 133 THR B O 1
ATOM 4010 N N . PHE B 1 134 ? -9.508 -2.924 -23.906 1 69.5 134 PHE B N 1
ATOM 4011 C CA . PHE B 1 134 ? -10.391 -2.303 -22.938 1 69.5 134 PHE B CA 1
ATOM 4012 C C . PHE B 1 134 ? -11.844 -2.398 -23.391 1 69.5 134 PHE B C 1
ATOM 4014 O O . PHE B 1 134 ? -12.133 -2.35 -24.578 1 69.5 134 PHE B O 1
ATOM 4021 N N . HIS B 1 135 ? -12.664 -2.637 -22.422 1 71.44 135 HIS B N 1
ATOM 4022 C CA . HIS B 1 135 ? -14.094 -2.68 -22.703 1 71.44 135 HIS B CA 1
ATOM 4023 C C . HIS B 1 135 ? -14.898 -2.178 -21.5 1 71.44 135 HIS B C 1
ATOM 4025 O O . HIS B 1 135 ? -14.844 -2.77 -20.422 1 71.44 135 HIS B O 1
ATOM 4031 N N . GLU B 1 136 ? -15.578 -1.111 -21.719 1 63.84 136 GLU B N 1
ATOM 4032 C CA . GLU B 1 136 ? -16.516 -0.581 -20.734 1 63.84 136 GLU B CA 1
ATOM 4033 C C . GLU B 1 136 ? -15.836 -0.419 -19.375 1 63.84 136 GLU B C 1
ATOM 4035 O O . GLU B 1 136 ? -16.359 -0.875 -18.359 1 63.84 136 GLU B O 1
ATOM 4040 N N . GLY B 1 137 ? -14.617 0.132 -19.422 1 59.69 137 GLY B N 1
ATOM 4041 C CA . GLY B 1 137 ? -13.93 0.433 -18.188 1 59.69 137 GLY B CA 1
ATOM 4042 C C . GLY B 1 137 ? -13.125 -0.736 -17.656 1 59.69 137 GLY B C 1
ATOM 4043 O O . GLY B 1 137 ? -12.391 -0.596 -16.672 1 59.69 137 GLY B O 1
ATOM 4044 N N . ASP B 1 138 ? -13.367 -1.851 -18.328 1 67.25 138 ASP B N 1
ATOM 4045 C CA . ASP B 1 138 ? -12.594 -3.018 -17.922 1 67.25 138 ASP B CA 1
ATOM 4046 C C . ASP B 1 138 ? -11.352 -3.182 -18.797 1 67.25 138 ASP B C 1
ATOM 4048 O O . ASP B 1 138 ? -11.398 -2.936 -20.016 1 67.25 138 ASP B O 1
ATOM 4052 N N . CYS B 1 139 ? -10.289 -3.527 -18.078 1 71.19 139 CYS B N 1
ATOM 4053 C CA . CYS B 1 139 ? -9.102 -3.973 -18.781 1 71.19 139 CYS B CA 1
ATOM 4054 C C . CYS B 1 139 ? -9.109 -5.484 -18.984 1 71.19 139 CYS B C 1
ATOM 4056 O O . CYS B 1 139 ? -9.305 -6.234 -18.016 1 71.19 139 CYS B O 1
ATOM 4058 N N . LEU B 1 140 ? -9.102 -5.887 -20.203 1 79.56 140 LEU B N 1
ATOM 4059 C CA . LEU B 1 140 ? -9.047 -7.309 -20.547 1 79.56 140 LEU B CA 1
ATOM 4060 C C . LEU B 1 140 ? -7.625 -7.734 -20.891 1 79.56 140 LEU B C 1
ATOM 4062 O O . LEU B 1 140 ? -7.074 -7.305 -21.906 1 79.56 140 LEU B O 1
ATOM 4066 N N . ILE B 1 141 ? -7.105 -8.578 -20.062 1 79.75 141 ILE B N 1
ATOM 4067 C CA . ILE B 1 141 ? -5.746 -9.07 -20.266 1 79.75 141 ILE B CA 1
ATOM 4068 C C . ILE B 1 141 ? -5.785 -10.461 -20.891 1 79.75 141 ILE B C 1
ATOM 4070 O O . ILE B 1 141 ? -6.262 -11.414 -20.266 1 79.75 141 ILE B O 1
ATOM 4074 N N . CYS B 1 142 ? -5.273 -10.562 -22.094 1 87.38 142 CYS B N 1
ATOM 4075 C CA . CYS B 1 142 ? -5.258 -11.82 -22.844 1 87.38 142 CYS B CA 1
ATOM 4076 C C . CYS B 1 142 ? -3.961 -12.578 -22.594 1 87.38 142 CYS B C 1
ATOM 4078 O O . CYS B 1 142 ? -2.871 -12.039 -22.797 1 87.38 142 CYS B O 1
ATOM 4080 N N . MET B 1 143 ? -4.148 -13.875 -22.234 1 89.94 143 MET B N 1
ATOM 4081 C CA . MET B 1 143 ? -2.953 -14.625 -21.859 1 89.94 143 MET B CA 1
ATOM 4082 C C . MET B 1 143 ? -3.107 -16.109 -22.219 1 89.94 143 MET B C 1
ATOM 4084 O O . MET B 1 143 ? -4.172 -16.531 -22.672 1 89.94 143 MET B O 1
ATOM 4088 N N . GLU B 1 144 ? -2.061 -16.812 -22.016 1 93.06 144 GLU B N 1
ATOM 4089 C CA . GLU B 1 144 ? -1.979 -18.25 -22.266 1 93.06 144 GLU B CA 1
ATOM 4090 C C . GLU B 1 144 ? -2.971 -19.016 -21.391 1 93.06 144 GLU B C 1
ATOM 4092 O O . GLU B 1 144 ? -3.133 -18.703 -20.219 1 93.06 144 GLU B O 1
ATOM 4097 N N . LEU B 1 145 ? -3.654 -19.938 -22.062 1 94.31 145 LEU B N 1
ATOM 4098 C CA . LEU B 1 145 ? -4.594 -20.797 -21.344 1 94.31 145 LEU B CA 1
ATOM 4099 C C . LEU B 1 145 ? -3.914 -22.078 -20.875 1 94.31 145 LEU B C 1
ATOM 4101 O O . LEU B 1 145 ? -3.311 -22.797 -21.688 1 94.31 145 LEU B O 1
ATOM 4105 N N . MET B 1 146 ? -4.023 -22.328 -19.641 1 95.5 146 MET B N 1
ATOM 4106 C CA . MET B 1 146 ? -3.547 -23.578 -19.031 1 95.5 146 MET B CA 1
ATOM 4107 C C . MET B 1 146 ? -4.719 -24.453 -18.625 1 95.5 146 MET B C 1
ATOM 4109 O O . MET B 1 146 ? -5.875 -24.109 -18.844 1 95.5 146 MET B O 1
ATOM 4113 N N . ASP B 1 147 ? -4.406 -25.641 -18.062 1 94.94 147 ASP B N 1
ATOM 4114 C CA . ASP B 1 147 ? -5.5 -26.594 -17.891 1 94.94 147 ASP B CA 1
ATOM 4115 C C . ASP B 1 147 ? -5.977 -26.609 -16.438 1 94.94 147 ASP B C 1
ATOM 4117 O O . ASP B 1 147 ? -7.164 -26.812 -16.172 1 94.94 147 ASP B O 1
ATOM 4121 N N . ILE B 1 148 ? -5.105 -26.422 -15.469 1 95.44 148 ILE B N 1
ATOM 4122 C CA . ILE B 1 148 ? -5.5 -26.562 -14.07 1 95.44 148 ILE B CA 1
ATOM 4123 C C . ILE B 1 148 ? -4.523 -25.797 -13.188 1 95.44 148 ILE B C 1
ATOM 4125 O O . ILE B 1 148 ? -3.34 -25.672 -13.508 1 95.44 148 ILE B O 1
ATOM 4129 N N . SER B 1 149 ? -5.023 -25.266 -12.141 1 95 149 SER B N 1
ATOM 4130 C CA . SER B 1 149 ? -4.156 -24.656 -11.141 1 95 149 SER B CA 1
ATOM 4131 C C . SER B 1 149 ? -3.664 -25.672 -10.117 1 95 149 SER B C 1
ATO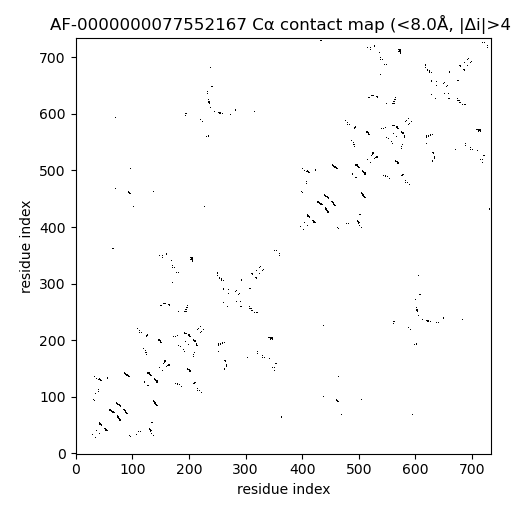M 4133 O O . SER B 1 149 ? -4.289 -26.719 -9.93 1 95 149 SER B O 1
ATOM 4135 N N . LEU B 1 150 ? -2.529 -25.391 -9.516 1 97.81 150 LEU B N 1
ATOM 4136 C CA . LEU B 1 150 ? -1.909 -26.312 -8.57 1 97.81 150 LEU B CA 1
ATOM 4137 C C . LEU B 1 150 ? -2.832 -26.578 -7.387 1 97.81 150 LEU B C 1
ATOM 4139 O O . LEU B 1 150 ? -2.867 -27.688 -6.859 1 97.81 150 LEU B O 1
ATOM 4143 N N . ASP B 1 151 ? -3.58 -25.562 -6.934 1 95.38 151 ASP B N 1
ATOM 4144 C CA . ASP B 1 151 ? -4.473 -25.766 -5.793 1 95.38 151 ASP B CA 1
ATOM 4145 C C . ASP B 1 151 ? -5.586 -26.75 -6.133 1 95.38 151 ASP B C 1
ATOM 4147 O O . ASP B 1 151 ? -5.949 -27.594 -5.305 1 95.38 151 ASP B O 1
ATOM 4151 N N . ARG B 1 152 ? -6.07 -26.734 -7.293 1 95.06 152 ARG B N 1
ATOM 4152 C CA . ARG B 1 152 ? -7.082 -27.703 -7.719 1 95.06 152 ARG B CA 1
ATOM 4153 C C . ARG B 1 152 ? -6.477 -29.078 -7.914 1 95.06 152 ARG B C 1
ATOM 4155 O O . ARG B 1 152 ? -7.094 -30.094 -7.562 1 95.06 152 ARG B O 1
ATOM 4162 N N . LEU B 1 153 ? -5.352 -29.094 -8.461 1 97.81 153 LEU B N 1
ATOM 4163 C CA . LEU B 1 153 ? -4.68 -30.359 -8.695 1 97.81 153 LEU B CA 1
ATOM 4164 C C . LEU B 1 153 ? -4.438 -31.094 -7.383 1 97.81 153 LEU B C 1
ATOM 4166 O O . LEU B 1 153 ? -4.797 -32.281 -7.25 1 97.81 153 LEU B O 1
ATOM 4170 N N . TYR B 1 154 ? -3.811 -30.391 -6.445 1 97.69 154 TYR B N 1
ATOM 4171 C CA . TYR B 1 154 ? -3.492 -31.125 -5.219 1 97.69 154 TYR B CA 1
ATOM 4172 C C . TYR B 1 154 ? -4.762 -31.469 -4.453 1 97.69 154 TYR B C 1
ATOM 4174 O O . TYR B 1 154 ? -4.773 -32.438 -3.67 1 97.69 154 TYR B O 1
ATOM 4182 N N . ASN B 1 155 ? -5.828 -30.734 -4.598 1 96.5 155 ASN B N 1
ATOM 4183 C CA . ASN B 1 155 ? -7.105 -31.109 -3.998 1 96.5 155 ASN B CA 1
ATOM 4184 C C . ASN B 1 155 ? -7.629 -32.406 -4.57 1 96.5 155 ASN B C 1
ATOM 4186 O O . ASN B 1 155 ? -8.109 -33.281 -3.828 1 96.5 155 ASN B O 1
ATOM 4190 N N . ILE B 1 156 ? -7.598 -32.531 -5.848 1 97.25 156 ILE B N 1
ATOM 4191 C CA . ILE B 1 156 ? -8.023 -33.781 -6.496 1 97.25 156 ILE B CA 1
ATOM 4192 C C . ILE B 1 156 ? -7.172 -34.938 -5.988 1 97.25 156 ILE B C 1
ATOM 4194 O O . ILE B 1 156 ? -7.699 -36 -5.664 1 97.25 156 ILE B O 1
ATOM 4198 N N . VAL B 1 157 ? -5.906 -34.719 -5.887 1 98.12 157 VAL B N 1
ATOM 4199 C CA . VAL B 1 157 ? -4.969 -35.781 -5.484 1 98.12 157 VAL B CA 1
ATOM 4200 C C . VAL B 1 157 ? -5.293 -36.25 -4.066 1 98.12 157 VAL B C 1
ATOM 4202 O O . VAL B 1 157 ? -5.426 -37.438 -3.816 1 98.12 157 VAL B O 1
ATOM 4205 N N . HIS B 1 158 ? -5.461 -35.312 -3.191 1 97.5 158 HIS B N 1
ATOM 4206 C CA . HIS B 1 158 ? -5.582 -35.625 -1.777 1 97.5 158 HIS B CA 1
ATOM 4207 C C . HIS B 1 158 ? -7.02 -36 -1.419 1 97.5 158 HIS B C 1
ATOM 4209 O O . HIS B 1 158 ? -7.258 -36.875 -0.587 1 97.5 158 HIS B O 1
ATOM 4215 N N . GLN B 1 159 ? -7.973 -35.406 -2.047 1 95.94 159 GLN B N 1
ATOM 4216 C CA . GLN B 1 159 ? -9.352 -35.531 -1.591 1 95.94 159 GLN B CA 1
ATOM 4217 C C . GLN B 1 159 ? -10.117 -36.531 -2.463 1 95.94 159 GLN B C 1
ATOM 4219 O O . GLN B 1 159 ? -11.062 -37.188 -1.994 1 95.94 159 GLN B O 1
ATOM 4224 N N . VAL B 1 160 ? -9.773 -36.656 -3.66 1 95.81 160 VAL B N 1
ATOM 4225 C CA . VAL B 1 160 ? -10.477 -37.531 -4.57 1 95.81 160 VAL B CA 1
ATOM 4226 C C . VAL B 1 160 ? -9.68 -38.844 -4.73 1 95.81 160 VAL B C 1
ATOM 4228 O O . VAL B 1 160 ? -10.141 -39.906 -4.336 1 95.81 160 VAL B O 1
ATOM 4231 N N . ALA B 1 161 ? -8.477 -38.688 -5.141 1 96.44 161 ALA B N 1
ATOM 4232 C CA . ALA B 1 161 ? -7.633 -39.844 -5.332 1 96.44 161 ALA B CA 1
ATOM 4233 C C . ALA B 1 161 ? -7.156 -40.406 -3.992 1 96.44 161 ALA B C 1
ATOM 4235 O O . ALA B 1 161 ? -6.789 -41.594 -3.896 1 96.44 161 ALA B O 1
ATOM 4236 N N . ARG B 1 162 ? -7.145 -39.562 -2.988 1 96.12 162 ARG B N 1
ATOM 4237 C CA . ARG B 1 162 ? -6.707 -39.938 -1.646 1 96.12 162 ARG B CA 1
ATOM 4238 C C . ARG B 1 162 ? -5.324 -40.594 -1.677 1 96.12 162 ARG B C 1
ATOM 4240 O O . ARG B 1 162 ? -5.117 -41.656 -1.118 1 96.12 162 ARG B O 1
ATOM 4247 N N . THR B 1 163 ? -4.414 -39.969 -2.359 1 96.31 163 THR B N 1
ATOM 4248 C CA . THR B 1 163 ? -3.023 -40.375 -2.465 1 96.31 163 THR B CA 1
ATOM 4249 C C . THR B 1 163 ? -2.078 -39.219 -2.189 1 96.31 163 THR B C 1
ATOM 4251 O O . THR B 1 163 ? -2.52 -38.094 -2.01 1 96.31 163 THR B O 1
ATOM 4254 N N . SER B 1 164 ? -0.799 -39.594 -2.045 1 96.5 164 SER B N 1
ATOM 4255 C CA . SER B 1 164 ? 0.222 -38.594 -1.859 1 96.5 164 SER B CA 1
ATOM 4256 C C . SER B 1 164 ? 0.528 -37.875 -3.17 1 96.5 164 SER B C 1
ATOM 4258 O O . SER B 1 164 ? 0.442 -38.469 -4.246 1 96.5 164 SER B O 1
ATOM 4260 N N . PHE B 1 165 ? 0.833 -36.625 -3.08 1 98.25 165 PHE B N 1
ATOM 4261 C CA . PHE B 1 165 ? 1.228 -35.875 -4.262 1 98.25 165 PHE B CA 1
ATOM 4262 C C . PHE B 1 165 ? 2.551 -36.375 -4.816 1 98.25 165 PHE B C 1
ATOM 4264 O O . PHE B 1 165 ? 3.502 -36.594 -4.062 1 98.25 165 PHE B O 1
ATOM 4271 N N . ASP B 1 166 ? 2.67 -36.625 -6.035 1 98.38 166 ASP B N 1
ATOM 4272 C CA . ASP B 1 166 ? 3.836 -37.219 -6.684 1 98.38 166 ASP B CA 1
ATOM 4273 C C . ASP B 1 166 ? 5.074 -36.344 -6.5 1 98.38 166 ASP B C 1
ATOM 4275 O O . ASP B 1 166 ? 5.031 -35.156 -6.758 1 98.38 166 ASP B O 1
ATOM 4279 N N . GLU B 1 167 ? 6.137 -36.906 -6.117 1 98.38 167 GLU B N 1
ATOM 4280 C CA . GLU B 1 167 ? 7.34 -36.156 -5.777 1 98.38 167 GLU B CA 1
ATOM 4281 C C . GLU B 1 167 ? 7.973 -35.531 -7.02 1 98.38 167 GLU B C 1
ATOM 4283 O O . GLU B 1 167 ? 8.516 -34.438 -6.961 1 98.38 167 GLU B O 1
ATOM 4288 N N . ASN B 1 168 ? 7.965 -36.281 -8.125 1 98.38 168 ASN B N 1
ATOM 4289 C CA . ASN B 1 168 ? 8.539 -35.75 -9.352 1 98.38 168 ASN B CA 1
ATOM 4290 C C . ASN B 1 168 ? 7.789 -34.5 -9.812 1 98.38 168 ASN B C 1
ATOM 4292 O O . ASN B 1 168 ? 8.406 -33.531 -10.273 1 98.38 168 ASN B O 1
ATOM 4296 N N . VAL B 1 169 ? 6.512 -34.5 -9.664 1 98.69 169 VAL B N 1
ATOM 4297 C CA . VAL B 1 169 ? 5.703 -33.344 -10.055 1 98.69 169 VAL B CA 1
ATOM 4298 C C . VAL B 1 169 ? 5.906 -32.219 -9.055 1 98.69 169 VAL B C 1
ATOM 4300 O O . VAL B 1 169 ? 6.055 -31.047 -9.453 1 98.69 169 VAL B O 1
ATOM 4303 N N . LEU B 1 170 ? 5.93 -32.531 -7.754 1 98.75 170 LEU B N 1
ATOM 4304 C CA . LEU B 1 170 ? 6.211 -31.547 -6.727 1 98.75 170 LEU B CA 1
ATOM 4305 C C . LEU B 1 170 ? 7.551 -30.875 -6.977 1 98.75 170 LEU B C 1
ATOM 4307 O O . LEU B 1 170 ? 7.652 -29.641 -6.91 1 98.75 170 LEU B O 1
ATOM 4311 N N . GLY B 1 171 ? 8.594 -31.688 -7.23 1 98.69 171 GLY B N 1
ATOM 4312 C CA . GLY B 1 171 ? 9.906 -31.172 -7.559 1 98.69 171 GLY B CA 1
ATOM 4313 C C . GLY B 1 171 ? 9.906 -30.297 -8.797 1 98.69 171 GLY B C 1
ATOM 4314 O O . GLY B 1 171 ? 10.57 -29.25 -8.82 1 98.69 171 GLY B O 1
ATOM 4315 N N . SER B 1 172 ? 9.18 -30.672 -9.828 1 98.62 172 SER B N 1
ATOM 4316 C CA . SER B 1 172 ? 9.086 -29.906 -11.062 1 98.62 172 SER B CA 1
ATOM 4317 C C . SER B 1 172 ? 8.445 -28.547 -10.812 1 98.62 172 SER B C 1
ATOM 4319 O O . SER B 1 172 ? 8.836 -27.547 -11.422 1 98.62 172 SER B O 1
ATOM 4321 N N . VAL B 1 173 ? 7.438 -28.531 -9.914 1 98.69 173 VAL B N 1
ATOM 4322 C CA . VAL B 1 173 ? 6.809 -27.281 -9.523 1 98.69 173 VAL B CA 1
ATOM 4323 C C . VAL B 1 173 ? 7.844 -26.375 -8.859 1 98.69 173 VAL B C 1
ATOM 4325 O O . VAL B 1 173 ? 7.988 -25.203 -9.242 1 98.69 173 VAL B O 1
ATOM 4328 N N . GLY B 1 174 ? 8.562 -26.906 -7.891 1 98.62 174 GLY B N 1
ATOM 4329 C CA . GLY B 1 174 ? 9.578 -26.125 -7.195 1 98.62 174 GLY B CA 1
ATOM 4330 C C . GLY B 1 174 ? 10.609 -25.531 -8.125 1 98.62 174 GLY B C 1
ATOM 4331 O O . GLY B 1 174 ? 10.914 -24.328 -8.039 1 98.62 174 GLY B O 1
ATOM 4332 N N . VAL B 1 175 ? 11.102 -26.344 -9.039 1 98.25 175 VAL B N 1
ATOM 4333 C CA . VAL B 1 175 ? 12.133 -25.938 -9.992 1 98.25 175 VAL B CA 1
ATOM 4334 C C . VAL B 1 175 ? 11.578 -24.844 -10.914 1 98.25 175 VAL B C 1
ATOM 4336 O O . VAL B 1 175 ? 12.25 -23.844 -11.172 1 98.25 175 VAL B O 1
ATOM 4339 N N . THR B 1 176 ? 10.422 -25.031 -11.406 1 98.06 176 THR B N 1
ATOM 4340 C CA . THR B 1 176 ? 9.805 -24.109 -12.352 1 98.06 176 THR B CA 1
ATOM 4341 C C . THR B 1 176 ? 9.586 -22.75 -11.703 1 98.06 176 THR B C 1
ATOM 4343 O O . THR B 1 176 ? 9.938 -21.719 -12.281 1 98.06 176 THR B O 1
ATOM 4346 N N . VAL B 1 177 ? 9.016 -22.75 -10.5 1 97.62 177 VAL B N 1
ATOM 4347 C CA . VAL B 1 177 ? 8.734 -21.484 -9.812 1 97.62 177 VAL B CA 1
ATOM 4348 C C . VAL B 1 177 ? 10.039 -20.766 -9.5 1 97.62 177 VAL B C 1
ATOM 4350 O O . VAL B 1 177 ? 10.141 -19.547 -9.68 1 97.62 177 VAL B O 1
ATOM 4353 N N . LEU B 1 178 ? 11.031 -21.484 -9.07 1 97.25 178 LEU B N 1
ATOM 4354 C CA . LEU B 1 178 ? 12.32 -20.875 -8.766 1 97.25 178 LEU B CA 1
ATOM 4355 C C . LEU B 1 178 ? 12.93 -20.25 -10.023 1 97.25 178 LEU B C 1
ATOM 4357 O O . LEU B 1 178 ? 13.477 -19.156 -9.969 1 97.25 178 LEU B O 1
ATOM 4361 N N . LYS B 1 179 ? 12.852 -20.938 -11.094 1 96.44 179 LYS B N 1
ATOM 4362 C CA . LYS B 1 179 ? 13.352 -20.406 -12.359 1 96.44 179 LYS B CA 1
ATOM 4363 C C . LYS B 1 179 ? 12.602 -19.141 -12.758 1 96.44 179 LYS B C 1
ATOM 4365 O O . LYS B 1 179 ? 13.211 -18.172 -13.227 1 96.44 179 LYS B O 1
ATOM 4370 N N . ALA B 1 180 ? 11.336 -19.219 -12.617 1 94.69 180 ALA B N 1
ATOM 4371 C CA . ALA B 1 180 ? 10.516 -18.047 -12.938 1 94.69 180 ALA B CA 1
ATOM 4372 C C . ALA B 1 180 ? 10.906 -16.844 -12.078 1 94.69 180 ALA B C 1
ATOM 4374 O O . ALA B 1 180 ? 11.109 -15.75 -12.594 1 94.69 180 ALA B O 1
ATOM 4375 N N . LEU B 1 181 ? 11.016 -17.078 -10.789 1 92 181 LEU B N 1
ATOM 4376 C CA . LEU B 1 181 ? 11.344 -16.016 -9.852 1 92 181 LEU B CA 1
ATOM 4377 C C . LEU B 1 181 ? 12.734 -15.453 -10.133 1 92 181 LEU B C 1
ATOM 4379 O O . LEU B 1 181 ? 12.938 -14.242 -10.078 1 92 181 LEU B O 1
ATOM 4383 N N . ASP B 1 182 ? 13.633 -16.297 -10.422 1 92.12 182 ASP B N 1
ATOM 4384 C CA . ASP B 1 182 ? 14.984 -15.859 -10.75 1 92.12 182 ASP B CA 1
ATOM 4385 C C . ASP B 1 182 ? 14.992 -15.023 -12.031 1 92.12 182 ASP B C 1
ATOM 4387 O O . ASP B 1 182 ? 15.719 -14.031 -12.125 1 92.12 182 ASP B O 1
ATOM 4391 N N . CYS B 1 183 ? 14.273 -15.469 -13 1 90.62 183 CYS B N 1
ATOM 4392 C CA . CYS B 1 183 ? 14.156 -14.727 -14.25 1 90.62 183 CYS B CA 1
ATOM 4393 C C . CYS B 1 183 ? 13.578 -13.336 -14.008 1 90.62 183 CYS B C 1
ATOM 4395 O O . CYS B 1 183 ? 14.094 -12.344 -14.531 1 90.62 183 CYS B O 1
ATOM 4397 N N . LEU B 1 184 ? 12.547 -13.266 -13.258 1 84.06 184 LEU B N 1
ATOM 4398 C CA . LEU B 1 184 ? 11.922 -11.992 -12.93 1 84.06 184 LEU B CA 1
ATOM 4399 C C . LEU B 1 184 ? 12.906 -11.07 -12.219 1 84.06 184 LEU B C 1
ATOM 4401 O O . LEU B 1 184 ? 12.945 -9.867 -12.492 1 84.06 184 LEU B O 1
ATOM 4405 N N . LYS B 1 185 ? 13.578 -11.617 -11.281 1 83 185 LYS B N 1
ATOM 4406 C CA . LYS B 1 185 ? 14.586 -10.836 -10.562 1 83 185 LYS B CA 1
ATOM 4407 C C . LYS B 1 185 ? 15.609 -10.25 -11.523 1 83 185 LYS B C 1
ATOM 4409 O O . LYS B 1 185 ? 15.992 -9.078 -11.398 1 83 185 LYS B O 1
ATOM 4414 N N . LYS B 1 186 ? 15.984 -11.047 -12.375 1 83.06 186 LYS B N 1
ATOM 4415 C CA . LYS B 1 186 ? 16.984 -10.617 -13.336 1 83.06 186 LYS B CA 1
ATOM 4416 C C . LYS B 1 186 ? 16.438 -9.531 -14.258 1 83.06 186 LYS B C 1
ATOM 4418 O O . LYS B 1 186 ? 17.188 -8.664 -14.727 1 83.06 186 LYS B O 1
ATOM 4423 N N . LEU B 1 187 ? 15.164 -9.781 -14.352 1 74.19 187 LEU B N 1
ATOM 4424 C CA . LEU B 1 187 ? 14.477 -8.742 -15.109 1 74.19 187 LEU B CA 1
ATOM 4425 C C . LEU B 1 187 ? 14.141 -7.555 -14.219 1 74.19 187 LEU B C 1
ATOM 4427 O O . LEU B 1 187 ? 13.234 -7.637 -13.383 1 74.19 187 LEU B O 1
ATOM 4431 N N . LYS B 1 188 ? 14.711 -6.59 -14.086 1 66.44 188 LYS B N 1
ATOM 4432 C CA . LYS B 1 188 ? 14.461 -5.32 -13.414 1 66.44 188 LYS B CA 1
ATOM 4433 C C . LYS B 1 188 ? 14.172 -5.535 -11.93 1 66.44 188 LYS B C 1
ATOM 4435 O O . LYS B 1 188 ? 13.336 -4.844 -11.352 1 66.44 188 LYS B O 1
ATOM 4440 N N . HIS B 1 189 ? 14.578 -6.727 -11.352 1 73.81 189 HIS B N 1
ATOM 4441 C CA . HIS B 1 189 ? 14.438 -7 -9.922 1 73.81 189 HIS B CA 1
ATOM 4442 C C . HIS B 1 189 ? 12.969 -7.074 -9.523 1 73.81 189 HIS B C 1
ATOM 4444 O O . HIS B 1 189 ? 12.57 -6.523 -8.492 1 73.81 189 HIS B O 1
ATOM 4450 N N . ILE B 1 190 ? 12.258 -7.695 -10.414 1 72.19 190 ILE B N 1
ATOM 4451 C CA . ILE B 1 190 ? 10.828 -7.871 -10.156 1 72.19 190 ILE B CA 1
ATOM 4452 C C . ILE B 1 190 ? 10.625 -8.914 -9.062 1 72.19 190 ILE B C 1
ATOM 4454 O O . ILE B 1 190 ? 11.219 -9.992 -9.102 1 72.19 190 ILE B O 1
ATOM 4458 N N . ILE B 1 191 ? 9.852 -8.555 -7.996 1 76.88 191 ILE B N 1
ATOM 4459 C CA . ILE B 1 191 ? 9.391 -9.477 -6.969 1 76.88 191 ILE B CA 1
ATOM 4460 C C . ILE B 1 191 ? 7.957 -9.914 -7.27 1 76.88 191 ILE B C 1
ATOM 4462 O O . ILE B 1 191 ? 7.105 -9.078 -7.59 1 76.88 191 ILE B O 1
ATOM 4466 N N . HIS B 1 192 ? 7.641 -11.172 -7.289 1 80.75 192 HIS B N 1
ATOM 4467 C CA . HIS B 1 192 ? 6.309 -11.664 -7.617 1 80.75 192 HIS B CA 1
ATOM 4468 C C . HIS B 1 192 ? 5.289 -11.234 -6.566 1 80.75 192 HIS B C 1
ATOM 4470 O O . HIS B 1 192 ? 4.273 -10.617 -6.898 1 80.75 192 HIS B O 1
ATOM 4476 N N . ARG B 1 193 ? 5.52 -11.586 -5.242 1 78.12 193 ARG B N 1
ATOM 4477 C CA . ARG B 1 193 ? 4.812 -11.109 -4.059 1 78.12 193 ARG B CA 1
ATOM 4478 C C . ARG B 1 193 ? 3.545 -11.922 -3.814 1 78.12 193 ARG B C 1
ATOM 4480 O O . ARG B 1 193 ? 2.916 -11.797 -2.762 1 78.12 193 ARG B O 1
ATOM 4487 N N . ASP B 1 194 ? 3.219 -12.828 -4.715 1 81.62 194 ASP B N 1
ATOM 4488 C CA . ASP B 1 194 ? 1.987 -13.594 -4.531 1 81.62 194 ASP B CA 1
ATOM 4489 C C . ASP B 1 194 ? 2.168 -15.039 -4.977 1 81.62 194 ASP B C 1
ATOM 4491 O O . ASP B 1 194 ? 1.343 -15.578 -5.723 1 81.62 194 ASP B O 1
ATOM 4495 N N . VAL B 1 195 ? 3.209 -15.57 -4.633 1 90.62 195 VAL B N 1
ATOM 4496 C CA . VAL B 1 195 ? 3.441 -16.984 -4.91 1 90.62 195 VAL B CA 1
ATOM 4497 C C . VAL B 1 195 ? 2.52 -17.844 -4.047 1 90.62 195 VAL B C 1
ATOM 4499 O O . VAL B 1 195 ? 2.582 -17.781 -2.816 1 90.62 195 VAL B O 1
ATOM 4502 N N . LYS B 1 196 ? 1.632 -18.562 -4.699 1 92.75 196 LYS B N 1
ATOM 4503 C CA . LYS B 1 196 ? 0.69 -19.469 -4.051 1 92.75 196 LYS B CA 1
ATOM 4504 C C . LYS B 1 196 ? 0.176 -20.516 -5.027 1 92.75 196 LYS B C 1
ATOM 4506 O O . LYS B 1 196 ? 0.332 -20.375 -6.242 1 92.75 196 LYS B O 1
ATOM 4511 N N . PRO B 1 197 ? -0.419 -21.562 -4.535 1 95.62 197 PRO B N 1
ATOM 4512 C CA . PRO B 1 197 ? -0.823 -22.672 -5.406 1 95.62 197 PRO B CA 1
ATOM 4513 C C . PRO B 1 197 ? -1.798 -22.234 -6.5 1 95.62 197 PRO B C 1
ATOM 4515 O O . PRO B 1 197 ? -1.718 -22.719 -7.633 1 95.62 197 PRO B O 1
ATOM 4518 N N . SER B 1 198 ? -2.664 -21.281 -6.246 1 91.38 198 SER B N 1
ATOM 4519 C CA . SER B 1 198 ? -3.672 -20.875 -7.219 1 91.38 198 SER B CA 1
ATOM 4520 C C . SER B 1 198 ? -3.045 -20.094 -8.367 1 91.38 198 SER B C 1
ATOM 4522 O O . SER B 1 198 ? -3.664 -19.922 -9.422 1 91.38 198 SER B O 1
ATOM 4524 N N . ASN B 1 199 ? -1.775 -19.656 -8.133 1 89.38 199 ASN B N 1
ATOM 4525 C CA . ASN B 1 199 ? -1.09 -18.875 -9.164 1 89.38 199 ASN B CA 1
ATOM 4526 C C . ASN B 1 199 ? -0.073 -19.734 -9.922 1 89.38 199 ASN B C 1
ATOM 4528 O O . ASN B 1 199 ? 0.709 -19.203 -10.719 1 89.38 199 ASN B O 1
ATOM 4532 N N . ILE B 1 200 ? -0.042 -20.938 -9.641 1 96.5 200 ILE B N 1
ATOM 4533 C CA . ILE B 1 200 ? 0.784 -21.906 -10.367 1 96.5 200 ILE B CA 1
ATOM 4534 C C . ILE B 1 200 ? -0.104 -22.812 -11.211 1 96.5 200 ILE B C 1
ATOM 4536 O O . ILE B 1 200 ? -0.971 -23.516 -10.68 1 96.5 200 ILE B O 1
ATOM 4540 N N . LEU B 1 201 ? 0.136 -22.766 -12.492 1 97 201 LEU B N 1
ATOM 4541 C CA . LEU B 1 201 ? -0.741 -23.453 -13.438 1 97 201 LEU B CA 1
ATOM 4542 C C . LEU B 1 201 ? -0.007 -24.594 -14.141 1 97 201 LEU B C 1
ATOM 4544 O O . LEU B 1 201 ? 1.203 -24.5 -14.367 1 97 201 LEU B O 1
ATOM 4548 N N . LEU B 1 202 ? -0.732 -25.625 -14.445 1 98.12 202 LEU B N 1
ATOM 4549 C CA . LEU B 1 202 ? -0.22 -26.781 -15.172 1 98.12 202 LEU B CA 1
ATOM 4550 C C . LEU B 1 202 ? -1.124 -27.125 -16.359 1 98.12 202 LEU B C 1
ATOM 4552 O O . LEU B 1 202 ? -2.291 -26.719 -16.391 1 98.12 202 LEU B O 1
ATOM 4556 N N . ASN B 1 203 ? -0.578 -27.812 -17.328 1 96.94 203 ASN B N 1
ATOM 4557 C CA . ASN B 1 203 ? -1.425 -28.281 -18.422 1 96.94 203 ASN B CA 1
ATOM 4558 C C . ASN B 1 203 ? -1.11 -29.734 -18.797 1 96.94 203 ASN B C 1
ATOM 4560 O O . ASN B 1 203 ? -0.182 -30.328 -18.25 1 96.94 203 ASN B O 1
ATOM 4564 N N . CYS B 1 204 ? -1.896 -30.281 -19.672 1 97.25 204 CYS B N 1
ATOM 4565 C CA . CYS B 1 204 ? -1.837 -31.688 -20.047 1 97.25 204 CYS B CA 1
ATOM 4566 C C . CYS B 1 204 ? -0.668 -31.953 -20.984 1 97.25 204 CYS B C 1
ATOM 4568 O O . CYS B 1 204 ? -0.405 -33.094 -21.344 1 97.25 204 CYS B O 1
ATOM 4570 N N . ARG B 1 205 ? 0.09 -30.922 -21.312 1 96.62 205 ARG B N 1
ATOM 4571 C CA . ARG B 1 205 ? 1.278 -31.078 -22.141 1 96.62 205 ARG B CA 1
ATOM 4572 C C . ARG B 1 205 ? 2.543 -31.094 -21.297 1 96.62 205 ARG B C 1
ATOM 4574 O O . ARG B 1 205 ? 3.646 -31.266 -21.812 1 96.62 205 ARG B O 1
ATOM 4581 N N . GLY B 1 206 ? 2.355 -30.922 -20.016 1 97.81 206 GLY B N 1
ATOM 4582 C CA . GLY B 1 206 ? 3.465 -31.094 -19.094 1 97.81 206 GLY B CA 1
ATOM 4583 C C . GLY B 1 206 ? 4.121 -29.781 -18.703 1 97.81 206 GLY B C 1
ATOM 4584 O O . GLY B 1 206 ? 5.16 -29.766 -18.047 1 97.81 206 GLY B O 1
ATOM 4585 N N . LYS B 1 207 ? 3.518 -28.688 -19.094 1 97.69 207 LYS B N 1
ATOM 4586 C CA . LYS B 1 207 ? 4.09 -27.375 -18.766 1 97.69 207 LYS B CA 1
ATOM 4587 C C . LYS B 1 207 ? 3.568 -26.875 -17.422 1 97.69 207 LYS B C 1
ATOM 4589 O O . LYS B 1 207 ? 2.393 -27.047 -17.109 1 97.69 207 LYS B O 1
ATOM 4594 N N . ILE B 1 208 ? 4.465 -26.328 -16.656 1 98.44 208 ILE B N 1
ATOM 4595 C CA . ILE B 1 208 ? 4.16 -25.609 -15.422 1 98.44 208 ILE B CA 1
ATOM 4596 C C . ILE B 1 208 ? 4.547 -24.141 -15.57 1 98.44 208 ILE B C 1
ATOM 4598 O O . ILE B 1 208 ? 5.637 -23.828 -16.047 1 98.44 208 ILE B O 1
ATOM 4602 N N . LYS B 1 209 ? 3.65 -23.219 -15.203 1 96.88 209 LYS B N 1
ATOM 4603 C CA . LYS B 1 209 ? 3.936 -21.797 -15.312 1 96.88 209 LYS B CA 1
ATOM 4604 C C . LYS B 1 209 ? 3.32 -21.016 -14.148 1 96.88 209 LYS B C 1
ATOM 4606 O O . LYS B 1 209 ? 2.301 -21.438 -13.594 1 96.88 209 LYS B O 1
ATOM 4611 N N . ILE B 1 210 ? 3.943 -19.969 -13.766 1 93.81 210 ILE B N 1
ATOM 4612 C CA . ILE B 1 210 ? 3.4 -19.094 -12.742 1 93.81 210 ILE B CA 1
ATOM 4613 C C . ILE B 1 210 ? 2.697 -17.906 -13.398 1 93.81 210 ILE B C 1
ATOM 4615 O O . ILE B 1 210 ? 3.084 -17.469 -14.484 1 93.81 210 ILE B O 1
ATOM 4619 N N . CYS B 1 211 ? 1.617 -17.438 -12.789 1 87.44 211 CYS B N 1
ATOM 4620 C CA . CYS B 1 211 ? 0.87 -16.297 -13.305 1 87.44 211 CYS B CA 1
ATOM 4621 C C . CYS B 1 211 ? 0.603 -15.273 -12.211 1 87.44 211 CYS B C 1
ATOM 4623 O O . CYS B 1 211 ? 0.997 -15.477 -11.055 1 87.44 211 CYS B O 1
ATOM 4625 N N . ASP B 1 212 ? 0.03 -14.133 -12.602 1 74.25 212 ASP B N 1
ATOM 4626 C CA . ASP B 1 212 ? -0.436 -13.062 -11.719 1 74.25 212 ASP B CA 1
ATOM 4627 C C . ASP B 1 212 ? 0.728 -12.43 -10.961 1 74.25 212 ASP B C 1
ATOM 4629 O O . ASP B 1 212 ? 0.66 -12.25 -9.742 1 74.25 212 ASP B O 1
ATOM 4633 N N . PHE B 1 213 ? 1.832 -12.305 -11.453 1 64 213 PHE B N 1
ATOM 4634 C CA . PHE B 1 213 ? 2.953 -11.656 -10.781 1 64 213 PHE B CA 1
ATOM 4635 C C . PHE B 1 213 ? 2.65 -10.188 -10.516 1 64 213 PHE B C 1
ATOM 4637 O O . PHE B 1 213 ? 2.455 -9.414 -11.453 1 64 213 PHE B O 1
ATOM 4644 N N . GLY B 1 214 ? 2.326 -9.977 -9.266 1 53.16 214 GLY B N 1
ATOM 4645 C CA . GLY B 1 214 ? 2.131 -8.781 -8.453 1 53.16 214 GLY B CA 1
ATOM 4646 C C . GLY B 1 214 ? 1.967 -7.52 -9.281 1 53.16 214 GLY B C 1
ATOM 4647 O O . GLY B 1 214 ? 2.424 -6.445 -8.883 1 53.16 214 GLY B O 1
ATOM 4648 N N . ILE B 1 215 ? 1.62 -7.734 -10.5 1 46.09 215 ILE B N 1
ATOM 4649 C CA . ILE B 1 215 ? 1.386 -6.488 -11.219 1 46.09 215 ILE B CA 1
ATOM 4650 C C . ILE B 1 215 ? 0.687 -5.488 -10.305 1 46.09 215 ILE B C 1
ATOM 4652 O O . ILE B 1 215 ? 0.926 -4.281 -10.398 1 46.09 215 ILE B O 1
ATOM 4656 N N . SER B 1 216 ? -0.125 -6.098 -9.602 1 41 216 SER B N 1
ATOM 4657 C CA . SER B 1 216 ? -0.924 -5.199 -8.773 1 41 216 SER B CA 1
ATOM 4658 C C . SER B 1 216 ? -0.055 -4.457 -7.766 1 41 216 SER B C 1
ATOM 4660 O O . SER B 1 216 ? -0.261 -3.268 -7.52 1 41 216 SER B O 1
ATOM 4662 N N . GLY B 1 217 ? 0.877 -5.285 -7.098 1 42.75 217 GLY B N 1
ATOM 4663 C CA . GLY B 1 217 ? 1.734 -4.617 -6.133 1 42.75 217 GLY B CA 1
ATOM 4664 C C . GLY B 1 217 ? 2.578 -3.514 -6.742 1 42.75 217 GLY B C 1
ATOM 4665 O O . GLY B 1 217 ? 2.785 -2.471 -6.117 1 42.75 217 GLY B O 1
ATOM 4666 N N . TYR B 1 218 ? 3.061 -3.959 -7.879 1 39.94 218 TYR B N 1
ATOM 4667 C CA . TYR B 1 218 ? 3.812 -2.939 -8.602 1 39.94 218 TYR B CA 1
ATOM 4668 C C . TYR B 1 218 ? 2.938 -1.727 -8.898 1 39.94 218 TYR B C 1
ATOM 4670 O O . TYR B 1 218 ? 3.393 -0.585 -8.797 1 39.94 218 TYR B O 1
ATOM 4678 N N . LEU B 1 219 ? 1.769 -2.113 -9.32 1 36.88 219 LEU B N 1
ATOM 4679 C CA . LEU B 1 219 ? 0.804 -1.045 -9.562 1 36.88 219 LEU B CA 1
ATOM 4680 C C . LEU B 1 219 ? 0.445 -0.339 -8.258 1 36.88 219 LEU B C 1
ATOM 4682 O O . LEU B 1 219 ? 0.259 0.88 -8.234 1 36.88 219 LEU B O 1
ATOM 4686 N N . GLU B 1 220 ? 0.278 -1.181 -7.316 1 36.97 220 GLU B N 1
ATOM 4687 C CA . GLU B 1 220 ? -0.035 -0.613 -6.008 1 36.97 220 GLU B CA 1
ATOM 4688 C C . GLU B 1 220 ? 1.126 0.222 -5.477 1 36.97 220 GLU B C 1
ATOM 4690 O O . GLU B 1 220 ? 0.914 1.264 -4.852 1 36.97 220 GLU B O 1
ATOM 4695 N N . ASP B 1 221 ? 2.266 -0.369 -5.621 1 38.5 221 ASP B N 1
ATOM 4696 C CA . ASP B 1 221 ? 3.461 0.346 -5.184 1 38.5 221 ASP B CA 1
ATOM 4697 C C . ASP B 1 221 ? 3.59 1.69 -5.895 1 38.5 221 ASP B C 1
ATOM 4699 O O . ASP B 1 221 ? 4.066 2.666 -5.309 1 38.5 221 ASP B O 1
ATOM 4703 N N . SER B 1 222 ? 3.23 1.581 -7.133 1 36.38 222 SER B N 1
ATOM 4704 C CA . SER B 1 222 ? 3.348 2.855 -7.832 1 36.38 222 SER B CA 1
ATOM 4705 C C . SER B 1 222 ? 2.4 3.896 -7.246 1 36.38 222 SER B C 1
ATOM 4707 O O . SER B 1 222 ? 2.75 5.074 -7.141 1 36.38 222 SER B O 1
ATOM 4709 N N . MET B 1 223 ? 1.247 3.457 -7.012 1 34.81 223 MET B N 1
ATOM 4710 C CA . MET B 1 223 ? 0.317 4.414 -6.414 1 34.81 223 MET B CA 1
ATOM 4711 C C . MET B 1 223 ? 0.703 4.723 -4.973 1 34.81 223 MET B C 1
ATOM 4713 O O . MET B 1 223 ? 0.657 5.879 -4.551 1 34.81 223 MET B O 1
ATOM 4717 N N . ALA B 1 224 ? 0.838 3.609 -4.223 1 38.47 224 ALA B N 1
ATOM 4718 C CA . ALA B 1 224 ? 1.354 3.812 -2.869 1 38.47 224 ALA B CA 1
ATOM 4719 C C . ALA B 1 224 ? 2.662 4.598 -2.893 1 38.47 224 ALA B C 1
ATOM 4721 O O . ALA B 1 224 ? 2.898 5.449 -2.033 1 38.47 224 ALA B O 1
ATOM 4722 N N . LYS B 1 225 ? 3.494 4.316 -3.84 1 41.16 225 LYS B N 1
ATOM 4723 C CA . LYS B 1 225 ? 4.719 5.094 -4 1 41.16 225 LYS B CA 1
ATOM 4724 C C . LYS B 1 225 ? 4.41 6.551 -4.332 1 41.16 225 LYS B C 1
ATOM 4726 O O . LYS B 1 225 ? 5.145 7.453 -3.926 1 41.16 225 LYS B O 1
ATOM 4731 N N . THR B 1 226 ? 3.383 6.68 -5.059 1 39.75 226 THR B N 1
ATOM 4732 C CA . THR B 1 226 ? 3.111 8.07 -5.402 1 39.75 226 THR B CA 1
ATOM 4733 C C . THR B 1 226 ? 2.615 8.844 -4.184 1 39.75 226 THR B C 1
ATOM 4735 O O . THR B 1 226 ? 3.004 9.992 -3.973 1 39.75 226 THR B O 1
ATOM 4738 N N . LYS B 1 227 ? 1.671 8.242 -3.465 1 45.28 227 LYS B N 1
ATOM 4739 C CA . LYS B 1 227 ? 1.223 8.938 -2.264 1 45.28 227 LYS B CA 1
ATOM 4740 C C . LYS B 1 227 ? 2.369 9.125 -1.274 1 45.28 227 LYS B C 1
ATOM 4742 O O . LYS B 1 227 ? 2.5 10.18 -0.657 1 45.28 227 LYS B O 1
ATOM 4747 N N . ASP B 1 228 ? 3.248 8.086 -1.271 1 53.22 228 ASP B N 1
ATOM 4748 C CA . ASP B 1 228 ? 4.34 8.078 -0.302 1 53.22 228 ASP B CA 1
ATOM 4749 C C . ASP B 1 228 ? 5.395 9.125 -0.657 1 53.22 228 ASP B C 1
ATOM 4751 O O . ASP B 1 228 ? 6.023 9.703 0.23 1 53.22 228 ASP B O 1
ATOM 4755 N N . VAL B 1 229 ? 5.336 9.5 -1.876 1 54.19 229 VAL B N 1
ATOM 4756 C CA . VAL B 1 229 ? 6.457 10.375 -2.219 1 54.19 229 VAL B CA 1
ATOM 4757 C C . VAL B 1 229 ? 6.281 11.734 -1.547 1 54.19 229 VAL B C 1
ATOM 4759 O O . VAL B 1 229 ? 7.246 12.305 -1.034 1 54.19 229 VAL B O 1
ATOM 4762 N N . GLY B 1 230 ? 5.043 12.18 -1.469 1 63.22 230 GLY B N 1
ATOM 4763 C CA . GLY B 1 230 ? 4.828 13.484 -0.86 1 63.22 230 GLY B CA 1
ATOM 4764 C C . GLY B 1 230 ? 4.934 13.461 0.653 1 63.22 230 GLY B C 1
ATOM 4765 O O . GLY B 1 230 ? 5.277 14.469 1.272 1 63.22 230 GLY B O 1
ATOM 4766 N N . CYS B 1 231 ? 4.625 12.258 1.184 1 69 231 CYS B N 1
ATOM 4767 C CA . CYS B 1 231 ? 4.629 12.18 2.641 1 69 231 CYS B CA 1
ATOM 4768 C C . CYS B 1 231 ? 5.918 11.547 3.148 1 69 231 CYS B C 1
ATOM 4770 O O . CYS B 1 231 ? 6.238 11.648 4.332 1 69 231 CYS B O 1
ATOM 4772 N N . ARG B 1 232 ? 6.734 11.062 2.283 1 73.31 232 ARG B N 1
ATOM 4773 C CA . ARG B 1 232 ? 7.918 10.297 2.66 1 73.31 232 ARG B CA 1
ATOM 4774 C C . ARG B 1 232 ? 8.867 11.141 3.506 1 73.31 232 ARG B C 1
ATOM 4776 O O . ARG B 1 232 ? 9.43 10.648 4.492 1 73.31 232 ARG B O 1
ATOM 4783 N N . PRO B 1 233 ? 8.945 12.422 3.195 1 78.75 233 PRO B N 1
ATOM 4784 C CA . PRO B 1 233 ? 9.883 13.227 3.973 1 78.75 233 PRO B CA 1
ATOM 4785 C C . PRO B 1 233 ? 9.547 13.258 5.461 1 78.75 233 PRO B C 1
ATOM 4787 O O . PRO B 1 233 ? 10.43 13.461 6.297 1 78.75 233 PRO B O 1
ATOM 4790 N N . TYR B 1 234 ? 8.336 13.016 5.742 1 87.31 234 TYR B N 1
ATOM 4791 C CA . TYR B 1 234 ? 7.914 13.148 7.133 1 87.31 234 TYR B CA 1
ATOM 4792 C C . TYR B 1 234 ? 7.691 11.789 7.773 1 87.31 234 TYR B C 1
ATOM 4794 O O . TYR B 1 234 ? 7.312 11.695 8.945 1 87.31 234 TYR B O 1
ATOM 4802 N N . MET B 1 235 ? 7.957 10.75 6.992 1 81 235 MET B N 1
ATOM 4803 C CA . MET B 1 235 ? 7.727 9.391 7.484 1 81 235 MET B CA 1
ATOM 4804 C C . MET B 1 235 ? 8.773 9.008 8.523 1 81 235 MET B C 1
ATOM 4806 O O . MET B 1 235 ? 9.953 9.336 8.375 1 81 235 MET B O 1
ATOM 4810 N N . ALA B 1 236 ? 8.328 8.266 9.523 1 83.5 236 ALA B N 1
ATOM 4811 C CA . ALA B 1 236 ? 9.211 7.773 10.578 1 83.5 236 ALA B CA 1
ATOM 4812 C C . ALA B 1 236 ? 10.172 6.719 10.031 1 83.5 236 ALA B C 1
ATOM 4814 O O . ALA B 1 236 ? 9.875 6.055 9.039 1 83.5 236 ALA B O 1
ATOM 4815 N N . PRO B 1 237 ? 11.305 6.578 10.703 1 79.81 237 PRO B N 1
ATOM 4816 C CA . PRO B 1 237 ? 12.312 5.605 10.266 1 79.81 237 PRO B CA 1
ATOM 4817 C C . PRO B 1 237 ? 11.734 4.203 10.078 1 79.81 237 PRO B C 1
ATOM 4819 O O . PRO B 1 237 ? 12.023 3.539 9.078 1 79.81 237 PRO B O 1
ATOM 4822 N N . GLU B 1 238 ? 10.883 3.736 11 1 76 238 GLU B N 1
ATOM 4823 C CA . GLU B 1 238 ? 10.359 2.377 10.914 1 76 238 GLU B CA 1
ATOM 4824 C C . GLU B 1 238 ? 9.406 2.223 9.734 1 76 238 GLU B C 1
ATOM 4826 O O . GLU B 1 238 ? 9.305 1.142 9.148 1 76 238 GLU B O 1
ATOM 4831 N N . ARG B 1 239 ? 8.727 3.312 9.398 1 73.44 239 ARG B N 1
ATOM 4832 C CA . ARG B 1 239 ? 7.832 3.283 8.242 1 73.44 239 ARG B CA 1
ATOM 4833 C C . ARG B 1 239 ? 8.625 3.264 6.941 1 73.44 239 ARG B C 1
ATOM 4835 O O . ARG B 1 239 ? 8.234 2.59 5.984 1 73.44 239 ARG B O 1
ATOM 4842 N N . LEU B 1 240 ? 9.695 4.043 6.922 1 71.5 240 LEU B N 1
ATOM 4843 C CA . LEU B 1 240 ? 10.562 4.074 5.746 1 71.5 240 LEU B CA 1
ATOM 4844 C C . LEU B 1 240 ? 11.211 2.715 5.512 1 71.5 240 LEU B C 1
ATOM 4846 O O . LEU B 1 240 ? 11.312 2.264 4.371 1 71.5 240 LEU B O 1
ATOM 4850 N N . MET B 1 241 ? 11.617 2.084 6.598 1 65.94 241 MET B N 1
ATOM 4851 C CA . MET B 1 241 ? 12.266 0.78 6.508 1 65.94 241 MET B CA 1
ATOM 4852 C C . MET B 1 241 ? 11.289 -0.282 6.016 1 65.94 241 MET B C 1
ATOM 4854 O O . MET B 1 241 ? 11.672 -1.195 5.281 1 65.94 241 MET B O 1
ATOM 4858 N N . ALA B 1 242 ? 10.078 -0.112 6.547 1 63.53 242 ALA B N 1
ATOM 4859 C CA . ALA B 1 242 ? 9.055 -1.073 6.145 1 63.53 242 ALA B CA 1
ATOM 4860 C C . ALA B 1 242 ? 8.836 -1.048 4.633 1 63.53 242 ALA B C 1
ATOM 4862 O O . ALA B 1 242 ? 8.492 -2.066 4.031 1 63.53 242 ALA B O 1
ATOM 4863 N N . SER B 1 243 ? 9.148 0.122 4.102 1 58.47 243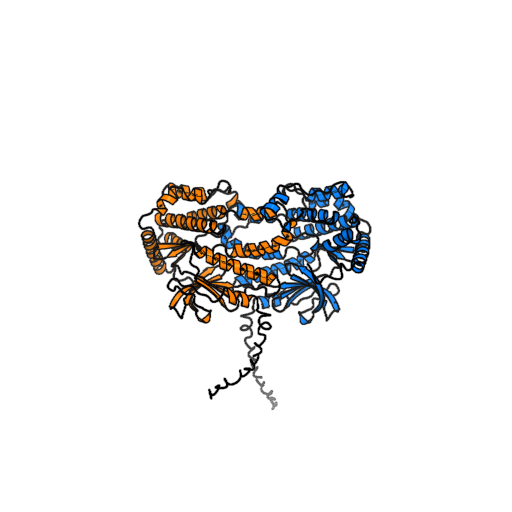 SER B N 1
ATOM 4864 C CA . SER B 1 243 ? 8.961 0.285 2.664 1 58.47 243 SER B CA 1
ATOM 4865 C C . SER B 1 243 ? 9.992 -0.525 1.882 1 58.47 243 SER B C 1
ATOM 4867 O O . SER B 1 243 ? 9.734 -0.93 0.746 1 58.47 243 SER B O 1
ATOM 4869 N N . ILE B 1 244 ? 11.195 -0.828 2.449 1 54.16 244 ILE B N 1
ATOM 4870 C CA . ILE B 1 244 ? 12.273 -1.541 1.775 1 54.16 244 ILE B CA 1
ATOM 4871 C C . ILE B 1 244 ? 12.156 -3.037 2.055 1 54.16 244 ILE B C 1
ATOM 4873 O O . ILE B 1 244 ? 12.383 -3.861 1.166 1 54.16 244 ILE B O 1
ATOM 4877 N N . GLU B 1 245 ? 12.07 -3.279 3.406 1 53.62 245 GLU B N 1
ATOM 4878 C CA . GLU B 1 245 ? 12.102 -4.684 3.799 1 53.62 245 GLU B CA 1
ATOM 4879 C C . GLU B 1 245 ? 11.039 -5.488 3.049 1 53.62 245 GLU B C 1
ATOM 4881 O O . GLU B 1 245 ? 11.219 -6.688 2.816 1 53.62 245 GLU B O 1
ATOM 4886 N N . GLY B 1 246 ? 10.078 -4.762 2.65 1 53.69 246 GLY B N 1
ATOM 4887 C CA . GLY B 1 246 ? 9.055 -5.465 1.898 1 53.69 246 GLY B CA 1
ATOM 4888 C C . GLY B 1 246 ? 9.477 -5.805 0.482 1 53.69 246 GLY B C 1
ATOM 4889 O O . GLY B 1 246 ? 8.781 -6.531 -0.224 1 53.69 246 GLY B O 1
ATOM 4890 N N . TYR B 1 247 ? 10.781 -5.449 0.211 1 56.44 247 TYR B N 1
ATOM 4891 C CA . TYR B 1 247 ? 11.141 -5.555 -1.199 1 56.44 247 TYR B CA 1
ATOM 4892 C C . TYR B 1 247 ? 12.258 -6.57 -1.404 1 56.44 247 TYR B C 1
ATOM 4894 O O . TYR B 1 247 ? 13.031 -6.461 -2.355 1 56.44 247 TYR B O 1
ATOM 4902 N N . ASP B 1 248 ? 12.344 -7.551 -0.554 1 71.44 248 ASP B N 1
ATOM 4903 C CA . ASP B 1 248 ? 13.359 -8.578 -0.773 1 71.44 248 ASP B CA 1
ATOM 4904 C C . ASP B 1 248 ? 12.758 -9.805 -1.456 1 71.44 248 ASP B C 1
ATOM 4906 O O . ASP B 1 248 ? 11.703 -10.289 -1.051 1 71.44 248 ASP B O 1
ATOM 4910 N N . THR B 1 249 ? 13.484 -10.258 -2.496 1 81 249 THR B N 1
ATOM 4911 C CA . THR B 1 249 ? 13.031 -11.398 -3.279 1 81 249 THR B CA 1
ATOM 4912 C C . THR B 1 249 ? 12.898 -12.641 -2.4 1 81 249 THR B C 1
ATOM 4914 O O . THR B 1 249 ? 12.211 -13.594 -2.766 1 81 249 THR B O 1
ATOM 4917 N N . ARG B 1 250 ? 13.57 -12.688 -1.219 1 88.56 250 ARG B N 1
ATOM 4918 C CA . ARG B 1 250 ? 13.547 -13.836 -0.323 1 88.56 250 ARG B CA 1
ATOM 4919 C C . ARG B 1 250 ? 12.148 -14.047 0.252 1 88.56 250 ARG B C 1
ATOM 4921 O O . ARG B 1 250 ? 11.828 -15.133 0.745 1 88.56 250 ARG B O 1
ATOM 4928 N N . SER B 1 251 ? 11.336 -12.945 0.199 1 87.69 251 SER B N 1
ATOM 4929 C CA . SER B 1 251 ? 9.945 -13.125 0.615 1 87.69 251 SER B CA 1
ATOM 4930 C C . SER B 1 251 ? 9.227 -14.133 -0.269 1 87.69 251 SER B C 1
ATOM 4932 O O . SER B 1 251 ? 8.383 -14.898 0.209 1 87.69 251 SER B O 1
ATOM 4934 N N . ASP B 1 252 ? 9.586 -14.164 -1.52 1 90 252 ASP B N 1
ATOM 4935 C CA . ASP B 1 252 ? 9 -15.125 -2.443 1 90 252 ASP B CA 1
ATOM 4936 C C . ASP B 1 252 ? 9.484 -16.547 -2.148 1 90 252 ASP B C 1
ATOM 4938 O O . ASP B 1 252 ? 8.773 -17.516 -2.408 1 90 252 ASP B O 1
ATOM 4942 N N . VAL B 1 253 ? 10.68 -16.641 -1.591 1 95.75 253 VAL B N 1
ATOM 4943 C CA . VAL B 1 253 ? 11.211 -17.938 -1.199 1 95.75 253 VAL B CA 1
ATOM 4944 C C . VAL B 1 253 ? 10.344 -18.547 -0.097 1 95.75 253 VAL B C 1
ATOM 4946 O O . VAL B 1 253 ? 10 -19.734 -0.143 1 95.75 253 VAL B O 1
ATOM 4949 N N . TRP B 1 254 ? 9.992 -17.734 0.844 1 94.38 254 TRP B N 1
ATOM 4950 C CA . TRP B 1 254 ? 9.094 -18.188 1.897 1 94.38 254 TRP B CA 1
ATOM 4951 C C . TRP B 1 254 ? 7.762 -18.656 1.313 1 94.38 254 TRP B C 1
ATOM 4953 O O . TRP B 1 254 ? 7.281 -19.734 1.647 1 94.38 254 TRP B O 1
ATOM 4963 N N . SER B 1 255 ? 7.203 -17.844 0.435 1 93.94 255 SER B N 1
ATOM 4964 C CA . SER B 1 255 ? 5.922 -18.188 -0.177 1 93.94 255 SER B CA 1
ATOM 4965 C C . SER B 1 255 ? 5.996 -19.5 -0.937 1 93.94 255 SER B C 1
ATOM 4967 O O . SER B 1 255 ? 5.043 -20.281 -0.924 1 93.94 255 SER B O 1
ATOM 4969 N N . LEU B 1 256 ? 7.125 -19.688 -1.576 1 97.5 256 LEU B N 1
ATOM 4970 C CA . LEU B 1 256 ? 7.336 -20.969 -2.264 1 97.5 256 LEU B CA 1
ATOM 4971 C C . LEU B 1 256 ? 7.328 -22.125 -1.276 1 97.5 256 LEU B C 1
ATOM 4973 O O . LEU B 1 256 ? 6.699 -23.156 -1.526 1 97.5 256 LEU B O 1
ATOM 4977 N N . GLY B 1 257 ? 8.031 -21.953 -0.159 1 97.94 257 GLY B N 1
ATOM 4978 C CA . GLY B 1 257 ? 8.047 -22.984 0.864 1 97.94 257 GLY B CA 1
ATOM 4979 C C . GLY B 1 257 ? 6.66 -23.359 1.351 1 97.94 257 GLY B C 1
ATOM 4980 O O . GLY B 1 257 ? 6.316 -24.547 1.398 1 97.94 257 GLY B O 1
ATOM 4981 N N . ILE B 1 258 ? 5.859 -22.359 1.685 1 96.88 258 ILE B N 1
ATOM 4982 C CA . ILE B 1 258 ? 4.5 -22.594 2.158 1 96.88 258 ILE B CA 1
ATOM 4983 C C . ILE B 1 258 ? 3.689 -23.297 1.077 1 96.88 258 ILE B C 1
ATOM 4985 O O . ILE B 1 258 ? 2.932 -24.234 1.37 1 96.88 258 ILE B O 1
ATOM 4989 N N . THR B 1 259 ? 3.855 -22.891 -0.131 1 97.56 259 THR B N 1
ATOM 4990 C CA . THR B 1 259 ? 3.162 -23.469 -1.274 1 97.56 259 THR B CA 1
ATOM 4991 C C . THR B 1 259 ? 3.482 -24.953 -1.401 1 97.56 259 THR B C 1
ATOM 4993 O O . THR B 1 259 ? 2.58 -25.781 -1.583 1 97.56 259 THR B O 1
ATOM 4996 N N . LEU B 1 260 ? 4.75 -25.297 -1.305 1 98.5 260 LEU B N 1
ATOM 4997 C CA . LEU B 1 260 ? 5.172 -26.672 -1.471 1 98.5 260 LEU B CA 1
ATOM 4998 C C . LEU B 1 260 ? 4.699 -27.531 -0.302 1 98.5 260 LEU B C 1
ATOM 5000 O O . LEU B 1 260 ? 4.301 -28.688 -0.492 1 98.5 260 LEU B O 1
ATOM 5004 N N . VAL B 1 261 ? 4.695 -27.016 0.895 1 97.94 261 VAL B N 1
ATOM 5005 C CA . VAL B 1 261 ? 4.18 -27.75 2.053 1 97.94 261 VAL B CA 1
ATOM 5006 C C . VAL B 1 261 ? 2.691 -28.031 1.868 1 97.94 261 VAL B C 1
ATOM 5008 O O . VAL B 1 261 ? 2.232 -29.156 2.08 1 97.94 261 VAL B O 1
ATOM 5011 N N . GLU B 1 262 ? 1.975 -26.969 1.481 1 97.12 262 GLU B N 1
ATOM 5012 C CA . GLU B 1 262 ? 0.536 -27.109 1.269 1 97.12 262 GLU B CA 1
ATOM 5013 C C . GLU B 1 262 ? 0.227 -28.141 0.198 1 97.12 262 GLU B C 1
ATOM 5015 O O . GLU B 1 262 ? -0.683 -28.953 0.363 1 97.12 262 GLU B O 1
ATOM 5020 N N . THR B 1 263 ? 0.973 -28.109 -0.859 1 98.31 263 THR B N 1
ATOM 5021 C CA . THR B 1 263 ? 0.787 -29.062 -1.952 1 98.31 263 THR B CA 1
ATOM 5022 C C . THR B 1 263 ? 1.112 -30.484 -1.499 1 98.31 263 THR B C 1
ATOM 5024 O O . THR B 1 263 ? 0.373 -31.422 -1.802 1 98.31 263 THR B O 1
ATOM 5027 N N . ALA B 1 264 ? 2.182 -30.656 -0.779 1 98.31 264 ALA B N 1
ATOM 5028 C CA . ALA B 1 264 ? 2.635 -31.969 -0.299 1 98.31 264 ALA B CA 1
ATOM 5029 C C . ALA B 1 264 ? 1.616 -32.594 0.652 1 98.31 264 ALA B C 1
ATOM 5031 O O . ALA B 1 264 ? 1.363 -33.781 0.603 1 98.31 264 ALA B O 1
ATOM 5032 N N . ARG B 1 265 ? 0.998 -31.734 1.452 1 96.75 265 ARG B N 1
ATOM 5033 C CA . ARG B 1 265 ? 0.133 -32.25 2.508 1 96.75 265 ARG B CA 1
ATOM 5034 C C . ARG B 1 265 ? -1.335 -32.156 2.102 1 96.75 265 ARG B C 1
ATOM 5036 O O . ARG B 1 265 ? -2.188 -32.812 2.707 1 96.75 265 ARG B O 1
ATOM 5043 N N . GLY B 1 266 ? -1.612 -31.328 1.166 1 96.12 266 GLY B N 1
ATOM 5044 C CA . GLY B 1 266 ? -2.984 -31.156 0.711 1 96.12 266 GLY B CA 1
ATOM 5045 C C . GLY B 1 266 ? -3.795 -30.234 1.589 1 96.12 266 GLY B C 1
ATOM 5046 O O . GLY B 1 266 ? -5.012 -30.109 1.428 1 96.12 266 GLY B O 1
ATOM 5047 N N . VAL B 1 267 ? -3.145 -29.609 2.502 1 93.75 267 VAL B N 1
ATOM 5048 C CA . VAL B 1 267 ? -3.826 -28.703 3.422 1 93.75 267 VAL B CA 1
ATOM 5049 C C . VAL B 1 267 ? -2.902 -27.531 3.781 1 93.75 267 VAL B C 1
ATOM 5051 O O . VAL B 1 267 ? -1.7 -27.734 3.975 1 93.75 267 VAL B O 1
ATOM 5054 N N . PHE B 1 268 ? -3.463 -26.312 3.793 1 93.56 268 PHE B N 1
ATOM 5055 C CA . PHE B 1 268 ? -2.695 -25.141 4.211 1 93.56 268 PHE B CA 1
ATOM 5056 C C . PHE B 1 268 ? -2.096 -25.359 5.598 1 93.56 268 PHE B C 1
ATOM 5058 O O . PHE B 1 268 ? -2.773 -25.859 6.504 1 93.56 268 PHE B O 1
ATOM 5065 N N . PRO B 1 269 ? -0.86 -25.016 5.82 1 92.31 269 PRO B N 1
ATOM 5066 C CA . PRO B 1 269 ? -0.138 -25.438 7.027 1 92.31 269 PRO B CA 1
ATOM 5067 C C . PRO B 1 269 ? -0.621 -24.719 8.281 1 92.31 269 PRO B C 1
ATOM 5069 O O . PRO B 1 269 ? -0.403 -25.203 9.398 1 92.31 269 PRO B O 1
ATOM 5072 N N . TYR B 1 270 ? -1.219 -23.562 8.211 1 90 270 TYR B N 1
ATOM 5073 C CA . TYR B 1 270 ? -1.694 -22.828 9.375 1 90 270 TYR B CA 1
ATOM 5074 C C . TYR B 1 270 ? -3.209 -22.922 9.5 1 90 270 TYR B C 1
ATOM 5076 O O . TYR B 1 270 ? -3.941 -22.188 8.836 1 90 270 TYR B O 1
ATOM 5084 N N . PRO B 1 271 ? -3.641 -23.781 10.414 1 84.44 271 PRO B N 1
ATOM 5085 C CA . PRO B 1 271 ? -5.078 -24.031 10.531 1 84.44 271 PRO B CA 1
ATOM 5086 C C . PRO B 1 271 ? -5.859 -22.766 10.922 1 84.44 271 PRO B C 1
ATOM 5088 O O . PRO B 1 271 ? -5.391 -21.984 11.75 1 84.44 271 PRO B O 1
ATOM 5091 N N . ASP B 1 272 ? -6.988 -22.5 10.328 1 82.5 272 ASP B N 1
ATOM 5092 C CA . ASP B 1 272 ? -7.941 -21.438 10.633 1 82.5 272 ASP B CA 1
ATOM 5093 C C . ASP B 1 272 ? -7.289 -20.062 10.484 1 82.5 272 ASP B C 1
ATOM 5095 O O . ASP B 1 272 ? -7.594 -19.141 11.242 1 82.5 272 ASP B O 1
ATOM 5099 N N . PHE B 1 273 ? -6.328 -20 9.586 1 83.75 273 PHE B N 1
ATOM 5100 C CA . PHE B 1 273 ? -5.527 -18.797 9.422 1 83.75 273 PHE B CA 1
ATOM 5101 C C . PHE B 1 273 ? -6.406 -17.594 9.07 1 83.75 273 PHE B C 1
ATOM 5103 O O . PHE B 1 273 ? -6.324 -16.547 9.703 1 83.75 273 PHE B O 1
ATOM 5110 N N . ASN B 1 274 ? -7.328 -17.781 8.148 1 73.56 274 ASN B N 1
ATOM 5111 C CA . ASN B 1 274 ? -8.117 -16.688 7.602 1 73.56 274 ASN B CA 1
ATOM 5112 C C . ASN B 1 274 ? -9.148 -16.188 8.609 1 73.56 274 ASN B C 1
ATOM 5114 O O . ASN B 1 274 ? -9.641 -15.062 8.5 1 73.56 274 ASN B O 1
ATOM 5118 N N . ASN B 1 275 ? -9.422 -17.031 9.555 1 71.12 275 ASN B N 1
ATOM 5119 C CA . ASN B 1 275 ? -10.414 -16.656 10.562 1 71.12 275 ASN B CA 1
ATOM 5120 C C . ASN B 1 275 ? -9.758 -15.969 11.758 1 71.12 275 ASN B C 1
ATOM 5122 O O . ASN B 1 275 ? -10.453 -15.5 12.664 1 71.12 275 ASN B O 1
ATOM 5126 N N . LYS B 1 276 ? -8.523 -15.922 11.812 1 71.19 276 LYS B N 1
ATOM 5127 C CA . LYS B 1 276 ? -7.785 -15.273 12.898 1 71.19 276 LYS B CA 1
ATOM 5128 C C . LYS B 1 276 ? -7.539 -13.805 12.594 1 71.19 276 LYS B C 1
ATOM 5130 O O . LYS B 1 276 ? -7.398 -13.414 11.438 1 71.19 276 LYS B O 1
ATOM 5135 N N . CYS B 1 277 ? -7.531 -13.047 13.648 1 64.94 277 CYS B N 1
ATOM 5136 C CA . CYS B 1 277 ? -7.195 -11.641 13.461 1 64.94 277 CYS B CA 1
ATOM 5137 C C . CYS B 1 277 ? -5.734 -11.477 13.07 1 64.94 277 CYS B C 1
ATOM 5139 O O . CYS B 1 277 ? -4.945 -12.422 13.18 1 64.94 277 CYS B O 1
ATOM 5141 N N . LEU B 1 278 ? -5.391 -10.312 12.602 1 65.38 278 LEU B N 1
ATOM 5142 C CA . LEU B 1 278 ? -4.055 -10.031 12.078 1 65.38 278 LEU B CA 1
ATOM 5143 C C . LEU B 1 278 ? -2.988 -10.359 13.117 1 65.38 278 LEU B C 1
ATOM 5145 O O . LEU B 1 278 ? -1.964 -10.961 12.797 1 65.38 278 LEU B O 1
ATOM 5149 N N . PHE B 1 279 ? -3.211 -9.969 14.344 1 62.47 279 PHE B N 1
ATOM 5150 C CA . PHE B 1 279 ? -2.236 -10.211 15.406 1 62.47 279 PHE B CA 1
ATOM 5151 C C . PHE B 1 279 ? -2.021 -11.703 15.617 1 62.47 279 PHE B C 1
ATOM 5153 O O . PHE B 1 279 ? -0.888 -12.156 15.797 1 62.47 279 PHE B O 1
ATOM 5160 N N . ALA B 1 280 ? -3.057 -12.398 15.625 1 70.69 280 ALA B N 1
ATOM 5161 C CA . ALA B 1 280 ? -2.969 -13.852 15.773 1 70.69 280 ALA B CA 1
ATOM 5162 C C . ALA B 1 280 ? -2.252 -14.484 14.586 1 70.69 280 ALA B C 1
ATOM 5164 O O . ALA B 1 280 ? -1.493 -15.445 14.75 1 70.69 280 ALA B O 1
ATOM 5165 N N . GLN B 1 281 ? -2.512 -13.984 13.391 1 77.56 281 GLN B N 1
ATOM 5166 C CA . GLN B 1 281 ? -1.826 -14.469 12.195 1 77.56 281 GLN B CA 1
ATOM 5167 C C . GLN B 1 281 ? -0.321 -14.242 12.297 1 77.56 281 GLN B C 1
ATOM 5169 O O . GLN B 1 281 ? 0.47 -15.125 11.969 1 77.56 281 GLN B O 1
ATOM 5174 N N . ILE B 1 282 ? -0.006 -13.117 12.789 1 73.62 282 ILE B N 1
ATOM 5175 C CA . ILE B 1 282 ? 1.4 -12.766 12.961 1 73.62 282 ILE B CA 1
ATOM 5176 C C . ILE B 1 282 ? 2.039 -13.695 14 1 73.62 282 ILE B C 1
ATOM 5178 O O . ILE B 1 282 ? 3.131 -14.219 13.773 1 73.62 282 ILE B O 1
ATOM 5182 N N . GLU B 1 283 ? 1.345 -13.852 15.133 1 76.94 283 GLU B N 1
ATOM 5183 C CA . GLU B 1 283 ? 1.848 -14.742 16.172 1 76.94 283 GLU B CA 1
ATOM 5184 C C . GLU B 1 283 ? 2.096 -16.141 15.625 1 76.94 283 GLU B C 1
ATOM 5186 O O . GLU B 1 283 ? 3.113 -16.766 15.93 1 76.94 283 GLU B O 1
ATOM 5191 N N . LEU B 1 284 ? 1.229 -16.641 14.812 1 82.88 284 LEU B N 1
ATOM 5192 C CA . LEU B 1 284 ? 1.316 -17.984 14.242 1 82.88 284 LEU B CA 1
ATOM 5193 C C . LEU B 1 284 ? 2.504 -18.094 13.297 1 82.88 284 LEU B C 1
ATOM 5195 O O . LEU B 1 284 ? 3.26 -19.062 13.344 1 82.88 284 LEU B O 1
ATOM 5199 N N . VAL B 1 285 ? 2.678 -17.078 12.477 1 85.81 285 VAL B N 1
ATOM 5200 C CA . VAL B 1 285 ? 3.654 -17.172 11.391 1 85.81 285 VAL B CA 1
ATOM 5201 C C . VAL B 1 285 ? 5.02 -16.703 11.891 1 85.81 285 VAL B C 1
ATOM 5203 O O . VAL B 1 285 ? 6.043 -17.328 11.602 1 85.81 285 VAL B O 1
ATOM 5206 N N . VAL B 1 286 ? 5.062 -15.617 12.594 1 81.12 286 VAL B N 1
ATOM 5207 C CA . VAL B 1 286 ? 6.32 -14.984 12.977 1 81.12 286 VAL B CA 1
ATOM 5208 C C . VAL B 1 286 ? 6.895 -15.68 14.203 1 81.12 286 VAL B C 1
ATOM 5210 O O . VAL B 1 286 ? 8.07 -16.047 14.227 1 81.12 286 VAL B O 1
ATOM 5213 N N . HIS B 1 287 ? 6.035 -15.938 15.188 1 79.06 287 HIS B N 1
ATOM 5214 C CA . HIS B 1 287 ? 6.551 -16.422 16.469 1 79.06 287 HIS B CA 1
ATOM 5215 C C . HIS B 1 287 ? 6.32 -17.922 16.609 1 79.06 287 HIS B C 1
ATOM 5217 O O . HIS B 1 287 ? 6.992 -18.578 17.422 1 79.06 287 HIS B O 1
ATOM 5223 N N . GLY B 1 288 ? 5.348 -18.438 15.922 1 83.44 288 GLY B N 1
ATOM 5224 C CA . GLY B 1 288 ? 5.102 -19.859 15.977 1 83.44 288 GLY B CA 1
ATOM 5225 C C . GLY B 1 288 ? 6.156 -20.672 15.25 1 83.44 288 GLY B C 1
ATOM 5226 O O . GLY B 1 288 ? 7.008 -20.125 14.555 1 83.44 288 GLY B O 1
ATOM 5227 N N . ASP B 1 289 ? 6.09 -22 15.367 1 85.38 289 ASP B N 1
ATOM 5228 C CA . ASP B 1 289 ? 7.027 -22.906 14.703 1 85.38 289 ASP B CA 1
ATOM 5229 C C . ASP B 1 289 ? 6.758 -22.969 13.195 1 85.38 289 ASP B C 1
ATOM 5231 O O . ASP B 1 289 ? 5.605 -22.938 12.766 1 85.38 289 ASP B O 1
ATOM 5235 N N . PRO B 1 290 ? 7.887 -22.969 12.492 1 86 290 PRO B N 1
ATOM 5236 C CA . PRO B 1 290 ? 7.66 -23.188 11.062 1 86 290 PRO B CA 1
ATOM 5237 C C . PRO B 1 290 ? 7.039 -24.547 10.75 1 86 290 PRO B C 1
ATOM 5239 O O . PRO B 1 290 ? 7.277 -25.516 11.477 1 86 290 PRO B O 1
ATOM 5242 N N . ASN B 1 291 ? 6.25 -24.641 9.75 1 89.12 291 ASN B N 1
ATOM 5243 C CA . ASN B 1 291 ? 5.59 -25.891 9.352 1 89.12 291 ASN B CA 1
ATOM 5244 C C . ASN B 1 291 ? 6.469 -26.719 8.43 1 89.12 291 ASN B C 1
ATOM 5246 O O . ASN B 1 291 ? 6.117 -26.938 7.27 1 89.12 291 ASN B O 1
ATOM 5250 N N . PHE B 1 292 ? 7.496 -27.297 9.031 1 93.38 292 PHE B N 1
ATOM 5251 C CA . PHE B 1 292 ? 8.477 -28.078 8.281 1 93.38 292 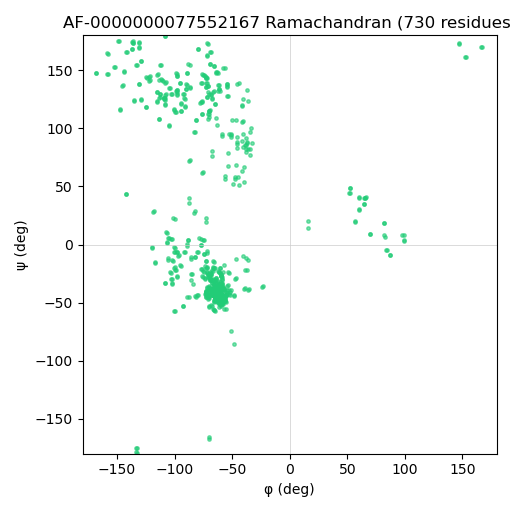PHE B CA 1
ATOM 5252 C C . PHE B 1 292 ? 7.883 -29.406 7.848 1 93.38 292 PHE B C 1
ATOM 5254 O O . PHE B 1 292 ? 7.055 -29.984 8.555 1 93.38 292 PHE B O 1
ATOM 5261 N N . LEU B 1 293 ? 8.273 -29.844 6.648 1 96 293 LEU B N 1
ATOM 5262 C CA . LEU B 1 293 ? 8.031 -31.234 6.297 1 96 293 LEU B CA 1
ATOM 5263 C C . LEU B 1 293 ? 8.852 -32.188 7.18 1 96 293 LEU B C 1
ATOM 5265 O O . LEU B 1 293 ? 9.875 -31.766 7.734 1 96 293 LEU B O 1
ATOM 5269 N N . ASN B 1 294 ? 8.375 -33.406 7.359 1 93.25 294 ASN B N 1
ATOM 5270 C CA . ASN B 1 294 ? 9.062 -34.406 8.148 1 93.25 294 ASN B CA 1
ATOM 5271 C C . ASN B 1 294 ? 9.031 -35.781 7.453 1 93.25 294 ASN B C 1
ATOM 5273 O O . ASN B 1 294 ? 8.43 -35.906 6.391 1 93.25 294 ASN B O 1
ATOM 5277 N N . PRO B 1 295 ? 9.695 -36.719 8 1 89 295 PRO B N 1
ATOM 5278 C CA . PRO B 1 295 ? 9.773 -38.031 7.355 1 89 295 PRO B CA 1
ATOM 5279 C C . PRO B 1 295 ? 8.406 -38.656 7.141 1 89 295 PRO B C 1
ATOM 5281 O O . PRO B 1 295 ? 8.227 -39.469 6.211 1 89 295 PRO B O 1
ATOM 5284 N N . GLY B 1 296 ? 7.504 -38.312 7.953 1 90.69 296 GLY B N 1
ATOM 5285 C CA . GLY B 1 296 ? 6.152 -38.844 7.824 1 90.69 296 GLY B CA 1
ATOM 5286 C C . GLY B 1 296 ? 5.449 -38.375 6.562 1 90.69 296 GLY B C 1
ATOM 5287 O O . GLY B 1 296 ? 4.461 -39 6.141 1 90.69 296 GLY B O 1
ATOM 5288 N N . ASP B 1 297 ? 6.004 -37.344 5.902 1 94.44 297 ASP B N 1
ATOM 5289 C CA . ASP B 1 297 ? 5.422 -36.844 4.664 1 94.44 297 ASP B CA 1
ATOM 5290 C C . ASP B 1 297 ? 5.848 -37.688 3.467 1 94.44 297 ASP B C 1
ATOM 5292 O O . ASP B 1 297 ? 5.305 -37.531 2.369 1 94.44 297 ASP B O 1
ATOM 5296 N N . ASN B 1 298 ? 6.832 -38.594 3.627 1 94.81 298 ASN B N 1
ATOM 5297 C CA . ASN B 1 298 ? 7.223 -39.625 2.674 1 94.81 298 ASN B CA 1
ATOM 5298 C C . ASN B 1 298 ? 7.816 -39.031 1.404 1 94.81 298 ASN B C 1
ATOM 5300 O O . ASN B 1 298 ? 7.438 -39.406 0.295 1 94.81 298 ASN B O 1
ATOM 5304 N N . TYR B 1 299 ? 8.609 -38.031 1.485 1 97.75 299 TYR B N 1
ATOM 5305 C CA . TYR B 1 299 ? 9.414 -37.469 0.402 1 97.75 299 TYR B CA 1
ATOM 5306 C C . TYR B 1 299 ? 10.898 -37.688 0.646 1 97.75 299 TYR B C 1
ATOM 5308 O O . TYR B 1 299 ? 11.312 -37.938 1.778 1 97.75 299 TYR B O 1
ATOM 5316 N N . GLU B 1 300 ? 11.703 -37.719 -0.383 1 97.62 300 GLU B N 1
ATOM 5317 C CA . GLU B 1 300 ? 13.148 -37.906 -0.257 1 97.62 300 GLU B CA 1
ATOM 5318 C C . GLU B 1 300 ? 13.75 -36.812 0.626 1 97.62 300 GLU B C 1
ATOM 5320 O O . GLU B 1 300 ? 13.242 -35.688 0.673 1 97.62 300 GLU B O 1
ATOM 5325 N N . PRO B 1 301 ? 14.812 -37.062 1.279 1 97.12 301 PRO B N 1
ATOM 5326 C CA . PRO B 1 301 ? 15.438 -36.094 2.197 1 97.12 301 PRO B CA 1
ATOM 5327 C C . PRO B 1 301 ? 15.805 -34.781 1.52 1 97.12 301 PRO B C 1
ATOM 5329 O O . PRO B 1 301 ? 15.68 -33.719 2.125 1 97.12 301 PRO B O 1
ATOM 5332 N N . TYR B 1 302 ? 16.25 -34.844 0.308 1 97.44 302 TYR B N 1
ATOM 5333 C CA . TYR B 1 302 ? 16.656 -33.594 -0.356 1 97.44 302 TYR B CA 1
ATOM 5334 C C . TYR B 1 302 ? 15.453 -32.719 -0.638 1 97.44 302 TYR B C 1
ATOM 5336 O O . TYR B 1 302 ? 15.57 -31.5 -0.693 1 97.44 302 TYR B O 1
ATOM 5344 N N . THR B 1 303 ? 14.227 -33.344 -0.84 1 98.31 303 THR B N 1
ATOM 5345 C CA . THR B 1 303 ? 12.992 -32.594 -1 1 98.31 303 THR B CA 1
ATOM 5346 C C . THR B 1 303 ? 12.586 -31.938 0.318 1 98.31 303 THR B C 1
ATOM 5348 O O . THR B 1 303 ? 12.305 -30.734 0.358 1 98.31 303 THR B O 1
ATOM 5351 N N . VAL B 1 304 ? 12.688 -32.719 1.374 1 97.94 304 VAL B N 1
ATOM 5352 C CA . VAL B 1 304 ? 12.344 -32.219 2.707 1 97.94 304 VAL B CA 1
ATOM 5353 C C . VAL B 1 304 ? 13.281 -31.078 3.102 1 97.94 304 VAL B C 1
ATOM 5355 O O . VAL B 1 304 ? 12.828 -30.031 3.574 1 97.94 304 VAL B O 1
ATOM 5358 N N . TYR B 1 305 ? 14.547 -31.219 2.854 1 97.06 305 TYR B N 1
ATOM 5359 C CA . TYR B 1 305 ? 15.555 -30.234 3.209 1 97.06 305 TYR B CA 1
ATOM 5360 C C . TYR B 1 305 ? 15.336 -28.938 2.432 1 97.06 305 TYR B C 1
ATOM 5362 O O . TYR B 1 305 ? 15.406 -27.844 2.998 1 97.06 305 TYR B O 1
ATOM 5370 N N . PHE B 1 306 ? 15.094 -29.062 1.168 1 98.06 306 PHE B N 1
ATOM 5371 C CA . PHE B 1 306 ? 14.875 -27.906 0.304 1 98.06 306 PHE B CA 1
ATOM 5372 C C . PHE B 1 306 ? 13.695 -27.078 0.801 1 98.06 306 PHE B C 1
ATOM 5374 O O . PHE B 1 306 ? 13.82 -25.859 0.991 1 98.06 306 PHE B O 1
ATOM 5381 N N . ILE B 1 307 ? 12.547 -27.75 1.034 1 98.25 307 ILE B N 1
ATOM 5382 C CA . ILE B 1 307 ? 11.312 -27.078 1.418 1 98.25 307 ILE B CA 1
ATOM 5383 C C . ILE B 1 307 ? 11.484 -26.438 2.793 1 98.25 307 ILE B C 1
ATOM 5385 O O . ILE B 1 307 ? 11.086 -25.281 3 1 98.25 307 ILE B O 1
ATOM 5389 N N . ASN B 1 308 ? 12.133 -27.141 3.709 1 97.69 308 ASN B N 1
ATOM 5390 C CA . ASN B 1 308 ? 12.328 -26.609 5.059 1 97.69 308 ASN B CA 1
ATOM 5391 C C . ASN B 1 308 ? 13.273 -25.406 5.062 1 97.69 308 ASN B C 1
ATOM 5393 O O . ASN B 1 308 ? 13.094 -24.484 5.852 1 97.69 308 ASN B O 1
ATOM 5397 N N . ARG B 1 309 ? 14.242 -25.375 4.188 1 97.12 309 ARG B N 1
ATOM 5398 C CA . ARG B 1 309 ? 15.148 -24.234 4.078 1 97.12 309 ARG B CA 1
ATOM 5399 C C . ARG B 1 309 ? 14.414 -22.984 3.602 1 97.12 309 ARG B C 1
ATOM 5401 O O . ARG B 1 309 ? 14.734 -21.875 4.02 1 97.12 309 ARG B O 1
ATOM 5408 N N . CYS B 1 310 ? 13.414 -23.172 2.711 1 97.19 310 CYS B N 1
ATOM 5409 C CA . CYS B 1 310 ? 12.609 -22.047 2.232 1 97.19 310 CYS B CA 1
ATOM 5410 C C . CYS B 1 310 ? 11.859 -21.391 3.383 1 97.19 310 CYS B C 1
ATOM 5412 O O . CYS B 1 310 ? 11.539 -20.203 3.312 1 97.19 310 CYS B O 1
ATOM 5414 N N . LEU B 1 311 ? 11.656 -22.141 4.453 1 96.25 311 LEU B N 1
ATOM 5415 C CA . LEU B 1 311 ? 10.797 -21.672 5.543 1 96.25 311 LEU B CA 1
ATOM 5416 C C . LEU B 1 311 ? 11.625 -21.156 6.707 1 96.25 311 LEU B C 1
ATOM 5418 O O . LEU B 1 311 ? 11.172 -21.156 7.855 1 96.25 311 LEU B O 1
ATOM 5422 N N . THR B 1 312 ? 12.852 -20.766 6.41 1 94.5 312 THR B N 1
ATOM 5423 C CA . THR B 1 312 ? 13.664 -20.047 7.391 1 94.5 312 THR B CA 1
ATOM 5424 C C . THR B 1 312 ? 13.047 -18.688 7.715 1 94.5 312 THR B C 1
ATOM 5426 O O . THR B 1 312 ? 12.852 -17.859 6.824 1 94.5 312 THR B O 1
ATOM 5429 N N . LYS B 1 313 ? 12.719 -18.422 8.922 1 89.06 313 LYS B N 1
ATOM 5430 C CA . LYS B 1 313 ? 11.93 -17.266 9.32 1 89.06 313 LYS B CA 1
ATOM 5431 C C . LYS B 1 313 ? 12.75 -15.977 9.211 1 89.06 313 LYS B C 1
ATOM 5433 O O . LYS B 1 313 ? 12.25 -14.945 8.75 1 89.06 313 LYS B O 1
ATOM 5438 N N . GLU B 1 314 ? 14.031 -16.031 9.672 1 86.06 314 GLU B N 1
ATOM 5439 C CA . GLU B 1 314 ? 14.898 -14.859 9.555 1 86.06 314 GLU B CA 1
ATOM 5440 C C . GLU B 1 314 ? 15.305 -14.617 8.102 1 86.06 314 GLU B C 1
ATOM 5442 O O . GLU B 1 314 ? 16.031 -15.414 7.516 1 86.06 314 GLU B O 1
ATOM 5447 N N . TYR B 1 315 ? 14.844 -13.555 7.527 1 86.38 315 TYR B N 1
ATOM 5448 C CA . TYR B 1 315 ? 14.961 -13.367 6.086 1 86.38 315 TYR B CA 1
ATOM 5449 C C . TYR B 1 315 ? 16.422 -13.258 5.672 1 86.38 315 TYR B C 1
ATOM 5451 O O . TYR B 1 315 ? 16.797 -13.672 4.57 1 86.38 315 TYR B O 1
ATOM 5459 N N . LYS B 1 316 ? 17.297 -12.766 6.57 1 84.5 316 LYS B N 1
ATOM 5460 C CA . LYS B 1 316 ? 18.703 -12.641 6.238 1 84.5 316 LYS B CA 1
ATOM 5461 C C . LYS B 1 316 ? 19.359 -14.016 6.117 1 84.5 316 LYS B C 1
ATOM 5463 O O . LYS B 1 316 ? 20.375 -14.172 5.422 1 84.5 316 LYS B O 1
ATOM 5468 N N . ASP B 1 317 ? 18.766 -14.969 6.812 1 92.69 317 ASP B N 1
ATOM 5469 C CA . ASP B 1 317 ? 19.297 -16.328 6.809 1 92.69 317 ASP B CA 1
ATOM 5470 C C . ASP B 1 317 ? 18.562 -17.203 5.785 1 92.69 317 ASP B C 1
ATOM 5472 O O . ASP B 1 317 ? 18.969 -18.328 5.527 1 92.69 317 ASP B O 1
ATOM 5476 N N . ARG B 1 318 ? 17.516 -16.672 5.266 1 94 318 ARG B N 1
ATOM 5477 C CA . ARG B 1 318 ? 16.75 -17.422 4.262 1 94 318 ARG B CA 1
ATOM 5478 C C . ARG B 1 318 ? 17.531 -17.5 2.949 1 94 318 ARG B C 1
ATOM 5480 O O . ARG B 1 318 ? 18.141 -16.531 2.521 1 94 318 ARG B O 1
ATOM 5487 N N . PRO B 1 319 ? 17.547 -18.688 2.338 1 95.94 319 PRO B N 1
ATOM 5488 C CA . PRO B 1 319 ? 18.375 -18.844 1.135 1 95.94 319 PRO B CA 1
ATOM 5489 C C . PRO B 1 319 ? 17.906 -17.953 -0.017 1 95.94 319 PRO B C 1
ATOM 5491 O O . PRO B 1 319 ? 16.703 -17.672 -0.144 1 95.94 319 PRO B O 1
ATOM 5494 N N . THR B 1 320 ? 18.875 -17.547 -0.802 1 94.44 320 THR B N 1
ATOM 5495 C CA . THR B 1 320 ? 18.609 -16.828 -2.043 1 94.44 320 THR B CA 1
ATOM 5496 C C . THR B 1 320 ? 18.203 -17.797 -3.15 1 94.44 320 THR B C 1
ATOM 5498 O O . THR B 1 320 ? 18.312 -19.016 -2.986 1 94.44 320 THR B O 1
ATOM 5501 N N . PHE B 1 321 ? 17.703 -17.219 -4.266 1 95.69 321 PHE B N 1
ATOM 5502 C CA . PHE B 1 321 ? 17.406 -18.062 -5.426 1 95.69 321 PHE B CA 1
ATOM 5503 C C . PHE B 1 321 ? 18.625 -18.844 -5.852 1 95.69 321 PHE B C 1
ATOM 5505 O O . PHE B 1 321 ? 18.547 -20.062 -6.086 1 95.69 321 PHE B O 1
ATOM 5512 N N . GLU B 1 322 ? 19.75 -18.156 -5.859 1 95 322 GLU B N 1
ATOM 5513 C CA . GLU B 1 322 ? 21 -18.781 -6.289 1 95 322 GLU B CA 1
ATOM 5514 C C . GLU B 1 322 ? 21.375 -19.938 -5.379 1 95 322 GLU B C 1
ATOM 5516 O O . GLU B 1 322 ? 21.797 -21 -5.859 1 95 322 GLU B O 1
ATOM 5521 N N . GLU B 1 323 ? 21.281 -19.766 -4.137 1 97.25 323 GLU B N 1
ATOM 5522 C CA . GLU B 1 323 ? 21.609 -20.812 -3.18 1 97.25 323 GLU B CA 1
ATOM 5523 C C . GLU B 1 323 ? 20.688 -22.016 -3.354 1 97.25 323 GLU B C 1
ATOM 5525 O O . GLU B 1 323 ? 21.125 -23.156 -3.295 1 97.25 323 GLU B O 1
ATOM 5530 N N . LEU B 1 324 ? 19.438 -21.734 -3.557 1 98.25 324 LEU B N 1
ATOM 5531 C CA . LEU B 1 324 ? 18.453 -22.797 -3.729 1 98.25 324 LEU B CA 1
ATOM 5532 C C . LEU B 1 324 ? 18.719 -23.578 -5.02 1 98.25 324 LEU B C 1
ATOM 5534 O O . LEU B 1 324 ? 18.531 -24.797 -5.066 1 98.25 324 LEU B O 1
ATOM 5538 N N . MET B 1 325 ? 19.219 -22.891 -6.062 1 97.56 325 MET B N 1
ATOM 5539 C CA . MET B 1 325 ? 19.453 -23.516 -7.359 1 97.56 325 MET B CA 1
ATOM 5540 C C . MET B 1 325 ? 20.688 -24.422 -7.312 1 97.56 325 MET B C 1
ATOM 5542 O O . MET B 1 325 ? 20.891 -25.219 -8.211 1 97.56 325 MET B O 1
ATOM 5546 N N . ARG B 1 326 ? 21.453 -24.406 -6.23 1 97.62 326 ARG B N 1
ATOM 5547 C CA . ARG B 1 326 ? 22.625 -25.25 -6.055 1 97.62 326 ARG B CA 1
ATOM 5548 C C . ARG B 1 326 ? 22.297 -26.484 -5.23 1 97.62 326 ARG B C 1
ATOM 5550 O O . ARG B 1 326 ? 23.125 -27.391 -5.121 1 97.62 326 ARG B O 1
ATOM 5557 N N . THR B 1 327 ? 21.156 -26.547 -4.734 1 98.12 327 THR B N 1
ATOM 5558 C CA . THR B 1 327 ? 20.781 -27.672 -3.877 1 98.12 327 THR B CA 1
ATOM 5559 C C . THR B 1 327 ? 20.609 -28.938 -4.695 1 98.12 327 THR B C 1
ATOM 5561 O O . THR B 1 327 ? 20.406 -28.891 -5.91 1 98.12 327 THR B O 1
ATOM 5564 N N . GLU B 1 328 ? 20.609 -30.094 -3.98 1 98.19 328 GLU B N 1
ATOM 5565 C CA . GLU B 1 328 ? 20.359 -31.391 -4.602 1 98.19 328 GLU B CA 1
ATOM 5566 C C . GLU B 1 328 ? 18.953 -31.469 -5.164 1 98.19 328 GLU B C 1
ATOM 5568 O O . GLU B 1 328 ? 18.734 -32.031 -6.238 1 98.19 328 GLU B O 1
ATOM 5573 N N . PHE B 1 329 ? 18.062 -30.938 -4.535 1 98.25 329 PHE B N 1
ATOM 5574 C CA . PHE B 1 329 ? 16.672 -30.891 -4.98 1 98.25 329 PHE B CA 1
ATOM 5575 C C . PHE B 1 329 ? 16.562 -30.266 -6.367 1 98.25 329 PHE B C 1
ATOM 5577 O O . PHE B 1 329 ? 16.016 -30.875 -7.285 1 98.25 329 PHE B O 1
ATOM 5584 N N . PHE B 1 330 ? 17.109 -29.031 -6.488 1 98.38 330 PHE B N 1
ATOM 5585 C CA . PHE B 1 330 ? 17.016 -28.297 -7.746 1 98.38 330 PHE B CA 1
ATOM 5586 C C . PHE B 1 330 ? 17.75 -29.031 -8.859 1 98.38 330 PHE B C 1
ATOM 5588 O O . PHE B 1 330 ? 17.219 -29.188 -9.961 1 98.38 330 PHE B O 1
ATOM 5595 N N . GLN B 1 331 ? 18.922 -29.547 -8.547 1 98.06 331 GLN B N 1
ATOM 5596 C CA . GLN B 1 331 ? 19.734 -30.234 -9.539 1 98.06 331 GLN B CA 1
ATOM 5597 C C . GLN B 1 331 ? 19.047 -31.531 -9.992 1 98.06 331 GLN B C 1
ATOM 5599 O O . GLN B 1 331 ? 19.047 -31.859 -11.188 1 98.06 331 GLN B O 1
ATOM 5604 N N . HIS B 1 332 ? 18.484 -32.219 -9.07 1 97.94 332 HIS B N 1
ATOM 5605 C CA . HIS B 1 332 ? 17.828 -33.5 -9.375 1 97.94 332 HIS B CA 1
ATOM 5606 C C . HIS B 1 332 ? 16.609 -33.281 -10.273 1 97.94 332 HIS B C 1
ATOM 5608 O O . HIS B 1 332 ? 16.516 -33.906 -11.336 1 97.94 332 HIS B O 1
ATOM 5614 N N . PHE B 1 333 ? 15.797 -32.375 -9.93 1 98.06 333 PHE B N 1
ATOM 5615 C CA . PHE B 1 333 ? 14.523 -32.281 -10.633 1 98.06 333 PHE B CA 1
ATOM 5616 C C . PHE B 1 333 ? 14.68 -31.438 -11.898 1 98.06 333 PHE B C 1
ATOM 5618 O O . PHE B 1 333 ? 13.883 -31.562 -12.828 1 98.06 333 PHE B O 1
ATOM 5625 N N . SER B 1 334 ? 15.641 -30.547 -11.945 1 96.69 334 SER B N 1
ATOM 5626 C CA . SER B 1 334 ? 15.93 -29.828 -13.18 1 96.69 334 SER B CA 1
ATOM 5627 C C . SER B 1 334 ? 16.484 -30.766 -14.25 1 96.69 334 SER B C 1
ATOM 5629 O O . SER B 1 334 ? 16.375 -30.469 -15.445 1 96.69 334 SER B O 1
ATOM 5631 N N . ALA B 1 335 ? 17.031 -31.891 -13.828 1 96.06 335 ALA B N 1
ATOM 5632 C CA . ALA B 1 335 ? 17.672 -32.812 -14.758 1 96.06 335 ALA B CA 1
ATOM 5633 C C . ALA B 1 335 ? 16.797 -34.062 -15.008 1 96.06 335 ALA B C 1
ATOM 5635 O O . ALA B 1 335 ? 17.234 -35.031 -15.633 1 96.06 335 ALA B O 1
ATOM 5636 N N . LEU B 1 336 ? 15.625 -34 -14.453 1 95.31 336 LEU B N 1
ATOM 5637 C CA . LEU B 1 336 ? 14.727 -35.125 -14.648 1 95.31 336 LEU B CA 1
ATOM 5638 C C . LEU B 1 336 ? 14.547 -35.438 -16.125 1 95.31 336 LEU B C 1
ATOM 5640 O O . LEU B 1 336 ? 14.242 -34.531 -16.922 1 95.31 336 LEU B O 1
ATOM 5644 N N . HIS B 1 337 ? 14.781 -36.719 -16.438 1 91.38 337 HIS B N 1
ATOM 5645 C CA . HIS B 1 337 ? 14.523 -37.156 -17.797 1 91.38 337 HIS B CA 1
ATOM 5646 C C . HIS B 1 337 ? 13.031 -37.156 -18.109 1 91.38 337 HIS B C 1
ATOM 5648 O O . HIS B 1 337 ? 12.234 -37.688 -17.328 1 91.38 337 HIS B O 1
ATOM 5654 N N . ASP B 1 338 ? 12.562 -36.562 -19.156 1 95.25 338 ASP B N 1
ATOM 5655 C CA . ASP B 1 338 ? 11.188 -36.469 -19.641 1 95.25 338 ASP B CA 1
ATOM 5656 C C . ASP B 1 338 ? 10.281 -35.781 -18.609 1 95.25 338 ASP B C 1
ATOM 5658 O O . ASP B 1 338 ? 9.234 -36.312 -18.25 1 95.25 338 ASP B O 1
ATOM 5662 N N . ARG B 1 339 ? 10.758 -34.75 -17.984 1 95.94 339 ARG B N 1
ATOM 5663 C CA . ARG B 1 339 ? 10 -34 -17 1 95.94 339 ARG B CA 1
ATOM 5664 C C . ARG B 1 339 ? 8.617 -33.656 -17.516 1 95.94 339 ARG B C 1
ATOM 5666 O O . ARG B 1 339 ? 7.613 -33.875 -16.828 1 95.94 339 ARG B O 1
ATOM 5673 N N . ASP B 1 340 ? 8.547 -33.219 -18.734 1 96.88 340 ASP B N 1
ATOM 5674 C CA . ASP B 1 340 ? 7.27 -32.844 -19.328 1 96.88 340 ASP B CA 1
ATOM 5675 C C . ASP B 1 340 ? 6.312 -34 -19.406 1 96.88 340 ASP B C 1
ATOM 5677 O O . ASP B 1 340 ? 5.117 -33.875 -19.141 1 96.88 340 ASP B O 1
ATOM 5681 N N . GLY B 1 341 ? 6.926 -35.125 -19.812 1 97.69 341 GLY B N 1
ATOM 5682 C CA . GLY B 1 341 ? 6.102 -36.312 -19.891 1 97.69 341 GLY B CA 1
ATOM 5683 C C . GLY B 1 341 ? 5.543 -36.75 -18.562 1 97.69 341 GLY B C 1
ATOM 5684 O O . GLY B 1 341 ? 4.375 -37.156 -18.469 1 97.69 341 GLY B O 1
ATOM 5685 N N . ILE B 1 342 ? 6.344 -36.75 -17.609 1 97.81 342 ILE B N 1
ATOM 5686 C CA . ILE B 1 342 ? 5.941 -37.125 -16.25 1 97.81 342 ILE B CA 1
ATOM 5687 C C . ILE B 1 342 ? 4.816 -36.219 -15.773 1 97.81 342 ILE B C 1
ATOM 5689 O O . ILE B 1 342 ? 3.785 -36.688 -15.289 1 97.81 342 ILE B O 1
ATOM 5693 N N . VAL B 1 343 ? 4.984 -34.938 -15.906 1 98.31 343 VAL B N 1
ATOM 5694 C CA . VAL B 1 343 ? 3.998 -33.938 -15.469 1 98.31 343 VAL B CA 1
ATOM 5695 C C . VAL B 1 343 ? 2.713 -34.094 -16.281 1 98.31 343 VAL B C 1
ATOM 5697 O O . VAL B 1 343 ? 1.615 -34.094 -15.719 1 98.31 343 VAL B O 1
ATOM 5700 N N . ALA B 1 344 ? 2.828 -34.281 -17.547 1 98.38 344 ALA B N 1
ATOM 5701 C CA . ALA B 1 344 ? 1.676 -34.438 -18.438 1 98.38 344 ALA B CA 1
ATOM 5702 C C . ALA B 1 344 ? 0.816 -35.625 -18.016 1 98.38 344 ALA B C 1
ATOM 5704 O O . ALA B 1 344 ? -0.406 -35.5 -17.906 1 98.38 344 ALA B O 1
ATOM 5705 N N . SER B 1 345 ? 1.502 -36.719 -17.844 1 98.31 345 SER B N 1
ATOM 5706 C CA . SER B 1 345 ? 0.788 -37.938 -17.469 1 98.31 345 SER B CA 1
ATOM 5707 C C . SER B 1 345 ? 0.041 -37.781 -16.156 1 98.31 345 SER B C 1
ATOM 5709 O O . SER B 1 345 ? -1.116 -38.188 -16.031 1 98.31 345 SER B O 1
ATOM 5711 N N . TYR B 1 346 ? 0.706 -37.188 -15.227 1 98.25 346 TYR B N 1
ATOM 5712 C CA . TYR B 1 346 ? 0.117 -36.969 -13.914 1 98.25 346 TYR B CA 1
ATOM 5713 C C . TYR B 1 346 ? -1.093 -36.062 -14.008 1 98.25 346 TYR B C 1
ATOM 5715 O O . TYR B 1 346 ? -2.146 -36.344 -13.438 1 98.25 346 TYR B O 1
ATOM 5723 N N . VAL B 1 347 ? -0.991 -34.938 -14.695 1 98.25 347 VAL B N 1
ATOM 5724 C CA . VAL B 1 347 ? -2.053 -33.938 -14.828 1 98.25 347 VAL B CA 1
ATOM 5725 C C . VAL B 1 347 ? -3.238 -34.531 -15.578 1 98.25 347 VAL B C 1
ATOM 5727 O O . VAL B 1 347 ? -4.391 -34.375 -15.172 1 98.25 347 VAL B O 1
ATOM 5730 N N . GLN B 1 348 ? -2.977 -35.281 -16.641 1 97.94 348 GLN B N 1
ATOM 5731 C CA . GLN B 1 348 ? -4.039 -35.906 -17.422 1 97.94 348 GLN B CA 1
ATOM 5732 C C . GLN B 1 348 ? -4.844 -36.875 -16.547 1 97.94 348 GLN B C 1
ATOM 5734 O O . GLN B 1 348 ? -6.078 -36.844 -16.562 1 97.94 348 GLN B O 1
ATOM 5739 N N . GLN B 1 349 ? -4.125 -37.656 -15.828 1 97.88 349 GLN B N 1
ATOM 5740 C CA . GLN B 1 349 ? -4.777 -38.625 -14.953 1 97.88 349 GLN B CA 1
ATOM 5741 C C . GLN B 1 349 ? -5.66 -37.938 -13.922 1 97.88 349 GLN B C 1
ATOM 5743 O O . GLN B 1 349 ? -6.805 -38.344 -13.711 1 97.88 349 GLN B O 1
ATOM 5748 N N . MET B 1 350 ? -5.133 -36.938 -13.305 1 97.25 350 MET B N 1
ATOM 5749 C CA . MET B 1 350 ? -5.859 -36.281 -12.227 1 97.25 350 MET B CA 1
ATOM 5750 C C . MET B 1 350 ? -7.02 -35.438 -12.773 1 97.25 350 MET B C 1
ATOM 5752 O O . MET B 1 350 ? -8.07 -35.344 -12.141 1 97.25 350 MET B O 1
ATOM 5756 N N . VAL B 1 351 ? -6.809 -34.75 -13.859 1 95.75 351 VAL B N 1
ATOM 5757 C CA . VAL B 1 351 ? -7.867 -33.969 -14.477 1 95.75 351 VAL B CA 1
ATOM 5758 C C . VAL B 1 351 ? -9.039 -34.875 -14.844 1 95.75 351 VAL B C 1
ATOM 5760 O O . VAL B 1 351 ? -10.203 -34.531 -14.625 1 95.75 351 VAL B O 1
ATOM 5763 N N . GLU B 1 352 ? -8.742 -36.031 -15.398 1 95.88 352 GLU B N 1
ATOM 5764 C CA . GLU B 1 352 ? -9.781 -37 -15.727 1 95.88 352 GLU B CA 1
ATOM 5765 C C . GLU B 1 352 ? -10.531 -37.438 -14.477 1 95.88 352 GLU B C 1
ATOM 5767 O O . GLU B 1 352 ? -11.758 -37.531 -14.477 1 95.88 352 GLU B O 1
ATOM 5772 N N . LEU B 1 353 ? -9.797 -37.781 -13.484 1 95.75 353 LEU B N 1
ATOM 5773 C CA . LEU B 1 353 ? -10.406 -38.188 -12.219 1 95.75 353 LEU B CA 1
ATOM 5774 C C . LEU B 1 353 ? -11.297 -37.062 -11.664 1 95.75 353 LEU B C 1
ATOM 5776 O O . LEU B 1 353 ? -12.367 -37.344 -11.125 1 95.75 353 LEU B O 1
ATOM 5780 N N . GLY B 1 354 ? -10.789 -35.875 -11.727 1 94.44 354 GLY B N 1
ATOM 5781 C CA . GLY B 1 354 ? -11.562 -34.75 -11.25 1 94.44 354 GLY B CA 1
ATOM 5782 C C . GLY B 1 354 ? -12.867 -34.531 -12.008 1 94.44 354 GLY B C 1
ATOM 5783 O O . GLY B 1 354 ? -13.883 -34.188 -11.414 1 94.44 354 GLY B O 1
ATOM 5784 N N . LYS B 1 355 ? -12.852 -34.719 -13.25 1 92.62 355 LYS B N 1
ATOM 5785 C CA . LYS B 1 355 ? -14.062 -34.625 -14.07 1 92.62 355 LYS B CA 1
ATOM 5786 C C . LYS B 1 355 ? -15.078 -35.688 -13.672 1 92.62 355 LYS B C 1
ATOM 5788 O O . LYS B 1 355 ? -16.266 -35.406 -13.539 1 92.62 355 LYS B O 1
ATOM 5793 N N . GLU B 1 356 ? -14.57 -36.875 -13.547 1 93.38 356 GLU B N 1
ATOM 5794 C CA . GLU B 1 356 ? -15.422 -38 -13.156 1 93.38 356 GLU B CA 1
ATOM 5795 C C . GLU B 1 356 ? -16.062 -37.75 -11.797 1 93.38 356 GLU B C 1
ATOM 5797 O O . GLU B 1 356 ? -17.219 -38.094 -11.578 1 93.38 356 GLU B O 1
ATOM 5802 N N . ALA B 1 357 ? -15.328 -37.094 -10.984 1 93.31 357 ALA B N 1
ATOM 5803 C CA . ALA B 1 357 ? -15.812 -36.844 -9.625 1 93.31 357 ALA B CA 1
ATOM 5804 C C . ALA B 1 357 ? -16.672 -35.594 -9.57 1 93.31 357 ALA B C 1
ATOM 5806 O O . ALA B 1 357 ? -17.281 -35.312 -8.547 1 93.31 357 ALA B O 1
ATOM 5807 N N . GLY B 1 358 ? -16.688 -34.781 -10.602 1 88.38 358 GLY B N 1
ATOM 5808 C CA . GLY B 1 358 ? -17.516 -33.562 -10.672 1 88.38 358 GLY B CA 1
ATOM 5809 C C . GLY B 1 358 ? -16.906 -32.375 -9.977 1 88.38 358 GLY B C 1
ATOM 5810 O O . GLY B 1 358 ? -17.609 -31.438 -9.602 1 88.38 358 GLY B O 1
ATOM 5811 N N . VAL B 1 359 ? -15.617 -32.469 -9.758 1 86.62 359 VAL B N 1
ATOM 5812 C CA . VAL B 1 359 ? -15 -31.391 -8.992 1 86.62 359 VAL B CA 1
ATOM 5813 C C . VAL B 1 359 ? -14.406 -30.359 -9.953 1 86.62 359 VAL B C 1
ATOM 5815 O O . VAL B 1 359 ? -14.031 -29.25 -9.531 1 86.62 359 VAL B O 1
ATOM 5818 N N . LEU B 1 360 ? -14.172 -30.594 -11.141 1 81.81 360 LEU B N 1
ATOM 5819 C CA . LEU B 1 360 ? -13.625 -29.641 -12.109 1 81.81 360 LEU B CA 1
ATOM 5820 C C . LEU B 1 360 ? -14.734 -29.047 -12.969 1 81.81 360 LEU B C 1
ATOM 5822 O O . LEU B 1 360 ? -14.508 -28.062 -13.688 1 81.81 360 LEU B O 1
ATOM 5826 N N . ASP B 1 361 ? -15.883 -29.609 -13.094 1 61.97 361 ASP B N 1
ATOM 5827 C CA . ASP B 1 361 ? -16.984 -29.094 -13.883 1 61.97 361 ASP B CA 1
ATOM 5828 C C . ASP B 1 361 ? -17.547 -27.812 -13.258 1 61.97 361 ASP B C 1
ATOM 5830 O O . ASP B 1 361 ? -18.109 -26.969 -13.961 1 61.97 361 ASP B O 1
ATOM 5834 N N . LYS B 1 362 ? -17.469 -27.656 -11.812 1 49.31 362 LYS B N 1
ATOM 5835 C CA . LYS B 1 362 ? -18.156 -26.516 -11.195 1 49.31 362 LYS B CA 1
ATOM 5836 C C . LYS B 1 362 ? -17.297 -25.266 -11.266 1 49.31 362 LYS B C 1
ATOM 5838 O O . LYS B 1 362 ? -16.766 -24.812 -10.25 1 49.31 362 LYS B O 1
ATOM 5843 N N . PHE B 1 363 ? -16.484 -25.016 -12.062 1 46.88 363 PHE B N 1
ATOM 5844 C CA . PHE B 1 363 ? -15.75 -23.75 -12.023 1 46.88 363 PHE B CA 1
ATOM 5845 C C . PHE B 1 363 ? -16.656 -22.625 -11.547 1 46.88 363 PHE B C 1
ATOM 5847 O O . PHE B 1 363 ? -16.172 -21.516 -11.289 1 46.88 363 PHE B O 1
ATOM 5854 N N . GLY B 1 364 ? -17.969 -22.5 -11.891 1 36.94 364 GLY B N 1
ATOM 5855 C CA . GLY B 1 364 ? -18.797 -21.328 -11.703 1 36.94 364 GLY B CA 1
ATOM 5856 C C . GLY B 1 364 ? -19.016 -20.984 -10.242 1 36.94 364 GLY B C 1
ATOM 5857 O O . GLY B 1 364 ? -19.391 -19.859 -9.922 1 36.94 364 GLY B O 1
ATOM 5858 N N . LYS B 1 365 ? -19.516 -21.781 -9.398 1 32.06 365 LYS B N 1
ATOM 5859 C CA . LYS B 1 365 ? -20.031 -21.359 -8.109 1 32.06 365 LYS B CA 1
ATOM 5860 C C . LYS B 1 365 ? -18.938 -21.328 -7.051 1 32.06 365 LYS B C 1
ATOM 5862 O O . LYS B 1 365 ? -18.688 -22.312 -6.363 1 32.06 365 LYS B O 1
ATOM 5867 N N . GLY B 1 366 ? -17.812 -20.984 -7.348 1 27.7 366 GLY B N 1
ATOM 5868 C CA . GLY B 1 366 ? -16.859 -20.969 -6.25 1 27.7 366 GLY B CA 1
ATOM 5869 C C . GLY B 1 366 ? -17.438 -20.422 -4.965 1 27.7 366 GLY B C 1
ATOM 5870 O O . GLY B 1 366 ? -18.203 -19.453 -4.984 1 27.7 366 GLY B O 1
ATOM 5871 N N . SER B 1 367 ? -17.344 -21.219 -3.891 1 25.91 367 SER B N 1
ATOM 5872 C CA . SER B 1 367 ? -17.719 -20.828 -2.535 1 25.91 367 SER B CA 1
ATOM 5873 C C . SER B 1 367 ? -16.969 -19.578 -2.09 1 25.91 367 SER B C 1
ATOM 5875 O O . SER B 1 367 ? -15.82 -19.375 -2.48 1 25.91 367 SER B O 1
#

Foldseek 3Di:
DPPPPPPDDPPPPPPPVPPPVPCVVVVPLCFLLNVCQPPFAQWFADPVDPDTGGHAPVQKAFPAWQADDPFFTWTWIARNVVRDIWIKTKGQAPPPRPPDPVSVLLSVLVVVLSVLLQQLLVQPQAWHWTGWHDDPRIIITTTHDADDFLLLLLLLVCPVVVHFDDQLLLLLQLLSVLSSLVSSCVVVHQAQLDQARRQWGHHLQQHIHGYDRPSVVSSVCSVVVVVCVVCVVVDDPVVVVVNPVSRDNLSVLQSSLQRSLCSRVVHRQDPPLVVDDPVVNCCCLQVNDFSADDCVSVHDPQSSVLSVLSSDNPSVSRDDSVRSCPGPSNVVSVPDDPSSVVSSVSCVVSVVSCVVVVNSVPSDPDD/DPPPPPPPDDPPPPPPVPPPVPCVVVVPLCFLLNVCQPPFAQWFADPVDPDIGGHAPVQKAFPAWQADDPFFTWTWIARNVVRDIWIKTKGQAPPPRPPDPVSVLLSVLVVVLSVLLQQLLVQPQAWHWTGWHDDPRIIITTTHDADDFLLLLLLLVCPVVVHFDDQLLLLLQLLSVLSSLVSSCVVVHQAQLDQARRQWGHHLQQHIHGYNRCSVVSSVCSVVVVVCVVVVVVDDPVVVVVNPVSRDNLVVLQSSLQRSLCSRVVHRQDPCLVVDDPVVNCCCLQVNDFSADDCVSVHDPLSRVLSVLSSDNPSVSRDDSVRSCPGPSNVVSVPDDPSSVVSSVSCVVSVVSCVVVVNSVPSDPDD

Sequence (734 aa):
MMNRTTFPGTSNLECDDHVVPDGSKDIQFISNSRFVQMFMSGKLMLPCRDREMTFGYEDLENIGEIGAGRFGIVCKMRHVPSKFIMAVKRVRLISNLYEDIEDQRRMRQLQNEVQMIKEASTCPEVVRFYGVTFHEGDCLICMELMDISLDRLYNIVHQVARTSFDENVLGSVGVTVLKALDCLKKLKHIIHRDVKPSNILLNCRGKIKICDFGISGYLEDSMAKTKDVGCRPYMAPERLMASIEGYDTRSDVWSLGITLVETARGVFPYPDFNNKCLFAQIELVVHGDPNFLNPGDNYEPYTVYFINRCLTKEYKDRPTFEELMRTEFFQHFSALHDRDGIVASYVQQMVELGKEAGVLDKFGKGSMMNRTTFPGTSNLECDDHVVPDGSKDIQFISNSRFVQMFMSGKLMLPCRDREMTFGYEDLENIGEIGAGRFGIVCKMRHVPSKFIMAVKRVRLISNLYEDIEDQRRMRQLQNEVQMIKEASTCPEVVRFYGVTFHEGDCLICMELMDISLDRLYNIVHQVARTSFDENVLGSVGVTVLKALDCLKKLKHIIHRDVKPSNILLNCRGKIKICDFGISGYLEDSMAKTKDVGCRPYMAPERLMASIEGYDTRSDVWSLGITLVETARGVFPYPDFNNKCLFAQIELVVHGDPNFLNPGDNYEPYTVYFINRCLTKEYKDRPTFEELMRTEFFQHFSALHDRDGIVASYVQQMVELGKEAGVLDKFGKGS

Secondary structure (DSSP, 8-state):
----------------------TTSSSTT--HHHHHHHHTBSEEE-TT-SSEEE--GGGEEEEEEEEEETTEEEEEEEETTTTEEEEEEEEE--EE---SHHHHHHHHHHHHHHHHHHHHTTSTTBPPEEEEEEETTEEEEEE---SEEHHHHHHIIIIIS-SPPPHHHHHHHHHHHHHHHHHHHHTTT-------GGGEEE-TTS-EEE---SHHHHHHHHHHHHHHHHHGGG--HHHHHHHHHTT-THHHHHHHHHHHHHHHHTS-SSTT-TTS-HHHHHIIIIISPP----GGG---HHHHHHHHHHT-SSTTTSPPHHHHHTSHHHHHHHT-TTHHHHHHHHHHHHHHHHHHHTSSS--SS--/----------------------TTSTTTT--HHHHHHHHTBSEEE-TT-SSEEE--GGGEEEEEEEEEETTEEEEEEEETTTTEEEEEEEEE-EE----SHHHHHHHHHHHHHHHHHHHHTTSTTBPPEEEEEEETTEEEEEE---SEEHHHHHHIIIIIS--PPPHHHHHHHHHHHHHHHHHHHHTTT-------GGGEEE-TTS-EEE---SHHHHHHHHHHHHHHHHHGGG--HHHHHHHHHTT-THHHHHHHHHHHHHHHHTS-SSTT-TTS-HHHHHIIIIISPP----GGG---HHHHHHHHHHT-SSTTTSPPHHHHHTSHHHHHHHT-TTHHHHHHHHHHHHHHHHHHHTSSS--S---

Nearest PDB structures (foldseek):
  3alo-assembly1_A  TM=8.125E-01  e=2.106E-23  Homo sapiens
  3aln-assembly1_A  TM=8.651E-01  e=6.652E-20  Homo sapiens
  4obq-assembly1_B  TM=7.388E-01  e=2.408E-13  Homo sapiens
  2y7j-assembly1_C  TM=7.412E-01  e=1.134E-11  Homo sapiens
  4oau-assembly1_C-2  TM=7.106E-01  e=3.403E-08  Homo sapiens

Radius of gyration: 31.91 Å; Cα contacts (8 Å, |Δi|>4): 1193; chains: 2; bounding box: 118×83×118 Å

Organism: Bursaphelenchus xylophilus (NCBI:txid6326)

Solvent-accessible surface area (backbone atoms only — not comparable to full-atom values): 39459 Å² total; per-residue (Å²): 134,74,75,70,74,71,72,74,77,75,73,72,71,72,69,72,70,70,70,65,74,80,67,74,67,76,60,62,79,50,49,64,67,49,49,52,40,63,75,57,21,26,44,34,43,47,90,93,39,99,50,77,36,78,48,49,60,87,38,50,42,82,76,43,64,67,40,76,56,92,76,34,44,29,26,35,26,28,34,60,90,76,63,46,73,29,26,32,36,39,30,54,44,40,56,37,71,46,78,49,76,58,28,52,50,46,47,47,39,51,49,49,34,53,50,48,47,52,56,47,26,69,34,85,26,26,49,38,62,28,31,31,27,61,50,96,62,24,38,35,39,34,26,60,61,68,70,43,33,43,49,57,49,28,43,37,34,41,70,67,66,60,46,78,58,56,61,71,49,53,39,41,49,53,41,37,52,49,50,31,50,47,47,30,32,73,46,86,62,43,61,44,84,49,50,39,38,76,32,29,34,30,26,65,76,22,52,57,28,40,46,77,57,25,44,58,50,56,42,42,40,46,50,52,44,52,59,36,59,78,41,46,85,36,50,24,44,65,47,54,46,36,65,49,67,62,66,47,64,50,41,44,36,26,6,45,18,52,33,52,46,19,44,60,68,50,44,72,81,60,79,68,47,88,78,42,54,70,67,57,43,43,45,48,61,59,72,35,76,69,78,59,68,53,76,88,70,72,62,58,67,50,53,39,51,52,42,38,45,28,48,41,67,56,63,90,76,26,55,46,70,70,58,49,59,68,34,66,42,34,51,52,42,70,61,42,80,59,50,36,57,55,33,10,54,53,42,44,52,47,53,51,51,24,51,76,69,53,68,60,74,56,46,78,71,70,131,134,77,74,69,72,69,70,74,74,78,72,74,69,72,68,72,71,69,71,65,75,80,68,74,66,78,61,59,83,54,50,64,67,49,49,52,39,64,76,58,22,24,43,33,44,47,92,94,39,97,52,77,38,79,47,47,60,88,38,51,42,82,76,43,65,66,41,76,55,94,73,32,44,30,26,35,28,29,34,59,91,78,63,45,73,29,26,32,37,40,32,52,44,36,58,36,74,50,77,49,75,61,29,53,50,47,45,48,37,52,49,48,35,53,50,46,48,52,57,48,25,67,35,85,26,26,48,38,61,27,32,32,28,58,51,94,62,24,37,36,39,32,24,60,61,70,70,43,33,43,46,58,50,31,43,35,34,41,71,67,66,60,47,79,57,56,62,71,48,52,40,41,49,55,42,35,51,49,51,32,49,48,46,31,33,73,46,86,61,44,60,45,83,48,51,39,38,76,31,28,34,32,27,65,77,23,52,56,27,39,47,78,56,28,44,58,50,55,42,42,42,47,50,51,46,50,60,37,58,78,40,46,85,35,50,26,44,65,48,55,46,36,64,50,66,60,65,46,62,50,42,44,35,25,6,45,19,51,33,51,46,19,44,60,68,52,44,72,80,60,78,70,46,88,78,42,53,69,69,56,43,42,45,49,62,59,72,35,75,69,80,59,68,54,76,88,72,71,61,57,66,48,52,39,51,51,42,37,44,27,48,40,70,57,65,91,75,27,54,48,69,69,59,49,58,68,32,66,40,34,52,52,42,71,61,44,82,59,50,36,56,55,35,9,53,53,43,44,53,48,53,51,52,25,48,74,70,53,68,61,74,56,47,77,72,69,129

pLDDT: mean 75.37, std 24.25, range [21.91, 98.75]